Protein 5UPT (pdb70)

Sequence (504 aa):
NALQHTTIGDVLREHRRSHPGRTALVDGPVRLTWPELDDRVNRLAGSLAASGIGRGDRIWLGQNSFRVYELIAAAGKLGAVCVGYWRWAPPEEFALRDFDPHLVVWQHQEIHETVARTREALGSSDDTARWLRHDSAPQDPDGYEAFLAAGGLADPDLDIDPDSPVLVLYTAASGRQCGSLLSHTNLIAATAAAWLGDIDHTTAFLNSGPFHIGNHQFWGPTLLAGKNVIVVRRVVAEEVRDLLVAEECTHAFLPPTVAEEIVRLNRDTGHDLSRLRRATVAPHLWEGATTDTSRFTRSGAAAGRGYGQTELSGFAVTAAYGGPAAGNAGRPGPGLTVRVLDTTAGRECAVGEAGEICARGTVVHRGYWNRDEVNAHRFRSGWWHTTDLGRREPDGSLTFLGTTTRLKSAAENIFPAEVENCIEQHPAVREAAVIGVPNTRWAQDVKAVVVLEPDAGVSEQEIIDHCRPRIASSYKKPKSVAFAAALPRTVSGARDYDALDKEYGGGGYP

CATH classification: 3.40.50.12780 (+1 more: 3.30.300.30)

B-factor: mean 31.84, std 11.03, range [17.03, 88.13]

Secondary structure (DSSP, 8-state):
---PPP-HHHHHHHHHHH-TTSEEEEETTEEEEHHHHHHHHHHHHHHHHHTT--TT----BSSS-HHHHHHHHHHHHHT--B---TT--S---HHHHHH--SEEEE--TTTHHHHHHHHHHHGGG--SEEEETTS-TT-TTBHHHHHHTS-S--------TTSEEEEEEEE----EEEEEEEHHHHH--HHHHHHHT--TT-EEEE-----HHHHHTT-------EEEE-SS--HHHHHHHHHHTT-SEE---HHHHHHHHHHTTS----TTSEE-S-GGGG---EEP-SHHHHTSGGGT-EEEEGGGTEEEEETTSSS--SSTTBEE-TT-EEEEE-TTSPBPPTT--EEEEEESTTS---BTT-HHHHHHHTGGG-EEEEEEEEE-TTS-EEEEEES---EETTEE--HHHHHHHHHTSTTEEEEEEEEEEETTTEEEEEEEEEE-TT----HHHHHHHHTTTS-GGGS-SEEEE-SS--B-TTSSB-HHHHHHHHT-----

Foldseek 3Di:
DDAADDFLLNLLVVQCVPPVPDWAEAEPPDTAHSLRLLQLLQLLLQLCVVLPQAAAAEEEQAFDDPVVVSQLNNLRLRNHYEHDDNPDALVVLVCCVQRVHQEYEHECPPRVVRVVVNVVVCPPVPNHQYAYDPDDCCPCSHDNVSSVNGGRDRPPDRHHQLRFRYWAWDADVGDIFTFGAGRLLLVVLVLLCQQQVEDQQAEEEQQDTSALCSSVQHVVNSSHHYYYYDRYDDLVVVLVCLQVVVHQEYDAVVSLLVNQVVCPPPPGDNQSHADQAPVVSNVHNHHGPGLCRVQCVSVPQADDGVQLSPGQFGSSPDHDDPASHHGGDDFKDWFFAAPVRHGDDALDKGWIKMDGSNGTPATRPDVPVRCVQCPPNIGTPQWIWGAHPVGTIYTQGGVPFAWFAPDDEHQSQLFVLLCVPQQFPGKGKFWAQDPPGQTAIEIETATDPPDDDDFVRSQVSCVVRDDNRRGHPTYHYDNDADADPVGHGDVVVVCVPPRGDRHD

Organism: Streptomyces platensis (NCBI:txid58346)

Nearest PDB structures (foldseek):
  5upt-assembly1_A-2  TM=1.002E+00  e=0.000E+00  Streptomyces platensis subsp. rosaceus
  5e7q-assembly1_B  TM=9.939E-01  e=1.937E-103  Streptomyces platensis subsp. rosaceus
  5upq-assembly1_A  TM=9.940E-01  e=1.240E-100  Streptomyces platensis subsp. rosaceus
  5upq-assembly1_B  TM=9.752E-01  e=9.281E-93  Streptomyces platensis subsp. rosaceus
  4wv3-assembly2_B  TM=7.341E-01  e=1.051E-36  Stigmatella aurantiaca

Solvent-accessible surface area: 21949 Å² total

Radius of gyration: 24.48 Å; Cα contacts (8 Å, |Δi|>4): 1081; chains: 1; bounding box: 62×53×71 Å

InterPro domains:
  IPR000873 AMP-dependent synthetase/ligase domain [PF00501] (11-372)
  IPR025110 AMP-binding enzyme, C-terminal domain [PF13193] (422-496)
  IPR042099 ANL, N-terminal domain [G3DSA:3.40.50.12780] (1-405)
  IPR045851 AMP-binding enzyme domain superfamily [G3DSA:3.30.300.30] (407-521)
  IPR050237 ATP-dependent AMP-binding enzyme [PTHR43767] (4-496)

Structure (mmCIF, N/CA/C/O backbone):
data_5UPT
#
_entry.id   5UPT
#
_cell.length_a   146.158
_cell.length_b   146.158
_cell.length_c   71.138
_cell.angle_alpha   90.000
_cell.angle_beta   90.000
_cell.angle_gamma   90.000
#
_symmetry.space_group_name_H-M   'P 43 21 2'
#
loop_
_entity.id
_entity.type
_entity.pdbx_description
1 polymer 'Acyl-CoA synthetase PtmA2'
2 non-polymer '(7alpha,8alpha,10alpha,13alpha)-7,16-dihydroxykauran-18-oic acid'
3 non-polymer 'SULFATE ION'
4 non-polymer GLYCEROL
5 non-polymer 'CHLORIDE ION'
6 water water
#
loop_
_atom_site.group_PDB
_atom_site.id
_atom_site.type_symbol
_atom_site.label_atom_id
_atom_site.label_alt_id
_atom_site.label_comp_id
_atom_site.label_asym_id
_atom_site.label_entity_id
_atom_site.label_seq_id
_atom_site.pdbx_PDB_ins_code
_atom_site.Cartn_x
_atom_site.Cartn_y
_atom_site.Cartn_z
_atom_site.occupancy
_atom_site.B_iso_or_equiv
_atom_site.auth_seq_id
_atom_site.auth_comp_id
_atom_site.auth_asym_id
_atom_site.auth_atom_id
_atom_site.pdbx_PDB_model_num
ATOM 1 N N . ASN A 1 2 ? 57.378 42.041 29.335 1.00 73.60 -1 ASN A N 1
ATOM 2 C CA . ASN A 1 2 ? 56.795 41.771 27.984 1.00 72.08 -1 ASN A CA 1
ATOM 3 C C . ASN A 1 2 ? 55.313 41.354 27.930 1.00 69.86 -1 ASN A C 1
ATOM 4 O O . ASN A 1 2 ? 54.699 41.363 26.849 1.00 60.34 -1 ASN A O 1
ATOM 9 N N . ALA A 1 3 ? 54.746 40.991 29.082 1.00 68.62 0 ALA A N 1
ATOM 10 C CA . ALA A 1 3 ? 53.374 40.472 29.152 1.00 65.00 0 ALA A CA 1
ATOM 11 C C . ALA A 1 3 ? 52.332 41.514 28.713 1.00 62.66 0 ALA A C 1
ATOM 12 O O . ALA A 1 3 ? 52.568 42.721 28.823 1.00 59.44 0 ALA A O 1
ATOM 14 N N . LEU A 1 4 ? 51.186 41.051 28.210 1.00 61.19 1 LEU A N 1
ATOM 15 C CA . LEU A 1 4 ? 50.245 41.959 27.528 1.00 58.46 1 LEU A CA 1
ATOM 16 C C . LEU A 1 4 ? 49.081 42.388 28.415 1.00 53.19 1 LEU A C 1
ATOM 17 O O . LEU A 1 4 ? 48.986 42.036 29.609 1.00 45.84 1 LEU A O 1
ATOM 22 N N . GLN A 1 5 ? 48.175 43.115 27.779 1.00 49.14 2 GLN A N 1
ATOM 23 C CA . GLN A 1 5 ? 46.971 43.552 28.423 1.00 49.82 2 GLN A CA 1
ATOM 24 C C . GLN A 1 5 ? 46.017 42.408 28.767 1.00 40.37 2 GLN A C 1
ATOM 25 O O . GLN A 1 5 ? 46.033 41.301 28.220 1.00 39.74 2 GLN A O 1
ATOM 31 N N . HIS A 1 6 ? 45.143 42.726 29.684 1.00 36.42 3 HIS A N 1
ATOM 32 C CA . HIS A 1 6 ? 44.017 41.920 29.902 1.00 30.79 3 HIS A CA 1
ATOM 33 C C . HIS A 1 6 ? 43.062 42.103 28.739 1.00 26.86 3 HIS A C 1
ATOM 34 O O . HIS A 1 6 ? 43.224 42.972 27.884 1.00 26.82 3 HIS A O 1
ATOM 41 N N . THR A 1 7 ? 42.036 41.306 28.750 1.00 25.78 4 THR A N 1
ATOM 42 C CA . THR A 1 7 ? 40.962 41.358 27.757 1.00 25.06 4 THR A CA 1
ATOM 43 C C . THR A 1 7 ? 40.128 42.666 27.820 1.00 23.81 4 THR A C 1
ATOM 44 O O . THR A 1 7 ? 39.745 43.117 28.881 1.00 22.29 4 THR A O 1
ATOM 48 N N . THR A 1 8 ? 39.887 43.248 26.643 1.00 22.99 5 THR A N 1
ATOM 49 C CA . THR A 1 8 ? 39.052 44.392 26.458 1.00 23.39 5 THR A CA 1
ATOM 50 C C . THR A 1 8 ? 37.718 43.996 25.765 1.00 24.20 5 THR A C 1
ATOM 51 O O . THR A 1 8 ? 37.581 42.898 25.187 1.00 21.97 5 THR A O 1
ATOM 55 N N . ILE A 1 9 ? 36.768 44.929 25.752 1.00 23.60 6 ILE A N 1
ATOM 56 C CA . ILE A 1 9 ? 35.517 44.703 25.059 1.00 24.55 6 ILE A CA 1
ATOM 57 C C . ILE A 1 9 ? 35.799 44.546 23.554 1.00 24.61 6 ILE A C 1
ATOM 58 O O . ILE A 1 9 ? 35.165 43.713 22.888 1.00 23.89 6 ILE A O 1
ATOM 63 N N . GLY A 1 10 ? 36.758 45.307 23.029 1.00 22.91 7 GLY A N 1
ATOM 64 C CA . GLY A 1 10 ? 37.180 45.133 21.632 1.00 23.14 7 GLY A CA 1
ATOM 65 C C . GLY A 1 10 ? 37.659 43.704 21.330 1.00 23.86 7 GLY A C 1
ATOM 66 O O . GLY A 1 10 ? 37.316 43.139 20.270 1.00 23.00 7 GLY A O 1
ATOM 67 N N . ASP A 1 11 ? 38.464 43.122 22.219 1.00 21.73 8 ASP A N 1
ATOM 68 C CA . ASP A 1 11 ? 38.943 41.740 22.038 1.00 25.13 8 ASP A CA 1
ATOM 69 C C . ASP A 1 11 ? 37.793 40.776 21.985 1.00 24.23 8 ASP A C 1
ATOM 70 O O . ASP A 1 11 ? 37.847 39.820 21.245 1.00 24.01 8 ASP A O 1
ATOM 75 N N . VAL A 1 12 ? 36.742 41.023 22.765 1.00 22.77 9 VAL A N 1
ATOM 76 C CA . VAL A 1 12 ? 35.564 40.159 22.745 1.00 22.23 9 VAL A CA 1
ATOM 77 C C . VAL A 1 12 ? 34.933 40.136 21.334 1.00 22.36 9 VAL A C 1
ATOM 78 O O . VAL A 1 12 ? 34.663 39.061 20.781 1.00 21.27 9 VAL A O 1
ATOM 82 N N . LEU A 1 13 ? 34.744 41.288 20.735 1.00 21.66 10 LEU A N 1
ATOM 83 C CA . LEU A 1 13 ? 34.132 41.326 19.413 1.00 22.68 10 LEU A CA 1
ATOM 84 C C . LEU A 1 13 ? 35.069 40.754 18.337 1.00 21.37 10 LEU A C 1
ATOM 85 O O . LEU A 1 13 ? 34.610 40.114 17.410 1.00 21.08 10 LEU A O 1
ATOM 90 N N . ARG A 1 14 ? 36.355 40.983 18.462 1.00 20.86 11 ARG A N 1
ATOM 91 C CA . ARG A 1 14 ? 37.292 40.451 17.490 1.00 23.05 11 ARG A CA 1
ATOM 92 C C . ARG A 1 14 ? 37.299 38.919 17.526 1.00 23.51 11 ARG A C 1
ATOM 93 O O . ARG A 1 14 ? 37.442 38.281 16.501 1.00 23.57 11 ARG A O 1
ATOM 101 N N . GLU A 1 15 ? 37.208 38.344 18.728 1.00 22.82 12 GLU A N 1
ATOM 102 C CA . GLU A 1 15 ? 37.139 36.898 18.898 1.00 22.18 12 GLU A CA 1
ATOM 103 C C . GLU A 1 15 ? 35.829 36.348 18.359 1.00 21.89 12 GLU A C 1
ATOM 104 O O . GLU A 1 15 ? 35.849 35.374 17.577 1.00 21.14 12 GLU A O 1
ATOM 110 N N . HIS A 1 16 ? 34.687 36.932 18.753 1.00 20.05 13 HIS A N 1
ATOM 111 C CA . HIS A 1 16 ? 33.406 36.445 18.255 1.00 19.78 13 HIS A CA 1
ATOM 112 C C . HIS A 1 16 ? 33.314 36.486 16.739 1.00 21.05 13 HIS A C 1
ATOM 113 O O . HIS A 1 16 ? 32.667 35.590 16.149 1.00 21.80 13 HIS A O 1
ATOM 120 N N . ARG A 1 17 ? 33.883 37.496 16.092 1.00 21.34 14 ARG A N 1
ATOM 121 C CA . ARG A 1 17 ? 33.749 37.543 14.626 1.00 22.36 14 ARG A CA 1
ATOM 122 C C . ARG A 1 17 ? 34.472 36.363 13.960 1.00 24.08 14 ARG A C 1
ATOM 123 O O . ARG A 1 17 ? 34.048 35.935 12.904 1.00 24.25 14 ARG A O 1
ATOM 131 N N . ARG A 1 18 ? 35.540 35.868 14.584 1.00 22.16 15 ARG A N 1
ATOM 132 C CA . ARG A 1 18 ? 36.287 34.691 14.095 1.00 23.43 15 ARG A CA 1
ATOM 133 C C . ARG A 1 18 ? 35.676 33.372 14.526 1.00 24.40 15 ARG A C 1
ATOM 134 O O . ARG A 1 18 ? 35.600 32.432 13.716 1.00 24.93 15 ARG A O 1
ATOM 142 N N . SER A 1 19 ? 35.223 33.274 15.775 1.00 22.04 16 SER A N 1
ATOM 143 C CA . SER A 1 19 ? 34.723 32.033 16.296 1.00 23.55 16 SER A CA 1
ATOM 144 C C . SER A 1 19 ? 33.275 31.779 15.934 1.00 25.23 16 SER A C 1
ATOM 145 O O . SER A 1 19 ? 32.865 30.628 15.925 1.00 25.53 16 SER A O 1
ATOM 148 N N . HIS A 1 20 ? 32.486 32.825 15.699 1.00 23.35 17 HIS A N 1
ATOM 149 C CA . HIS A 1 20 ? 31.074 32.678 15.439 1.00 24.70 17 HIS A CA 1
ATOM 150 C C . HIS A 1 20 ? 30.641 33.401 14.176 1.00 25.60 17 HIS A C 1
ATOM 151 O O . HIS A 1 20 ? 29.750 34.250 14.212 1.00 27.02 17 HIS A O 1
ATOM 158 N N . PRO A 1 21 ? 31.225 33.039 13.035 1.00 26.77 18 PRO A N 1
ATOM 159 C CA . PRO A 1 21 ? 30.986 33.853 11.841 1.00 29.24 18 PRO A CA 1
ATOM 160 C C . PRO A 1 21 ? 29.535 33.975 11.373 1.00 31.17 18 PRO A C 1
ATOM 161 O O . PRO A 1 21 ? 29.155 35.011 10.793 1.00 37.11 18 PRO A O 1
ATOM 165 N N . GLY A 1 22 ? 28.712 32.971 11.610 1.00 30.41 19 GLY A N 1
ATOM 166 C CA . GLY A 1 22 ? 27.328 33.073 11.106 1.00 31.91 19 GLY A CA 1
ATOM 167 C C . GLY A 1 22 ? 26.246 33.346 12.146 1.00 31.10 19 GLY A C 1
ATOM 168 O O . GLY A 1 22 ? 25.074 33.347 11.780 1.00 31.76 19 GLY A O 1
ATOM 169 N N . ARG A 1 23 ? 26.610 33.532 13.420 1.00 28.62 20 ARG A N 1
ATOM 170 C CA . ARG A 1 23 ? 25.633 33.698 14.496 1.00 28.93 20 ARG A CA 1
ATOM 171 C C . ARG A 1 23 ? 25.202 35.149 14.641 1.00 26.10 20 ARG A C 1
ATOM 172 O O . ARG A 1 23 ? 26.003 36.081 14.499 1.00 26.03 20 ARG A O 1
ATOM 180 N N . THR A 1 24 ? 23.943 35.304 14.962 1.00 25.39 21 THR A N 1
ATOM 181 C CA . THR A 1 24 ? 23.321 36.599 15.193 1.00 26.44 21 THR A CA 1
ATOM 182 C C . THR A 1 24 ? 23.696 37.171 16.553 1.00 24.61 21 THR A C 1
ATOM 183 O O . THR A 1 24 ? 23.417 36.574 17.574 1.00 25.60 21 THR A O 1
ATOM 187 N N . ALA A 1 25 ? 24.303 38.347 16.521 1.00 24.50 22 ALA A N 1
ATOM 188 C CA . ALA A 1 25 ? 24.730 39.078 17.711 1.00 24.27 22 ALA A CA 1
ATOM 189 C C . ALA A 1 25 ? 23.682 40.008 18.272 1.00 24.58 22 ALA A C 1
ATOM 190 O O . ALA A 1 25 ? 23.525 40.128 19.500 1.00 23.12 22 ALA A O 1
ATOM 192 N N . LEU A 1 26 ? 23.008 40.728 17.385 1.00 23.74 23 LEU A N 1
ATOM 193 C CA . LEU A 1 26 ? 22.100 41.833 17.775 1.00 24.01 23 LEU A CA 1
ATOM 194 C C . LEU A 1 26 ? 20.929 41.894 16.806 1.00 23.79 23 LEU A C 1
ATOM 195 O O . LEU A 1 26 ? 21.137 41.754 15.587 1.00 23.13 23 LEU A O 1
ATOM 200 N N . VAL A 1 27 ? 19.742 42.104 17.342 1.00 21.28 24 VAL A N 1
ATOM 201 C CA . VAL A 1 27 ? 18.502 42.308 16.579 1.00 21.32 24 VAL A CA 1
ATOM 202 C C . VAL A 1 27 ? 17.793 43.523 17.123 1.00 23.34 24 VAL A C 1
ATOM 203 O O . VAL A 1 27 ? 17.637 43.648 18.341 1.00 22.54 24 VAL A O 1
ATOM 207 N N . ASP A 1 28 ? 17.375 44.431 16.245 1.00 22.68 25 ASP A N 1
ATOM 208 C CA . ASP A 1 28 ? 16.650 45.617 16.657 1.00 24.20 25 ASP A CA 1
ATOM 209 C C . ASP A 1 28 ? 15.737 46.019 15.490 1.00 26.80 25 ASP A C 1
ATOM 210 O O . ASP A 1 28 ? 16.200 46.553 14.481 1.00 26.62 25 ASP A O 1
ATOM 215 N N . GLY A 1 29 ? 14.452 45.713 15.639 1.00 28.02 26 GLY A N 1
ATOM 216 C CA . GLY A 1 29 ? 13.479 45.873 14.562 1.00 30.14 26 GLY A CA 1
ATOM 217 C C . GLY A 1 29 ? 13.964 45.052 13.367 1.00 28.71 26 GLY A C 1
ATOM 218 O O . GLY A 1 29 ? 14.251 43.859 13.511 1.00 30.11 26 GLY A O 1
ATOM 219 N N . PRO A 1 30 ? 14.081 45.687 12.195 1.00 29.37 27 PRO A N 1
ATOM 220 C CA . PRO A 1 30 ? 14.538 44.944 11.021 1.00 30.06 27 PRO A CA 1
ATOM 221 C C . PRO A 1 30 ? 16.062 44.738 10.969 1.00 30.49 27 PRO A C 1
ATOM 222 O O . PRO A 1 30 ? 16.530 43.982 10.121 1.00 28.60 27 PRO A O 1
ATOM 226 N N . VAL A 1 31 ? 16.825 45.410 11.834 1.00 27.39 28 VAL A N 1
ATOM 227 C CA . VAL A 1 31 ? 18.283 45.225 11.841 1.00 27.78 28 VAL A CA 1
ATOM 228 C C . VAL A 1 31 ? 18.641 43.892 12.475 1.00 27.12 28 VAL A C 1
ATOM 229 O O . VAL A 1 31 ? 18.202 43.603 13.592 1.00 23.85 28 VAL A O 1
ATOM 233 N N . ARG A 1 32 ? 19.435 43.091 11.759 1.00 24.25 29 ARG A N 1
ATOM 234 C CA . ARG A 1 32 ? 19.992 41.830 12.259 1.00 26.77 29 ARG A CA 1
ATOM 235 C C . ARG A 1 32 ? 21.478 41.792 11.919 1.00 26.38 29 ARG A C 1
ATOM 236 O O . ARG A 1 32 ? 21.854 41.869 10.750 1.00 28.45 29 ARG A O 1
ATOM 244 N N . LEU A 1 33 ? 22.321 41.737 12.930 1.00 22.64 30 LEU A N 1
ATOM 245 C CA . LEU A 1 33 ? 23.754 41.773 12.722 1.00 22.74 30 LEU A CA 1
ATOM 246 C C . LEU A 1 33 ? 24.396 40.529 13.273 1.00 24.22 30 LEU A C 1
ATOM 247 O O . LEU A 1 33 ? 24.193 40.190 14.466 1.00 22.66 30 LEU A O 1
ATOM 252 N N . THR A 1 34 ? 25.161 39.853 12.412 1.00 21.69 31 THR A N 1
ATOM 253 C CA . THR A 1 34 ? 26.028 38.764 12.833 1.00 21.58 31 THR A CA 1
ATOM 254 C C . THR A 1 34 ? 27.263 39.358 13.521 1.00 21.44 31 THR A C 1
ATOM 255 O O . THR A 1 34 ? 27.500 40.557 13.451 1.00 21.43 31 THR A O 1
ATOM 259 N N . TRP A 1 35 ? 28.089 38.532 14.165 1.00 20.29 32 TRP A N 1
ATOM 260 C CA . TRP A 1 35 ? 29.287 39.040 14.822 1.00 20.42 32 TRP A CA 1
ATOM 261 C C . TRP A 1 35 ? 30.234 39.762 13.873 1.00 20.99 32 TRP A C 1
ATOM 262 O O . TRP A 1 35 ? 30.718 40.829 14.181 1.00 19.24 32 TRP A O 1
ATOM 273 N N . PRO A 1 36 ? 30.504 39.203 12.670 1.00 20.97 33 PRO A N 1
ATOM 274 C CA . PRO A 1 36 ? 31.356 39.976 11.791 1.00 22.26 33 PRO A CA 1
ATOM 275 C C . PRO A 1 36 ? 30.708 41.251 11.271 1.00 20.93 33 PRO A C 1
ATOM 276 O O . PRO A 1 36 ? 31.398 42.219 11.087 1.00 21.94 33 PRO A O 1
ATOM 280 N N . GLU A 1 37 ? 29.416 41.257 11.042 1.00 21.74 34 GLU A N 1
ATOM 281 C CA . GLU A 1 37 ? 28.752 42.483 10.582 1.00 22.28 34 GLU A CA 1
ATOM 282 C C . GLU A 1 37 ? 28.756 43.552 11.699 1.00 21.71 34 GLU A C 1
ATOM 283 O O . GLU A 1 37 ? 28.980 44.718 11.431 1.00 20.88 34 GLU A O 1
ATOM 289 N N . LEU A 1 38 ? 28.523 43.128 12.937 1.00 22.07 35 LEU A N 1
ATOM 290 C CA . LEU A 1 38 ? 28.643 44.063 14.073 1.00 21.16 35 LEU A CA 1
ATOM 291 C C . LEU A 1 38 ? 30.074 44.607 14.198 1.00 22.09 35 LEU A C 1
ATOM 292 O O . LEU A 1 38 ? 30.267 45.803 14.306 1.00 22.10 35 LEU A O 1
ATOM 297 N N . ASP A 1 39 ? 31.095 43.744 14.153 1.00 22.93 36 ASP A N 1
ATOM 298 C CA . ASP A 1 39 ? 32.464 44.223 14.317 1.00 23.04 36 ASP A CA 1
ATOM 299 C C . ASP A 1 39 ? 32.879 45.165 13.179 1.00 23.45 36 ASP A C 1
ATOM 300 O O . ASP A 1 39 ? 33.560 46.153 13.416 1.00 22.12 36 ASP A O 1
ATOM 305 N N . ASP A 1 40 ? 32.443 44.877 11.967 1.00 21.71 37 ASP A N 1
ATOM 306 C CA . ASP A 1 40 ? 32.659 45.828 10.863 1.00 24.46 37 ASP A CA 1
ATOM 307 C C . ASP A 1 40 ? 32.042 47.233 11.129 1.00 22.52 37 ASP A C 1
ATOM 308 O O . ASP A 1 40 ? 32.675 48.248 10.839 1.00 24.07 37 ASP A O 1
ATOM 313 N N . ARG A 1 41 ? 30.800 47.271 11.606 1.00 21.75 38 ARG A N 1
ATOM 314 C CA . ARG A 1 41 ? 30.145 48.523 11.913 1.00 23.05 38 ARG A CA 1
ATOM 315 C C . ARG A 1 41 ? 30.881 49.250 13.027 1.00 21.85 38 ARG A C 1
ATOM 316 O O . ARG A 1 41 ? 31.070 50.446 12.955 1.00 21.58 38 ARG A O 1
ATOM 324 N N . VAL A 1 42 ? 31.276 48.514 14.039 1.00 20.16 39 VAL A N 1
ATOM 325 C CA . VAL A 1 42 ? 32.053 49.084 15.123 1.00 20.79 39 VAL A CA 1
ATOM 326 C C . VAL A 1 42 ? 33.363 49.666 14.580 1.00 21.38 39 VAL A C 1
ATOM 327 O O . VAL A 1 42 ? 33.782 50.737 15.015 1.00 22.39 39 VAL A O 1
ATOM 331 N N . ASN A 1 43 ? 34.041 48.972 13.649 1.00 20.12 40 ASN A N 1
ATOM 332 C CA . ASN A 1 43 ? 35.266 49.531 13.087 1.00 20.58 40 ASN A CA 1
ATOM 333 C C . ASN A 1 43 ? 35.038 50.798 12.272 1.00 21.07 40 ASN A C 1
ATOM 334 O O . ASN A 1 43 ? 35.868 51.716 12.314 1.00 21.13 40 ASN A O 1
ATOM 339 N N . ARG A 1 44 ? 33.932 50.845 11.543 1.00 20.83 41 ARG A N 1
ATOM 340 C CA . ARG A 1 44 ? 33.634 52.037 10.754 1.00 21.39 41 ARG A CA 1
ATOM 341 C C . ARG A 1 44 ? 33.314 53.188 11.746 1.00 21.58 41 ARG A C 1
ATOM 342 O O . ARG A 1 44 ? 33.815 54.293 11.626 1.00 21.11 41 ARG A O 1
ATOM 350 N N . LEU A 1 45 ? 32.558 52.870 12.776 1.00 19.49 42 LEU A N 1
ATOM 351 C CA . LEU A 1 45 ? 32.195 53.882 13.747 1.00 19.80 42 LEU A CA 1
ATOM 352 C C . LEU A 1 45 ? 33.422 54.410 14.438 1.00 20.23 42 LEU A C 1
ATOM 353 O O . LEU A 1 45 ? 33.587 55.636 14.595 1.00 22.90 42 LEU A O 1
ATOM 358 N N . ALA A 1 46 ? 34.306 53.519 14.837 1.00 21.60 43 ALA A N 1
ATOM 359 C CA . ALA A 1 46 ? 35.542 53.928 15.485 1.00 22.64 43 ALA A CA 1
ATOM 360 C C . ALA A 1 46 ? 36.411 54.789 14.566 1.00 23.70 43 ALA A C 1
ATOM 361 O O . ALA A 1 46 ? 37.066 55.738 15.015 1.00 23.07 43 ALA A O 1
ATOM 363 N N . GLY A 1 47 ? 36.461 54.429 13.291 1.00 23.87 44 GLY A N 1
ATOM 364 C CA . GLY A 1 47 ? 37.170 55.261 12.312 1.00 24.57 44 GLY A CA 1
ATOM 365 C C . GLY A 1 47 ? 36.644 56.677 12.242 1.00 24.74 44 GLY A C 1
ATOM 366 O O . GLY A 1 47 ? 37.435 57.641 12.219 1.00 26.35 44 GLY A O 1
ATOM 367 N N . SER A 1 48 ? 35.320 56.826 12.199 1.00 23.88 45 SER A N 1
ATOM 368 C CA . SER A 1 48 ? 34.704 58.150 12.157 1.00 24.32 45 SER A CA 1
ATOM 369 C C . SER A 1 48 ? 34.876 58.906 13.450 1.00 24.60 45 SER A C 1
ATOM 370 O O . SER A 1 48 ? 35.071 60.100 13.437 1.00 24.11 45 SER A O 1
ATOM 373 N N . LEU A 1 49 ? 34.779 58.221 14.576 1.00 23.02 46 LEU A N 1
ATOM 374 C CA . LEU A 1 49 ? 34.994 58.868 15.839 1.00 22.45 46 LEU A CA 1
ATOM 375 C C . LEU A 1 49 ? 36.439 59.404 15.937 1.00 24.52 46 LEU A C 1
ATOM 376 O O . LEU A 1 49 ? 36.654 60.571 16.312 1.00 26.78 46 LEU A O 1
ATOM 381 N N . ALA A 1 50 ? 37.411 58.570 15.552 1.00 23.94 47 ALA A N 1
ATOM 382 C CA . ALA A 1 50 ? 38.818 58.952 15.610 1.00 25.65 47 ALA A CA 1
ATOM 383 C C . ALA A 1 50 ? 39.079 60.109 14.636 1.00 28.50 47 ALA A C 1
ATOM 384 O O . ALA A 1 50 ? 39.810 61.024 14.975 1.00 29.49 47 ALA A O 1
ATOM 386 N N . ALA A 1 51 ? 38.444 60.081 13.464 1.00 27.92 48 ALA A N 1
ATOM 387 C CA . ALA A 1 51 ? 38.615 61.161 12.491 1.00 31.04 48 ALA A CA 1
ATOM 388 C C . ALA A 1 51 ? 38.075 62.477 13.055 1.00 32.27 48 ALA A C 1
ATOM 389 O O . ALA A 1 51 ? 38.603 63.543 12.742 1.00 34.85 48 ALA A O 1
ATOM 391 N N . SER A 1 52 ? 37.046 62.402 13.902 1.00 29.44 49 SER A N 1
ATOM 392 C CA . SER A 1 52 ? 36.475 63.575 14.493 1.00 30.08 49 SER A CA 1
ATOM 393 C C . SER A 1 52 ? 37.248 64.016 15.732 1.00 30.86 49 SER A C 1
ATOM 394 O O . SER A 1 52 ? 36.856 64.993 16.364 1.00 32.17 49 SER A O 1
ATOM 397 N N . GLY A 1 53 ? 38.331 63.315 16.090 1.00 31.18 50 GLY A N 1
ATOM 398 C CA . GLY A 1 53 ? 39.202 63.726 17.222 1.00 31.85 50 GLY A CA 1
ATOM 399 C C . GLY A 1 53 ? 38.996 62.999 18.559 1.00 30.92 50 GLY A C 1
ATOM 400 O O . GLY A 1 53 ? 39.590 63.365 19.563 1.00 32.24 50 GLY A O 1
ATOM 401 N N . ILE A 1 54 ? 38.183 61.948 18.559 1.00 29.87 51 ILE A N 1
ATOM 402 C CA . ILE A 1 54 ? 37.898 61.154 19.739 1.00 29.18 51 ILE A CA 1
ATOM 403 C C . ILE A 1 54 ? 38.995 60.119 19.939 1.00 28.35 51 ILE A C 1
ATOM 404 O O . ILE A 1 54 ? 39.252 59.315 19.035 1.00 27.99 51 ILE A O 1
ATOM 409 N N . GLY A 1 55 ? 39.621 60.134 21.109 1.00 27.56 52 GLY A N 1
ATOM 410 C CA . GLY A 1 55 ? 40.625 59.167 21.473 1.00 25.22 52 GLY A CA 1
ATOM 411 C C . GLY A 1 55 ? 40.512 58.805 22.947 1.00 25.10 52 GLY A C 1
ATOM 412 O O . GLY A 1 55 ? 39.442 58.883 23.560 1.00 23.60 52 GLY A O 1
ATOM 413 N N . ARG A 1 56 ? 41.634 58.416 23.531 1.00 24.31 53 ARG A N 1
ATOM 414 C CA . ARG A 1 56 ? 41.668 57.893 24.883 1.00 23.84 53 ARG A CA 1
ATOM 415 C C . ARG A 1 56 ? 41.111 58.923 25.864 1.00 25.50 53 ARG A C 1
ATOM 416 O O . ARG A 1 56 ? 41.516 60.087 25.830 1.00 24.65 53 ARG A O 1
ATOM 424 N N . GLY A 1 57 ? 40.206 58.502 26.741 1.00 22.57 54 GLY A N 1
ATOM 425 C CA . GLY A 1 57 ? 39.640 59.388 27.722 1.00 23.21 54 GLY A CA 1
ATOM 426 C C . GLY A 1 57 ? 38.521 60.321 27.244 1.00 24.20 54 GLY A C 1
ATOM 427 O O . GLY A 1 57 ? 37.948 61.039 28.076 1.00 22.80 54 GLY A O 1
ATOM 428 N N . ASP A 1 58 ? 38.211 60.327 25.937 1.00 23.03 55 ASP A N 1
ATOM 429 C CA . ASP A 1 58 ? 37.143 61.162 25.397 1.00 24.06 55 ASP A CA 1
ATOM 430 C C . ASP A 1 58 ? 35.762 60.571 25.642 1.00 21.79 55 ASP A C 1
ATOM 431 O O . ASP A 1 58 ? 35.631 59.442 26.085 1.00 21.73 55 ASP A O 1
ATOM 436 N N . ARG A 1 59 ? 34.714 61.328 25.360 1.00 21.72 56 ARG A N 1
ATOM 437 C CA . ARG A 1 59 ? 33.425 61.089 25.970 1.00 21.06 56 ARG A CA 1
ATOM 438 C C . ARG A 1 59 ? 32.289 61.298 24.982 1.00 21.95 56 ARG A C 1
ATOM 439 O O . ARG A 1 59 ? 32.248 62.331 24.246 1.00 22.08 56 ARG A O 1
ATOM 447 N N . ILE A 1 60 ? 31.379 60.327 24.955 1.00 19.35 57 ILE A N 1
ATOM 448 C CA . ILE A 1 60 ? 30.219 60.337 24.094 1.00 21.12 57 ILE A CA 1
ATOM 449 C C . ILE A 1 60 ? 29.018 60.170 25.001 1.00 20.88 57 ILE A C 1
ATOM 450 O O . ILE A 1 60 ? 29.028 59.289 25.854 1.00 20.77 57 ILE A O 1
ATOM 463 N N . TRP A 1 62 ? 24.948 59.390 25.189 1.00 19.17 59 TRP A N 1
ATOM 464 C CA . TRP A 1 62 ? 23.752 58.820 24.527 1.00 19.46 59 TRP A CA 1
ATOM 465 C C . TRP A 1 62 ? 22.508 59.356 25.225 1.00 21.05 59 TRP A C 1
ATOM 466 O O . TRP A 1 62 ? 22.304 59.113 26.415 1.00 21.11 59 TRP A O 1
ATOM 477 N N . LEU A 1 63 ? 21.683 60.098 24.495 1.00 21.64 60 LEU A N 1
ATOM 478 C CA . LEU A 1 63 ? 20.385 60.602 25.002 1.00 23.96 60 LEU A CA 1
ATOM 479 C C . LEU A 1 63 ? 19.256 60.008 24.200 1.00 27.31 60 LEU A C 1
ATOM 480 O O . LEU A 1 63 ? 18.643 60.676 23.369 1.00 39.97 60 LEU A O 1
ATOM 485 N N . GLY A 1 64 ? 19.069 58.726 24.312 1.00 27.76 61 GLY A N 1
ATOM 486 C CA . GLY A 1 64 ? 17.987 58.046 23.605 1.00 26.05 61 GLY A CA 1
ATOM 487 C C . GLY A 1 64 ? 17.478 56.947 24.501 1.00 25.16 61 GLY A C 1
ATOM 488 O O . GLY A 1 64 ? 17.962 56.794 25.628 1.00 23.24 61 GLY A O 1
ATOM 489 N N . GLN A 1 65 ? 16.513 56.180 23.995 1.00 23.73 62 GLN A N 1
ATOM 490 C CA . GLN A 1 65 ? 16.040 54.957 24.631 1.00 24.71 62 GLN A CA 1
ATOM 491 C C . GLN A 1 65 ? 16.961 53.795 24.217 1.00 23.25 62 GLN A C 1
ATOM 492 O O . GLN A 1 65 ? 18.016 54.039 23.662 1.00 26.03 62 GLN A O 1
ATOM 498 N N . ASN A 1 66 ? 16.567 52.556 24.466 1.00 21.25 63 ASN A N 1
ATOM 499 C CA . ASN A 1 66 ? 17.407 51.401 24.113 1.00 21.15 63 ASN A CA 1
ATOM 500 C C . ASN A 1 66 ? 17.561 51.290 22.576 1.00 20.99 63 ASN A C 1
ATOM 501 O O . ASN A 1 66 ? 16.614 51.567 21.844 1.00 22.60 63 ASN A O 1
ATOM 506 N N . SER A 1 67 ? 18.734 50.884 22.130 1.00 22.60 64 SER A N 1
ATOM 507 C CA . SER A 1 67 ? 19.016 50.690 20.717 1.00 22.49 64 SER A CA 1
ATOM 508 C C . SER A 1 67 ? 20.198 49.784 20.587 1.00 23.45 64 SER A C 1
ATOM 509 O O . SER A 1 67 ? 21.104 49.812 21.424 1.00 23.04 64 SER A O 1
ATOM 512 N N . PHE A 1 68 ? 20.253 49.049 19.470 1.00 23.54 65 PHE A N 1
ATOM 513 C CA . PHE A 1 68 ? 21.446 48.320 19.128 1.00 22.87 65 PHE A CA 1
ATOM 514 C C . PHE A 1 68 ? 22.657 49.256 19.013 1.00 22.03 65 PHE A C 1
ATOM 515 O O . PHE A 1 68 ? 23.781 48.860 19.306 1.00 22.91 65 PHE A O 1
ATOM 523 N N . ARG A 1 69 ? 22.417 50.508 18.655 1.00 20.19 66 ARG A N 1
ATOM 524 C CA . ARG A 1 69 ? 23.487 51.466 18.517 1.00 20.43 66 ARG A CA 1
ATOM 525 C C . ARG A 1 69 ? 24.178 51.728 19.836 1.00 20.96 66 ARG A C 1
ATOM 526 O O . ARG A 1 69 ? 25.310 52.160 19.828 1.00 21.62 66 ARG A O 1
ATOM 534 N N . VAL A 1 70 ? 23.524 51.454 20.968 1.00 20.59 67 VAL A N 1
ATOM 535 C CA . VAL A 1 70 ? 24.215 51.626 22.265 1.00 20.54 67 VAL A CA 1
ATOM 536 C C . VAL A 1 70 ? 25.365 50.624 22.384 1.00 22.13 67 VAL A C 1
ATOM 537 O O . VAL A 1 70 ? 26.472 50.968 22.805 1.00 23.38 67 VAL A O 1
ATOM 541 N N . TYR A 1 71 ? 25.110 49.373 22.024 1.00 20.85 68 TYR A N 1
ATOM 542 C CA . TYR A 1 71 ? 26.163 48.361 22.016 1.00 21.85 68 TYR A CA 1
ATOM 543 C C . TYR A 1 71 ? 27.272 48.740 21.012 1.00 21.68 68 TYR A C 1
ATOM 544 O O . TYR A 1 71 ? 28.458 48.571 21.314 1.00 21.00 68 TYR A O 1
ATOM 553 N N . GLU A 1 72 ? 26.903 49.255 19.838 1.00 20.55 69 GLU A N 1
ATOM 554 C CA . GLU A 1 72 ? 27.927 49.641 18.850 1.00 21.59 69 GLU A CA 1
ATOM 555 C C . GLU A 1 72 ? 28.828 50.750 19.370 1.00 20.85 69 GLU A C 1
ATOM 556 O O . GLU A 1 72 ? 30.042 50.726 19.178 1.00 19.22 69 GLU A O 1
ATOM 562 N N . LEU A 1 73 ? 28.213 51.745 19.992 1.00 20.69 70 LEU A N 1
ATOM 563 C CA . LEU A 1 73 ? 28.935 52.888 20.506 1.00 21.62 70 LEU A CA 1
ATOM 564 C C . LEU A 1 73 ? 29.825 52.495 21.642 1.00 21.44 70 LEU A C 1
ATOM 565 O O . LEU A 1 73 ? 30.954 52.913 21.691 1.00 20.78 70 LEU A O 1
ATOM 570 N N . ILE A 1 74 ? 29.337 51.666 22.553 1.00 20.97 71 ILE A N 1
ATOM 571 C CA . ILE A 1 74 ? 30.208 51.182 23.637 1.00 21.51 71 ILE A CA 1
ATOM 572 C C . ILE A 1 74 ? 31.448 50.435 23.108 1.00 22.08 71 ILE A C 1
ATOM 573 O O . ILE A 1 74 ? 32.554 50.684 23.583 1.00 21.80 71 ILE A O 1
ATOM 578 N N . ALA A 1 75 ? 31.246 49.500 22.179 1.00 20.77 72 ALA A N 1
ATOM 579 C CA . ALA A 1 75 ? 32.359 48.777 21.533 1.00 21.12 72 ALA A CA 1
ATOM 580 C C . ALA A 1 75 ? 33.324 49.676 20.783 1.00 19.85 72 ALA A C 1
ATOM 581 O O . ALA A 1 75 ? 34.529 49.522 20.913 1.00 21.58 72 ALA A O 1
ATOM 583 N N . ALA A 1 76 ? 32.808 50.654 20.041 1.00 19.81 73 ALA A N 1
ATOM 584 C CA . ALA A 1 76 ? 33.641 51.535 19.248 1.00 20.78 73 ALA A CA 1
ATOM 585 C C . ALA A 1 76 ? 34.453 52.502 20.110 1.00 22.44 73 ALA A C 1
ATOM 586 O O . ALA A 1 76 ? 35.643 52.657 19.916 1.00 21.42 73 ALA A O 1
ATOM 588 N N . ALA A 1 77 ? 33.808 53.110 21.100 1.00 20.82 74 ALA A N 1
ATOM 589 C CA . ALA A 1 77 ? 34.501 53.896 22.076 1.00 21.94 74 ALA A CA 1
ATOM 590 C C . ALA A 1 77 ? 35.551 53.077 22.794 1.00 21.23 74 ALA A C 1
ATOM 591 O O . ALA A 1 77 ? 36.670 53.549 23.003 1.00 23.65 74 ALA A O 1
ATOM 593 N N . GLY A 1 78 ? 35.199 51.859 23.163 1.00 21.04 75 GLY A N 1
ATOM 594 C CA . GLY A 1 78 ? 36.103 50.932 23.829 1.00 20.30 75 GLY A CA 1
ATOM 595 C C . GLY A 1 78 ? 37.346 50.636 23.003 1.00 20.96 75 GLY A C 1
ATOM 596 O O . GLY A 1 78 ? 38.436 50.608 23.532 1.00 21.91 75 GLY A O 1
ATOM 597 N N . LYS A 1 79 ? 37.190 50.536 21.688 1.00 21.50 76 LYS A N 1
ATOM 598 C CA . LYS A 1 79 ? 38.367 50.281 20.809 1.00 22.06 76 LYS A CA 1
ATOM 599 C C . LYS A 1 79 ? 39.303 51.502 20.722 1.00 21.24 76 LYS A C 1
ATOM 600 O O . LYS A 1 79 ? 40.457 51.366 20.313 1.00 22.20 76 LYS A O 1
ATOM 606 N N . LEU A 1 80 ? 38.801 52.678 21.091 1.00 21.45 77 LEU A N 1
ATOM 607 C CA . LEU A 1 80 ? 39.594 53.895 21.137 1.00 21.66 77 LEU A CA 1
ATOM 608 C C . LEU A 1 80 ? 40.047 54.301 22.529 1.00 22.21 77 LEU A C 1
ATOM 609 O O . LEU A 1 80 ? 40.760 55.290 22.685 1.00 21.90 77 LEU A O 1
ATOM 614 N N . GLY A 1 81 ? 39.624 53.559 23.539 1.00 22.02 78 GLY A N 1
ATOM 615 C CA . GLY A 1 81 ? 39.872 53.947 24.920 1.00 23.06 78 GLY A CA 1
ATOM 616 C C . GLY A 1 81 ? 39.006 55.108 25.385 1.00 21.60 78 GLY A C 1
ATOM 617 O O . GLY A 1 81 ? 39.314 55.767 26.393 1.00 22.55 78 GLY A O 1
ATOM 618 N N . ALA A 1 82 ? 37.913 55.345 24.678 1.00 20.12 79 ALA A N 1
ATOM 619 C CA . ALA A 1 82 ? 36.916 56.327 25.045 1.00 18.49 79 ALA A CA 1
ATOM 620 C C . ALA A 1 82 ? 35.775 55.700 25.867 1.00 19.29 79 ALA A C 1
ATOM 621 O O . ALA A 1 82 ? 35.742 54.472 26.077 1.00 21.32 79 ALA A O 1
ATOM 631 N N . VAL A 1 84 ? 31.305 55.951 26.995 1.00 17.82 81 VAL A N 1
ATOM 632 C CA . VAL A 1 84 ? 29.957 56.317 26.625 1.00 18.70 81 VAL A CA 1
ATOM 633 C C . VAL A 1 84 ? 29.105 56.441 27.877 1.00 18.84 81 VAL A C 1
ATOM 634 O O . VAL A 1 84 ? 29.009 55.502 28.644 1.00 18.98 81 VAL A O 1
ATOM 638 N N . CYS A 1 85 ? 28.463 57.586 28.055 1.00 18.63 82 CYS A N 1
ATOM 639 C CA . CYS A 1 85 ? 27.430 57.723 29.073 1.00 19.61 82 CYS A CA 1
ATOM 640 C C . CYS A 1 85 ? 26.096 57.372 28.486 1.00 20.34 82 CYS A C 1
ATOM 641 O O . CYS A 1 85 ? 25.699 57.963 27.482 1.00 20.63 82 CYS A O 1
ATOM 644 N N . VAL A 1 86 ? 25.403 56.395 29.073 1.00 19.69 83 VAL A N 1
ATOM 645 C CA . VAL A 1 86 ? 24.046 56.042 28.635 1.00 20.73 83 VAL A CA 1
ATOM 646 C C . VAL A 1 86 ? 23.103 56.832 29.541 1.00 23.23 83 VAL A C 1
ATOM 647 O O . VAL A 1 86 ? 22.847 56.454 30.699 1.00 21.37 83 VAL A O 1
ATOM 651 N N . GLY A 1 87 ? 22.619 57.973 29.020 1.00 22.96 84 GLY A N 1
ATOM 652 C CA . GLY A 1 87 ? 21.914 58.930 29.821 1.00 24.31 84 GLY A CA 1
ATOM 653 C C . GLY A 1 87 ? 20.486 58.512 30.103 1.00 23.53 84 GLY A C 1
ATOM 654 O O . GLY A 1 87 ? 19.938 57.638 29.443 1.00 24.06 84 GLY A O 1
ATOM 655 N N . TYR A 1 88 ? 19.915 59.125 31.119 1.00 24.76 85 TYR A N 1
ATOM 656 C CA . TYR A 1 88 ? 18.541 58.883 31.511 1.00 26.62 85 TYR A CA 1
ATOM 657 C C . TYR A 1 88 ? 17.648 59.660 30.588 1.00 26.64 85 TYR A C 1
ATOM 658 O O . TYR A 1 88 ? 17.537 60.884 30.687 1.00 27.95 85 TYR A O 1
ATOM 667 N N . TRP A 1 89 ? 16.983 58.956 29.688 1.00 26.30 86 TRP A N 1
ATOM 668 C CA . TRP A 1 89 ? 16.214 59.607 28.655 1.00 27.67 86 TRP A CA 1
ATOM 669 C C . TRP A 1 89 ? 14.987 60.337 29.211 1.00 28.03 86 TRP A C 1
ATOM 670 O O . TRP A 1 89 ? 14.393 61.126 28.513 1.00 28.60 86 TRP A O 1
ATOM 681 N N . ARG A 1 90 ? 14.636 60.087 30.459 1.00 28.76 87 ARG A N 1
ATOM 682 C CA . ARG A 1 90 ? 13.525 60.821 31.082 1.00 33.30 87 ARG A CA 1
ATOM 683 C C . ARG A 1 90 ? 13.980 62.061 31.833 1.00 32.41 87 ARG A C 1
ATOM 684 O O . ARG A 1 90 ? 13.157 62.690 32.480 1.00 30.49 87 ARG A O 1
ATOM 692 N N . TRP A 1 91 ? 15.266 62.418 31.775 1.00 27.06 88 TRP A N 1
ATOM 693 C CA . TRP A 1 91 ? 15.704 63.652 32.394 1.00 26.77 88 TRP A CA 1
ATOM 694 C C . TRP A 1 91 ? 14.876 64.829 31.900 1.00 26.53 88 TRP A C 1
ATOM 695 O O . TRP A 1 91 ? 14.650 64.994 30.685 1.00 25.20 88 TRP A O 1
ATOM 706 N N . ALA A 1 92 ? 14.481 65.693 32.830 1.00 25.44 89 ALA A N 1
ATOM 707 C CA . ALA A 1 92 ? 13.897 66.997 32.432 1.00 25.79 89 ALA A CA 1
ATOM 708 C C . ALA A 1 92 ? 15.042 67.929 32.003 1.00 24.82 89 ALA A C 1
ATOM 709 O O . ALA A 1 92 ? 16.217 67.636 32.293 1.00 25.80 89 ALA A O 1
ATOM 711 N N . PRO A 1 93 ? 14.741 69.036 31.294 1.00 25.71 90 PRO A N 1
ATOM 712 C CA . PRO A 1 93 ? 15.827 69.913 30.811 1.00 25.91 90 PRO A CA 1
ATOM 713 C C . PRO A 1 93 ? 16.882 70.353 31.826 1.00 27.33 90 PRO A C 1
ATOM 714 O O . PRO A 1 93 ? 18.048 70.325 31.490 1.00 25.63 90 PRO A O 1
ATOM 718 N N . PRO A 1 94 ? 16.510 70.704 33.080 1.00 28.09 91 PRO A N 1
ATOM 719 C CA . PRO A 1 94 ? 17.544 71.065 34.070 1.00 26.45 91 PRO A CA 1
ATOM 720 C C . PRO A 1 94 ? 18.510 69.928 34.364 1.00 24.32 91 PRO A C 1
ATOM 721 O O . PRO A 1 94 ? 19.726 70.115 34.401 1.00 21.77 91 PRO A O 1
ATOM 725 N N . GLU A 1 95 ? 17.984 68.725 34.547 1.00 24.39 92 GLU A N 1
ATOM 726 C CA . GLU A 1 95 ? 18.864 67.590 34.820 1.00 23.74 92 GLU A CA 1
ATOM 727 C C . GLU A 1 95 ? 19.691 67.165 33.588 1.00 22.29 92 GLU A C 1
ATOM 728 O O . GLU A 1 95 ? 20.860 66.761 33.737 1.00 20.90 92 GLU A O 1
ATOM 742 N N . GLU A 1 97 ? 20.651 69.261 31.252 1.00 22.29 94 GLU A N 1
ATOM 743 C CA . GLU A 1 97 ? 21.712 70.279 31.134 1.00 22.74 94 GLU A CA 1
ATOM 744 C C . GLU A 1 97 ? 22.839 70.051 32.133 1.00 22.93 94 GLU A C 1
ATOM 745 O O . GLU A 1 97 ? 24.062 70.117 31.793 1.00 20.28 94 GLU A O 1
ATOM 751 N N . PHE A 1 98 ? 22.452 69.729 33.377 1.00 20.85 95 PHE A N 1
ATOM 752 C CA . PHE A 1 98 ? 23.459 69.428 34.381 1.00 21.29 95 PHE A CA 1
ATOM 753 C C . PHE A 1 98 ? 24.406 68.304 33.900 1.00 20.79 95 PHE A C 1
ATOM 754 O O . PHE A 1 98 ? 25.631 68.452 33.932 1.00 22.06 95 PHE A O 1
ATOM 762 N N . ALA A 1 99 ? 23.831 67.197 33.452 1.00 21.14 96 ALA A N 1
ATOM 763 C CA . ALA A 1 99 ? 24.617 66.043 33.005 1.00 20.98 96 ALA A CA 1
ATOM 764 C C . ALA A 1 99 ? 25.503 66.389 31.804 1.00 21.65 96 ALA A C 1
ATOM 765 O O . ALA A 1 99 ? 26.684 65.981 31.745 1.00 21.41 96 ALA A O 1
ATOM 767 N N . LEU A 1 100 ? 24.951 67.114 30.823 1.00 21.47 97 LEU A N 1
ATOM 768 C CA . LEU A 1 100 ? 25.784 67.539 29.673 1.00 21.46 97 LEU A CA 1
ATOM 769 C C . LEU A 1 100 ? 26.953 68.405 30.113 1.00 21.55 97 LEU A C 1
ATOM 770 O O . LEU A 1 100 ? 28.038 68.252 29.631 1.00 22.58 97 LEU A O 1
ATOM 775 N N . ARG A 1 101 ? 26.734 69.369 30.980 1.00 20.94 98 ARG A N 1
ATOM 776 C CA . ARG A 1 101 ? 27.827 70.231 31.434 1.00 21.67 98 ARG A CA 1
ATOM 777 C C . ARG A 1 101 ? 28.831 69.452 32.285 1.00 22.05 98 ARG A C 1
ATOM 778 O O . ARG A 1 101 ? 30.045 69.724 32.216 1.00 22.04 98 ARG A O 1
ATOM 786 N N . ASP A 1 102 ? 28.328 68.550 33.123 1.00 20.37 99 ASP A N 1
ATOM 787 C CA . ASP A 1 102 ? 29.187 67.729 33.980 1.00 22.46 99 ASP A CA 1
ATOM 788 C C . ASP A 1 102 ? 30.084 66.769 33.159 1.00 21.70 99 ASP A C 1
ATOM 789 O O . ASP A 1 102 ? 31.328 66.767 33.274 1.00 21.61 99 ASP A O 1
ATOM 794 N N . PHE A 1 103 ? 29.436 65.967 32.330 1.00 21.67 100 PHE A N 1
ATOM 795 C CA . PHE A 1 103 ? 30.113 64.927 31.544 1.00 21.40 100 PHE A CA 1
ATOM 796 C C . PHE A 1 103 ? 30.928 65.536 30.416 1.00 22.08 100 PHE A C 1
ATOM 797 O O . PHE A 1 103 ? 31.954 64.971 30.039 1.00 23.25 100 PHE A O 1
ATOM 805 N N . ASP A 1 104 ? 30.492 66.676 29.905 1.00 21.41 101 ASP A N 1
ATOM 806 C CA . ASP A 1 104 ? 31.259 67.481 28.925 1.00 23.04 101 ASP A CA 1
ATOM 807 C C . ASP A 1 104 ? 31.653 66.627 27.686 1.00 22.09 101 ASP A C 1
ATOM 808 O O . ASP A 1 104 ? 32.829 66.490 27.348 1.00 21.01 101 ASP A O 1
ATOM 813 N N . PRO A 1 105 ? 30.664 66.021 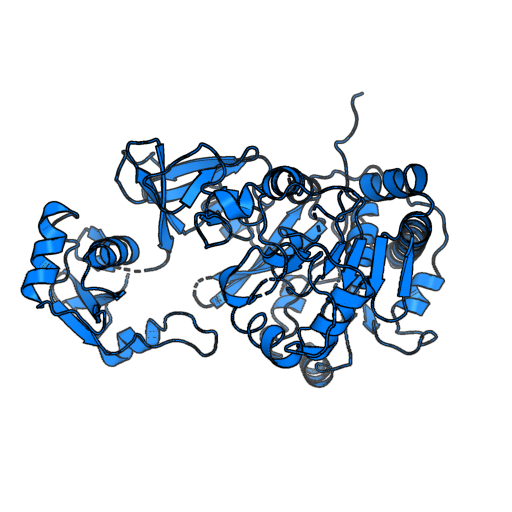27.041 1.00 21.87 102 PRO A N 1
ATOM 814 C CA . PRO A 1 105 ? 30.941 65.088 25.948 1.00 22.25 102 PRO A CA 1
ATOM 815 C C . PRO A 1 105 ? 31.500 65.799 24.713 1.00 23.64 102 PRO A C 1
ATOM 816 O O . PRO A 1 105 ? 31.147 66.933 24.483 1.00 22.26 102 PRO A O 1
ATOM 820 N N . HIS A 1 106 ? 32.291 65.087 23.908 1.00 23.40 103 HIS A N 1
ATOM 821 C CA . HIS A 1 106 ? 32.769 65.569 22.626 1.00 24.44 103 HIS A CA 1
ATOM 822 C C . HIS A 1 106 ? 31.673 65.368 21.587 1.00 23.29 103 HIS A C 1
ATOM 823 O O . HIS A 1 106 ? 31.534 66.135 20.620 1.00 23.77 103 HIS A O 1
ATOM 830 N N . LEU A 1 107 ? 30.830 64.374 21.835 1.00 22.43 104 LEU A N 1
ATOM 831 C CA . LEU A 1 107 ? 29.762 63.977 20.931 1.00 21.65 104 LEU A CA 1
ATOM 832 C C . LEU A 1 107 ? 28.530 63.560 21.692 1.00 21.91 104 LEU A C 1
ATOM 833 O O . LEU A 1 107 ? 28.616 62.851 22.728 1.00 20.30 104 LEU A O 1
ATOM 838 N N . VAL A 1 108 ? 27.374 63.987 21.194 1.00 20.76 105 VAL A N 1
ATOM 839 C CA . VAL A 1 108 ? 26.088 63.612 21.767 1.00 21.21 105 VAL A CA 1
ATOM 840 C C . VAL A 1 108 ? 25.276 62.914 20.697 1.00 21.46 105 VAL A C 1
ATOM 841 O O . VAL A 1 108 ? 25.087 63.474 19.613 1.00 23.45 105 VAL A O 1
ATOM 845 N N . VAL A 1 109 ? 24.850 61.684 20.960 1.00 20.93 106 VAL A N 1
ATOM 846 C CA . VAL A 1 109 ? 23.996 60.929 20.054 1.00 22.28 106 VAL A CA 1
ATOM 847 C C . VAL A 1 109 ? 22.615 60.954 20.661 1.00 23.01 106 VAL A C 1
ATOM 848 O O . VAL A 1 109 ? 22.414 60.517 21.795 1.00 22.48 106 VAL A O 1
ATOM 852 N N . TRP A 1 110 ? 21.665 61.550 19.943 1.00 21.43 107 TRP A N 1
ATOM 853 C CA . TRP A 1 110 ? 20.361 61.825 20.508 1.00 21.14 107 TRP A CA 1
ATOM 854 C C . TRP A 1 110 ? 19.266 61.183 19.685 1.00 22.57 107 TRP A C 1
ATOM 855 O O . TRP A 1 110 ? 19.494 60.733 18.564 1.00 23.16 107 TRP A O 1
ATOM 866 N N . GLN A 1 111 ? 18.095 61.142 20.277 1.00 23.13 108 GLN A N 1
ATOM 867 C CA . GLN A 1 111 ? 16.899 60.521 19.748 1.00 23.48 108 GLN A CA 1
ATOM 868 C C . GLN A 1 111 ? 15.794 61.544 19.602 1.00 25.59 108 GLN A C 1
ATOM 869 O O . GLN A 1 111 ? 15.455 62.278 20.554 1.00 25.71 108 GLN A O 1
ATOM 875 N N . HIS A 1 112 ? 15.185 61.570 18.423 1.00 24.81 109 HIS A N 1
ATOM 876 C CA . HIS A 1 112 ? 14.021 62.460 18.202 1.00 27.32 109 HIS A CA 1
ATOM 877 C C . HIS A 1 112 ? 12.740 61.954 18.842 1.00 25.81 109 HIS A C 1
ATOM 878 O O . HIS A 1 112 ? 12.031 62.705 19.560 1.00 24.94 109 HIS A O 1
ATOM 885 N N . GLN A 1 113 ? 12.416 60.694 18.600 1.00 26.63 110 GLN A N 1
ATOM 886 C CA . GLN A 1 113 ? 11.144 60.126 19.031 1.00 29.13 110 GLN A CA 1
ATOM 887 C C . GLN A 1 113 ? 10.997 60.252 20.556 1.00 29.59 110 GLN A C 1
ATOM 888 O O . GLN A 1 113 ? 11.939 59.922 21.283 1.00 28.30 110 GLN A O 1
ATOM 894 N N . GLU A 1 114 ? 9.850 60.775 20.997 1.00 30.36 111 GLU A N 1
ATOM 895 C CA . GLU A 1 114 ? 9.470 60.938 22.381 1.00 33.06 111 GLU A CA 1
ATOM 896 C C . GLU A 1 114 ? 10.256 61.988 23.158 1.00 35.83 111 GLU A C 1
ATOM 897 O O . GLU A 1 114 ? 9.728 62.529 24.115 1.00 34.39 111 GLU A O 1
ATOM 903 N N . ILE A 1 115 ? 11.474 62.349 22.775 1.00 32.82 112 ILE A N 1
ATOM 904 C CA . ILE A 1 115 ? 12.189 63.320 23.613 1.00 33.00 112 ILE A CA 1
ATOM 905 C C . ILE A 1 115 ? 12.711 64.557 22.918 1.00 29.40 112 ILE A C 1
ATOM 906 O O . ILE A 1 115 ? 13.406 65.353 23.548 1.00 26.84 112 ILE A O 1
ATOM 911 N N . HIS A 1 116 ? 12.355 64.771 21.646 1.00 27.00 113 HIS A N 1
ATOM 912 C CA . HIS A 1 116 ? 12.875 65.906 20.913 1.00 27.42 113 HIS A CA 1
ATOM 913 C C . HIS A 1 116 ? 12.637 67.270 21.589 1.00 28.53 113 HIS A C 1
ATOM 914 O O . HIS A 1 116 ? 13.486 68.148 21.520 1.00 28.32 113 HIS A O 1
ATOM 921 N N . GLU A 1 117 ? 11.496 67.426 22.251 1.00 32.32 114 GLU A N 1
ATOM 922 C CA . GLU A 1 117 ? 11.173 68.677 22.924 1.00 35.87 114 GLU A CA 1
ATOM 923 C C . GLU A 1 117 ? 12.115 68.982 24.078 1.00 31.85 114 GLU A C 1
ATOM 924 O O . GLU A 1 117 ? 12.565 70.113 24.210 1.00 31.51 114 GLU A O 1
ATOM 930 N N . THR A 1 118 ? 12.370 67.980 24.921 1.00 30.15 115 THR A N 1
ATOM 931 C CA . THR A 1 118 ? 13.315 68.150 26.002 1.00 31.14 115 THR A CA 1
ATOM 932 C C . THR A 1 118 ? 14.729 68.454 25.484 1.00 29.65 115 THR A C 1
ATOM 933 O O . THR A 1 118 ? 15.405 69.385 25.949 1.00 28.51 115 THR A O 1
ATOM 937 N N . VAL A 1 119 ? 15.159 67.701 24.486 1.00 27.63 116 VAL A N 1
ATOM 938 C CA . VAL A 1 119 ? 16.439 67.956 23.866 1.00 26.65 116 VAL A CA 1
ATOM 939 C C . VAL A 1 119 ? 16.542 69.395 23.340 1.00 26.86 116 VAL A C 1
ATOM 940 O O . VAL A 1 119 ? 17.530 70.084 23.623 1.00 26.23 116 VAL A O 1
ATOM 944 N N . ALA A 1 120 ? 15.534 69.866 22.606 1.00 27.42 117 ALA A N 1
ATOM 945 C CA . ALA A 1 120 ? 15.549 71.255 22.064 1.00 28.61 117 ALA A CA 1
ATOM 946 C C . ALA A 1 120 ? 15.625 72.311 23.192 1.00 28.22 117 ALA A C 1
ATOM 947 O O . ALA A 1 120 ? 16.401 73.250 23.108 1.00 28.89 117 ALA A O 1
ATOM 949 N N . ARG A 1 121 ? 14.846 72.114 24.235 1.00 28.83 118 ARG A N 1
ATOM 950 C CA . ARG A 1 121 ? 14.822 73.002 25.410 1.00 32.78 118 ARG A CA 1
ATOM 951 C C . ARG A 1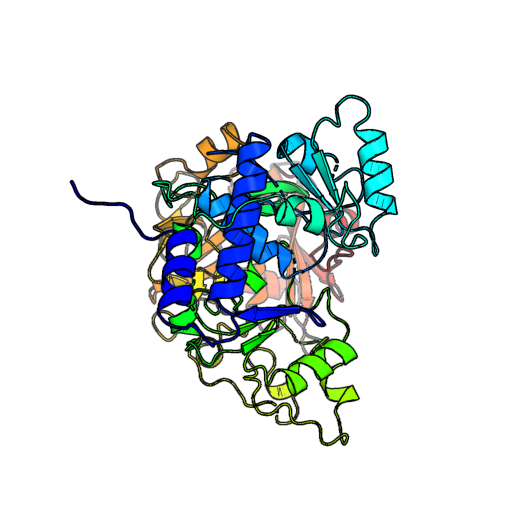 121 ? 16.215 73.037 26.053 1.00 30.40 118 ARG A C 1
ATOM 952 O O . ARG A 1 121 ? 16.719 74.095 26.422 1.00 30.44 118 ARG A O 1
ATOM 960 N N . THR A 1 122 ? 16.816 71.872 26.198 1.00 26.74 119 THR A N 1
ATOM 961 C CA . THR A 1 122 ? 18.132 71.740 26.802 1.00 26.43 119 THR A CA 1
ATOM 962 C C . THR A 1 122 ? 19.233 72.407 25.973 1.00 25.79 119 THR A C 1
ATOM 963 O O . THR A 1 122 ? 20.107 73.106 26.497 1.00 23.30 119 THR A O 1
ATOM 967 N N . ARG A 1 123 ? 19.205 72.217 24.652 1.00 27.09 120 ARG A N 1
ATOM 968 C CA . ARG A 1 123 ? 20.189 72.895 23.811 1.00 27.12 120 ARG A CA 1
ATOM 969 C C . ARG A 1 123 ? 19.998 74.419 23.826 1.00 27.31 120 ARG A C 1
ATOM 970 O O . ARG A 1 123 ? 20.968 75.150 23.760 1.00 29.92 120 ARG A O 1
ATOM 978 N N . GLU A 1 124 ? 18.759 74.882 23.886 1.00 29.01 121 GLU A N 1
ATOM 979 C CA . GLU A 1 124 ? 18.467 76.319 24.023 1.00 31.64 121 GLU A CA 1
ATOM 980 C C . GLU A 1 124 ? 19.092 76.845 25.307 1.00 30.06 121 GLU A C 1
ATOM 981 O O . GLU A 1 124 ? 19.714 77.895 25.311 1.00 30.79 121 GLU A O 1
ATOM 987 N N . ALA A 1 125 ? 18.944 76.086 26.383 1.00 27.40 122 ALA A N 1
ATOM 988 C CA . ALA A 1 125 ? 19.474 76.506 27.692 1.00 27.12 122 ALA A CA 1
ATOM 989 C C . ALA A 1 125 ? 20.984 76.593 27.672 1.00 26.47 122 ALA A C 1
ATOM 990 O O . ALA A 1 125 ? 21.564 77.482 28.265 1.00 27.93 122 ALA A O 1
ATOM 992 N N . LEU A 1 126 ? 21.640 75.664 26.989 1.00 25.77 123 LEU A N 1
ATOM 993 C CA . LEU A 1 126 ? 23.118 75.637 26.964 1.00 26.20 123 LEU A CA 1
ATOM 994 C C . LEU A 1 126 ? 23.671 76.856 26.228 1.00 27.30 123 LEU A C 1
ATOM 995 O O . LEU A 1 126 ? 24.786 77.317 26.504 1.00 27.35 123 LEU A O 1
ATOM 1000 N N . GLY A 1 127 ? 22.902 77.346 25.273 1.00 28.87 124 GLY A N 1
ATOM 1001 C CA . GLY A 1 127 ? 23.260 78.587 24.580 1.00 32.26 124 GLY A CA 1
ATOM 1002 C C . GLY A 1 127 ? 24.615 78.444 23.927 1.00 32.09 124 GLY A C 1
ATOM 1003 O O . GLY A 1 127 ? 24.864 77.441 23.270 1.00 29.95 124 GLY A O 1
ATOM 1004 N N . SER A 1 128 ? 25.496 79.416 24.181 1.00 32.33 125 SER A N 1
ATOM 1005 C CA A SER A 1 128 ? 26.826 79.473 23.556 0.60 33.58 125 SER A CA 1
ATOM 1006 C CA B SER A 1 128 ? 26.825 79.474 23.551 0.40 33.61 125 SER A CA 1
ATOM 1007 C C . SER A 1 128 ? 27.819 78.425 24.084 1.00 32.90 125 SER A C 1
ATOM 1008 O O . SER A 1 128 ? 28.902 78.242 23.524 1.00 30.37 125 SER A O 1
ATOM 1013 N N . ASP A 1 129 ? 27.462 77.725 25.160 1.00 30.50 126 ASP A N 1
ATOM 1014 C CA . ASP A 1 129 ? 28.280 76.642 25.638 1.00 30.88 126 ASP A CA 1
ATOM 1015 C C . ASP A 1 129 ? 28.050 75.311 24.867 1.00 29.62 126 ASP A C 1
ATOM 1016 O O . ASP A 1 129 ? 28.737 74.333 25.149 1.00 30.71 126 ASP A O 1
ATOM 1021 N N . ASP A 1 130 ? 27.064 75.240 23.978 1.00 29.36 127 ASP A N 1
ATOM 1022 C CA . ASP A 1 130 ? 26.757 73.975 23.254 1.00 28.10 127 ASP A CA 1
ATOM 1023 C C . ASP A 1 130 ? 27.734 73.724 22.099 1.00 28.24 127 ASP A C 1
ATOM 1024 O O . ASP A 1 130 ? 27.419 74.006 20.950 1.00 28.47 127 ASP A O 1
ATOM 1029 N N . THR A 1 131 ? 28.902 73.186 22.402 1.00 27.74 128 THR A N 1
ATOM 1030 C CA . THR A 1 131 ? 29.947 73.021 21.394 1.00 29.42 128 THR A CA 1
ATOM 1031 C C . THR A 1 131 ? 30.175 71.600 20.912 1.00 28.15 128 THR A C 1
ATOM 1032 O O . THR A 1 131 ? 30.934 71.404 20.005 1.00 29.33 128 THR A O 1
ATOM 1036 N N . ALA A 1 132 ? 29.502 70.614 21.490 1.00 26.24 129 ALA A N 1
ATOM 1037 C CA . ALA A 1 132 ? 29.626 69.210 21.030 1.00 25.95 129 ALA A CA 1
ATOM 1038 C C . ALA A 1 132 ? 29.012 69.015 19.637 1.00 25.85 129 ALA A C 1
ATOM 1039 O O . ALA A 1 132 ? 28.117 69.745 19.231 1.00 28.04 129 ALA A O 1
ATOM 1041 N N . ARG A 1 133 ? 29.447 67.996 18.928 1.00 27.35 130 ARG A N 1
ATOM 1042 C CA . ARG A 1 133 ? 28.721 67.507 17.757 1.00 27.64 130 ARG A CA 1
ATOM 1043 C C . ARG A 1 133 ? 27.507 66.737 18.199 1.00 26.19 130 ARG A C 1
ATOM 1044 O O . ARG A 1 133 ? 27.596 65.921 19.113 1.00 25.69 130 ARG A O 1
ATOM 1052 N N . TRP A 1 134 ? 26.369 66.981 17.565 1.00 23.84 131 TRP A N 1
ATOM 1053 C CA . TRP A 1 134 ? 25.148 66.237 17.861 1.00 23.53 131 TRP A CA 1
ATOM 1054 C C . TRP A 1 134 ? 24.797 65.355 16.661 1.00 25.68 131 TRP A C 1
ATOM 1055 O O . TRP A 1 134 ? 24.667 65.866 15.550 1.00 23.72 131 TRP A O 1
ATOM 1066 N N . LEU A 1 135 ? 24.577 64.059 16.889 1.00 25.47 132 LEU A N 1
ATOM 1067 C CA . LEU A 1 135 ? 24.132 63.152 15.822 1.00 24.24 132 LEU A CA 1
ATOM 1068 C C . LEU A 1 135 ? 22.832 62.514 16.206 1.00 24.75 132 LEU A C 1
ATOM 1069 O O . LEU A 1 135 ? 22.724 61.913 17.299 1.00 22.03 132 LEU A O 1
ATOM 1074 N N . ARG A 1 136 ? 21.855 62.610 15.312 1.00 22.36 133 ARG A N 1
ATOM 1075 C CA . ARG A 1 136 ? 20.524 62.016 15.527 1.00 22.34 133 ARG A CA 1
ATOM 1076 C C . ARG A 1 136 ? 20.560 60.546 15.198 1.00 23.58 133 ARG A C 1
ATOM 1077 O O . ARG A 1 136 ? 20.890 60.173 14.067 1.00 20.98 133 ARG A O 1
ATOM 1085 N N . HIS A 1 137 ? 20.252 59.670 16.163 1.00 22.02 134 HIS A N 1
ATOM 1086 C CA . HIS A 1 137 ? 20.388 58.229 15.861 1.00 23.50 134 HIS A CA 1
ATOM 1087 C C . HIS A 1 137 ? 19.242 57.698 15.028 1.00 24.11 134 HIS A C 1
ATOM 1088 O O . HIS A 1 137 ? 19.463 56.879 1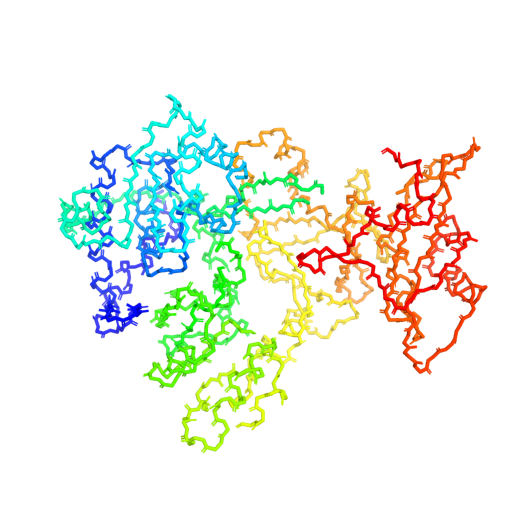4.133 1.00 24.25 134 HIS A O 1
ATOM 1095 N N . ASP A 1 138 ? 18.040 58.158 15.298 1.00 23.75 135 ASP A N 1
ATOM 1096 C CA . ASP A 1 138 ? 16.844 57.661 14.576 1.00 25.62 135 ASP A CA 1
ATOM 1097 C C . ASP A 1 138 ? 16.473 58.614 13.423 1.00 26.49 135 ASP A C 1
ATOM 1098 O O . ASP A 1 138 ? 15.320 59.006 13.281 1.00 28.79 135 ASP A O 1
ATOM 1103 N N . SER A 1 139 ? 17.483 58.976 12.642 1.00 24.96 136 SER A N 1
ATOM 1104 C CA . SER A 1 139 ? 17.354 59.873 11.498 1.00 27.28 136 SER A CA 1
ATOM 1105 C C . SER A 1 139 ? 17.020 59.074 10.245 1.00 27.42 136 SER A C 1
ATOM 1106 O O . SER A 1 139 ? 17.117 57.870 10.240 1.00 26.09 136 SER A O 1
ATOM 1109 N N . ALA A 1 140 ? 16.659 59.763 9.173 1.00 27.82 137 ALA A N 1
ATOM 1110 C CA . ALA A 1 140 ? 16.747 59.171 7.839 1.00 30.67 137 ALA A CA 1
ATOM 1111 C C . ALA A 1 140 ? 18.184 58.682 7.624 1.00 32.03 137 ALA A C 1
ATOM 1112 O O . ALA A 1 140 ? 19.146 59.313 8.092 1.00 28.04 137 ALA A O 1
ATOM 1114 N N . PRO A 1 141 ? 18.357 57.560 6.907 1.00 33.60 138 PRO A N 1
ATOM 1115 C CA . PRO A 1 141 ? 19.721 57.017 6.824 1.00 31.56 138 PRO A CA 1
ATOM 1116 C C . PRO A 1 141 ? 20.776 57.938 6.201 1.00 30.73 138 PRO A C 1
ATOM 1117 O O . PRO A 1 141 ? 21.947 57.910 6.607 1.00 29.74 138 PRO A O 1
ATOM 1121 N N . GLN A 1 142 ? 20.373 58.794 5.281 1.00 29.21 139 GLN A N 1
ATOM 1122 C CA . GLN A 1 142 ? 21.325 59.696 4.622 1.00 33.52 139 GLN A CA 1
ATOM 1123 C C . GLN A 1 142 ? 21.522 61.040 5.357 1.00 31.91 139 GLN A C 1
ATOM 1124 O O . GLN A 1 142 ? 22.353 61.845 4.927 1.00 32.56 139 GLN A O 1
ATOM 1130 N N . ASP A 1 143 ? 20.742 61.302 6.417 1.00 30.95 140 ASP A N 1
ATOM 1131 C CA . ASP A 1 143 ? 20.805 62.589 7.109 1.00 29.99 140 ASP A CA 1
ATOM 1132 C C . ASP A 1 143 ? 22.271 62.854 7.452 1.00 26.77 140 ASP A C 1
ATOM 1133 O O . ASP A 1 143 ? 22.880 62.053 8.130 1.00 26.10 140 ASP A O 1
ATOM 1138 N N . PRO A 1 144 ? 22.837 63.960 6.967 1.00 28.74 141 PRO A N 1
ATOM 1139 C CA . PRO A 1 144 ? 24.254 64.253 7.244 1.00 29.88 141 PRO A CA 1
ATOM 1140 C C . PRO A 1 144 ? 24.510 64.562 8.728 1.00 29.17 141 PRO A C 1
ATOM 1141 O O . PRO A 1 144 ? 25.650 64.484 9.198 1.00 30.39 141 PRO A O 1
ATOM 1145 N N . ASP A 1 145 ? 23.465 64.857 9.475 1.00 28.78 142 ASP A N 1
ATOM 1146 C CA . ASP A 1 145 ? 23.622 64.996 10.935 1.00 29.56 142 ASP A CA 1
ATOM 1147 C C . ASP A 1 145 ? 23.123 63.763 11.676 1.00 27.80 142 ASP A C 1
ATOM 1148 O O . ASP A 1 145 ? 22.808 63.843 12.877 1.00 25.35 142 ASP A O 1
ATOM 1153 N N . GLY A 1 146 ? 23.044 62.640 10.963 1.00 24.76 143 GLY A N 1
ATOM 1154 C CA . GLY A 1 146 ? 22.617 61.383 11.538 1.00 24.99 143 GLY A CA 1
ATOM 1155 C C . GLY A 1 146 ? 23.771 60.440 11.868 1.00 23.04 143 GLY A C 1
ATOM 1156 O O . GLY A 1 146 ? 24.872 60.515 11.295 1.00 24.52 143 GLY A O 1
ATOM 1157 N N . TYR A 1 147 ? 23.490 59.504 12.761 1.00 22.12 144 TYR A N 1
ATOM 1158 C CA . TYR A 1 147 ? 24.449 58.455 13.139 1.00 22.47 144 TYR A CA 1
ATOM 1159 C C . TYR A 1 147 ? 24.897 57.561 11.969 1.00 22.72 144 TYR A C 1
ATOM 1160 O O . TYR A 1 147 ? 26.063 57.293 11.792 1.00 21.69 144 TYR A O 1
ATOM 1169 N N . GLU A 1 148 ? 23.946 57.083 11.193 1.00 24.16 145 GLU A N 1
ATOM 1170 C CA . GLU A 1 148 ? 24.268 56.141 10.117 1.00 25.31 145 GLU A CA 1
ATOM 1171 C C . GLU A 1 148 ? 25.203 56.759 9.068 1.00 25.17 145 GLU A C 1
ATOM 1172 O O . GLU A 1 148 ? 26.100 56.088 8.587 1.00 26.72 145 GLU A O 1
ATOM 1178 N N . ALA A 1 149 ? 25.031 58.030 8.733 1.00 23.89 146 ALA A N 1
ATOM 1179 C CA . ALA A 1 149 ? 25.892 58.657 7.759 1.00 24.88 146 ALA A CA 1
ATOM 1180 C C . ALA A 1 149 ? 27.263 58.849 8.311 1.00 25.71 146 ALA A C 1
ATOM 1181 O O . ALA A 1 149 ? 28.276 58.739 7.588 1.00 25.46 146 ALA A O 1
ATOM 1183 N N . PHE A 1 150 ? 27.335 59.156 9.600 1.00 25.76 147 PHE A N 1
ATOM 1184 C CA . PHE A 1 150 ? 28.627 59.358 10.275 1.00 24.53 147 PHE A CA 1
ATOM 1185 C C . PHE A 1 150 ? 29.398 58.017 10.272 1.00 22.97 147 PHE A C 1
ATOM 1186 O O . PHE A 1 150 ? 30.591 57.915 9.887 1.00 24.56 147 PHE A O 1
ATOM 1194 N N . LEU A 1 151 ? 28.694 56.954 10.646 1.00 23.03 148 LEU A N 1
ATOM 1195 C CA . LEU A 1 151 ? 29.291 55.622 10.646 1.00 25.84 148 LEU A CA 1
ATOM 1196 C C . LEU A 1 151 ? 29.719 55.167 9.240 1.00 25.26 148 LEU A C 1
ATOM 1197 O O . LEU A 1 151 ? 30.830 54.684 9.064 1.00 26.98 148 LEU A O 1
ATOM 1202 N N . ALA A 1 152 ? 28.848 55.332 8.257 1.00 26.41 149 ALA A N 1
ATOM 1203 C CA . ALA A 1 152 ? 29.142 54.903 6.852 1.00 27.09 149 ALA A CA 1
ATOM 1204 C C . ALA A 1 152 ? 30.402 55.551 6.285 1.00 28.65 149 ALA A C 1
ATOM 1205 O O . ALA A 1 152 ? 31.096 54.964 5.456 1.00 28.97 149 ALA A O 1
ATOM 1207 N N . ALA A 1 153 ? 30.729 56.750 6.739 1.00 28.09 150 ALA A N 1
ATOM 1208 C CA . ALA A 1 153 ? 31.942 57.441 6.301 1.00 30.34 150 ALA A CA 1
ATOM 1209 C C . ALA A 1 153 ? 33.243 56.858 6.844 1.00 31.78 150 ALA A C 1
ATOM 1210 O O . ALA A 1 153 ? 34.321 57.202 6.343 1.00 30.57 150 ALA A O 1
ATOM 1212 N N . GLY A 1 154 ? 33.184 55.998 7.873 1.00 28.32 151 GLY A N 1
ATOM 1213 C CA . GLY A 1 154 ? 34.403 55.332 8.362 1.00 27.40 151 GLY A CA 1
ATOM 1214 C C . GLY A 1 154 ? 34.766 54.077 7.583 1.00 26.66 151 GLY A C 1
ATOM 1215 O O . GLY A 1 154 ? 33.919 53.437 6.986 1.00 27.67 151 GLY A O 1
ATOM 1216 N N . GLY A 1 155 ? 36.032 53.713 7.641 1.00 30.38 152 GLY A N 1
ATOM 1217 C CA . GLY A 1 155 ? 36.571 52.495 6.981 1.00 31.78 152 GLY A CA 1
ATOM 1218 C C . GLY A 1 155 ? 36.491 51.227 7.837 1.00 31.76 152 GLY A C 1
ATOM 1219 O O . GLY A 1 155 ? 36.277 51.276 9.074 1.00 31.28 152 GLY A O 1
ATOM 1220 N N . LEU A 1 156 ? 36.705 50.100 7.177 1.00 27.92 153 LEU A N 1
ATOM 1221 C CA . LEU A 1 156 ? 36.592 48.795 7.784 1.00 27.85 153 LEU A CA 1
ATOM 1222 C C . LEU A 1 156 ? 37.756 48.416 8.660 1.00 27.20 153 LEU A C 1
ATOM 1223 O O . LEU A 1 156 ? 37.605 47.521 9.487 1.00 28.18 153 LEU A O 1
ATOM 1228 N N . ALA A 1 157 ? 38.897 49.085 8.537 1.00 27.29 154 ALA A N 1
ATOM 1229 C CA . ALA A 1 157 ? 40.055 48.706 9.366 1.00 29.90 154 ALA A CA 1
ATOM 1230 C C . ALA A 1 157 ? 39.815 48.823 10.861 1.00 28.83 154 ALA A C 1
ATOM 1231 O O . ALA A 1 157 ? 39.377 49.863 11.351 1.00 28.35 154 ALA A O 1
ATOM 1233 N N . ASP A 1 158 ? 40.242 47.813 11.589 1.00 29.85 155 ASP A N 1
ATOM 1234 C CA . ASP A 1 158 ? 40.185 47.842 13.043 1.00 29.26 155 ASP A CA 1
ATOM 1235 C C . ASP A 1 158 ? 41.231 48.833 13.559 1.00 31.01 155 ASP A C 1
ATOM 1236 O O . ASP A 1 158 ? 42.379 48.759 13.175 1.00 29.32 155 ASP A O 1
ATOM 1241 N N . PRO A 1 159 ? 40.860 49.744 14.460 1.00 30.70 156 PRO A N 1
ATOM 1242 C CA . PRO A 1 159 ? 41.893 50.671 14.977 1.00 31.49 156 PRO A CA 1
ATOM 1243 C C . PRO A 1 159 ? 43.099 49.982 15.614 1.00 31.29 156 PRO A C 1
ATOM 1244 O O . PRO A 1 159 ? 44.192 50.549 15.606 1.00 31.24 156 PRO A O 1
ATOM 1248 N N . ASP A 1 160 ? 42.904 48.806 16.206 1.00 29.58 157 ASP A N 1
ATOM 1249 C CA . ASP A 1 160 ? 44.032 47.962 16.628 1.00 34.86 157 ASP A CA 1
ATOM 1250 C C . ASP A 1 160 ? 44.975 48.698 17.589 1.00 32.93 157 ASP A C 1
ATOM 1251 O O . ASP A 1 160 ? 46.207 48.679 17.426 1.00 30.18 157 ASP A O 1
ATOM 1256 N N . LEU A 1 161 ? 44.395 49.328 18.602 1.00 29.03 158 LEU A N 1
ATOM 1257 C CA . LEU A 1 161 ? 45.157 50.052 19.596 1.00 28.76 158 LEU A CA 1
ATOM 1258 C C . LEU A 1 161 ? 45.348 49.229 20.850 1.00 29.75 158 LEU A C 1
ATOM 1259 O O . LEU A 1 161 ? 44.527 48.362 21.184 1.00 28.80 158 LEU A O 1
ATOM 1264 N N . ASP A 1 162 ? 46.370 49.539 21.617 1.00 29.10 159 ASP A N 1
ATOM 1265 C CA . ASP A 1 162 ? 46.576 48.812 22.868 1.00 32.69 159 ASP A CA 1
ATOM 1266 C C . ASP A 1 162 ? 45.823 49.531 24.012 1.00 30.01 159 ASP A C 1
ATOM 1267 O O . ASP A 1 162 ? 46.383 50.369 24.700 1.00 31.17 159 ASP A O 1
ATOM 1272 N N . ILE A 1 163 ? 44.545 49.217 24.161 1.00 25.09 160 ILE A N 1
ATOM 1273 C CA . ILE A 1 163 ? 43.698 49.911 25.121 1.00 25.01 160 ILE A CA 1
ATOM 1274 C C . ILE A 1 163 ? 43.814 49.213 26.463 1.00 24.53 160 ILE A C 1
ATOM 1275 O O . ILE A 1 163 ? 43.784 48.000 26.521 1.00 24.06 160 ILE A O 1
ATOM 1280 N N . ASP A 1 164 ? 43.971 50.001 27.530 1.00 25.72 161 ASP A N 1
ATOM 1281 C CA . ASP A 1 164 ? 44.064 49.481 28.905 1.00 26.34 161 ASP A CA 1
ATOM 1282 C C . ASP A 1 164 ? 42.619 49.208 29.347 1.00 23.74 161 ASP A C 1
ATOM 1283 O O . ASP A 1 164 ? 41.796 50.113 29.365 1.00 20.78 161 ASP A O 1
ATOM 1288 N N . PRO A 1 165 ? 42.301 47.967 29.699 1.00 22.38 162 PRO A N 1
ATOM 1289 C CA . PRO A 1 165 ? 40.896 47.711 30.052 1.00 22.59 162 PRO A CA 1
ATOM 1290 C C . PRO A 1 165 ? 40.452 48.265 31.388 1.00 20.22 162 PRO A C 1
ATOM 1291 O O . PRO A 1 165 ? 39.240 48.185 31.698 1.00 19.60 162 PRO A O 1
ATOM 1295 N N . ASP A 1 166 ? 41.379 48.799 32.179 1.00 20.62 163 ASP A N 1
ATOM 1296 C CA . ASP A 1 166 ? 40.989 49.586 33.358 1.00 23.01 163 ASP A CA 1
ATOM 1297 C C . ASP A 1 166 ? 40.393 50.950 32.989 1.00 21.84 163 ASP A C 1
ATOM 1298 O O . ASP A 1 166 ? 39.838 51.640 33.846 1.00 22.63 163 ASP A O 1
ATOM 1303 N N . SER A 1 167 ? 40.534 51.347 31.728 1.00 22.69 164 SER A N 1
ATOM 1304 C CA . SER A 1 167 ? 39.884 52.585 31.207 1.00 22.57 164 SER A CA 1
ATOM 1305 C C . SER A 1 167 ? 38.394 52.508 31.349 1.00 19.78 164 SER A C 1
ATOM 1306 O O . SER A 1 167 ? 37.801 51.496 30.979 1.00 20.73 164 SER A O 1
ATOM 1309 N N . PRO A 1 168 ? 37.747 53.588 31.826 1.00 20.23 165 PRO A N 1
ATOM 1310 C CA . PRO A 1 168 ? 36.304 53.631 31.787 1.00 19.73 165 PRO A CA 1
ATOM 1311 C C . PRO A 1 168 ? 35.802 53.455 30.357 1.00 19.42 165 PRO A C 1
ATOM 1312 O O . PRO A 1 168 ? 36.450 53.923 29.434 1.00 18.73 165 PRO A O 1
ATOM 1316 N N . VAL A 1 169 ? 34.692 52.744 30.199 1.00 19.01 166 VAL A N 1
ATOM 1317 C CA . VAL A 1 169 ? 34.045 52.579 28.883 1.00 19.41 166 VAL A CA 1
ATOM 1318 C C . VAL A 1 169 ? 32.544 52.849 28.971 1.00 19.22 166 VAL A C 1
ATOM 1319 O O . VAL A 1 169 ? 31.925 53.271 27.973 1.00 20.10 166 VAL A O 1
ATOM 1323 N N . LEU A 1 170 ? 31.933 52.629 30.154 1.00 17.61 167 LEU A N 1
ATOM 1324 C CA . LEU A 1 170 ? 30.521 52.832 30.325 1.00 17.38 167 LEU A CA 1
ATOM 1325 C C . LEU A 1 170 ? 30.301 53.704 31.536 1.00 18.31 167 LEU A C 1
ATOM 1326 O O . LEU A 1 170 ? 30.825 53.413 32.627 1.00 18.20 167 LEU A O 1
ATOM 1331 N N . VAL A 1 171 ? 29.531 54.771 31.351 1.00 17.50 168 VAL A N 1
ATOM 1332 C CA . VAL A 1 171 ? 29.232 55.719 32.443 1.00 19.07 168 VAL A CA 1
ATOM 1333 C C . VAL A 1 171 ? 27.711 55.759 32.699 1.00 19.92 168 VAL A C 1
ATOM 1334 O O . VAL A 1 171 ? 26.900 56.025 31.788 1.00 19.94 168 VAL A O 1
ATOM 1338 N N . LEU A 1 172 ? 27.314 55.454 33.936 1.00 18.50 169 LEU A N 1
ATOM 1339 C CA . LEU A 1 172 ? 25.929 55.399 34.311 1.00 18.61 169 LEU A CA 1
ATOM 1340 C C . LEU A 1 172 ? 25.699 56.353 35.471 1.00 19.04 169 LEU A C 1
ATOM 1341 O O . LEU A 1 172 ? 26.409 56.247 36.510 1.00 17.33 169 LEU A O 1
ATOM 1346 N N . TYR A 1 173 ? 24.750 57.255 35.290 1.00 18.13 170 TYR A N 1
ATOM 1347 C CA . TYR A 1 173 ? 24.460 58.241 36.297 1.00 20.55 170 TYR A CA 1
ATOM 1348 C C . TYR A 1 173 ? 23.645 57.593 37.423 1.00 24.17 170 TYR A C 1
ATOM 1349 O O . TYR A 1 173 ? 22.721 56.839 37.156 1.00 21.92 170 TYR A O 1
ATOM 1358 N N . THR A 1 174 ? 24.018 57.923 38.657 1.00 25.14 171 THR A N 1
ATOM 1359 C CA . THR A 1 174 ? 23.312 57.461 39.815 1.00 30.44 171 THR A CA 1
ATOM 1360 C C . THR A 1 174 ? 22.903 58.680 40.694 1.00 35.43 171 THR A C 1
ATOM 1361 O O . THR A 1 174 ? 23.513 59.736 40.611 1.00 29.99 171 THR A O 1
ATOM 1365 N N . ALA A 1 175 ? 21.835 58.538 41.478 1.00 37.44 172 ALA A N 1
ATOM 1366 C CA . ALA A 1 175 ? 21.323 59.620 42.324 1.00 42.34 172 ALA A CA 1
ATOM 1367 C C . ALA A 1 175 ? 21.433 59.182 43.755 1.00 42.07 172 ALA A C 1
ATOM 1368 O O . ALA A 1 175 ? 20.980 58.093 44.095 1.00 38.29 172 ALA A O 1
ATOM 1370 N N . ALA A 1 176 ? 22.068 60.020 44.573 1.00 44.29 173 ALA A N 1
ATOM 1371 C CA . ALA A 1 176 ? 22.047 59.873 46.026 1.00 48.37 173 ALA A CA 1
ATOM 1372 C C . ALA A 1 176 ? 20.634 60.160 46.541 1.00 54.00 173 ALA A C 1
ATOM 1373 O O . ALA A 1 176 ? 19.808 60.742 45.816 1.00 43.45 173 ALA A O 1
ATOM 1388 N N . SER A 1 178 ? 19.925 62.354 48.640 1.00 56.42 175 SER A N 1
ATOM 1389 C CA . SER A 1 178 ? 19.899 63.806 48.500 1.00 56.00 175 SER A CA 1
ATOM 1390 C C . SER A 1 178 ? 19.422 64.320 47.118 1.00 54.16 175 SER A C 1
ATOM 1391 O O . SER A 1 178 ? 19.069 65.482 47.003 1.00 54.67 175 SER A O 1
ATOM 1394 N N . GLY A 1 179 ? 19.462 63.489 46.070 1.00 49.09 176 GLY A N 1
ATOM 1395 C CA . GLY A 1 179 ? 19.142 63.952 44.695 1.00 48.36 176 GLY A CA 1
ATOM 1396 C C . GLY A 1 179 ? 20.347 64.386 43.843 1.00 44.25 176 GLY A C 1
ATOM 1397 O O . GLY A 1 179 ? 20.222 64.609 42.638 1.00 42.33 176 GLY A O 1
ATOM 1398 N N . ARG A 1 180 ? 21.519 64.495 44.459 1.00 39.85 177 ARG A N 1
ATOM 1399 C CA . ARG A 1 180 ? 22.747 64.771 43.729 1.00 40.21 177 ARG A CA 1
ATOM 1400 C C . ARG A 1 180 ? 23.026 63.585 42.772 1.00 35.02 177 ARG A C 1
ATOM 1401 O O . ARG A 1 180 ? 22.931 62.428 43.196 1.00 33.87 177 ARG A O 1
ATOM 1409 N N . GLN A 1 181 ? 23.336 63.894 41.515 1.00 29.15 178 GLN A N 1
ATOM 1410 C CA . GLN A 1 181 ? 23.652 62.875 40.496 1.00 28.98 178 GLN A CA 1
ATOM 1411 C C . GLN A 1 181 ? 25.123 62.859 40.109 1.00 25.53 178 GLN A C 1
ATOM 1412 O O . GLN A 1 181 ? 25.726 63.915 39.945 1.00 23.68 178 GLN A O 1
ATOM 1418 N N . CYS A 1 182 ? 25.683 61.660 39.951 1.00 23.63 179 CYS A N 1
ATOM 1419 C CA . CYS A 1 182 ? 27.116 61.446 39.686 1.00 23.38 179 CYS A CA 1
ATOM 1420 C C . CYS A 1 182 ? 27.252 60.270 38.698 1.00 22.13 179 CYS A C 1
ATOM 1421 O O . CYS A 1 182 ? 26.541 59.298 38.833 1.00 21.44 179 CYS A O 1
ATOM 1424 N N . GLY A 1 183 ? 28.159 60.381 37.737 1.00 20.74 180 GLY A N 1
ATOM 1425 C CA . GLY A 1 183 ? 28.364 59.337 36.707 1.00 19.93 180 GLY A CA 1
ATOM 1426 C C . GLY A 1 183 ? 29.390 58.343 37.183 1.00 18.36 180 GLY A C 1
ATOM 1427 O O . GLY A 1 183 ? 30.564 58.664 37.341 1.00 21.31 180 GLY A O 1
ATOM 1428 N N . SER A 1 184 ? 28.965 57.117 37.408 1.00 18.63 181 SER A N 1
ATOM 1429 C CA . SER A 1 184 ? 29.856 56.042 37.829 1.00 18.51 181 SER A CA 1
ATOM 1430 C C . SER A 1 184 ? 30.637 55.511 36.614 1.00 18.74 181 SER A C 1
ATOM 1431 O O . SER A 1 184 ? 30.032 55.202 35.584 1.00 19.29 181 SER A O 1
ATOM 1434 N N . LEU A 1 185 ? 31.961 55.440 36.763 1.00 17.96 182 LEU A N 1
ATOM 1435 C CA . LEU A 1 185 ? 32.880 55.024 35.690 1.00 19.18 182 LEU A CA 1
ATOM 1436 C C . LEU A 1 185 ? 33.118 53.491 35.716 1.00 18.95 182 LEU A C 1
ATOM 1437 O O . LEU A 1 185 ? 33.841 52.963 36.604 1.00 18.98 182 LEU A O 1
ATOM 1442 N N . LEU A 1 186 ? 32.522 52.772 34.779 1.00 17.68 183 LEU A N 1
ATOM 1443 C CA . LEU A 1 186 ? 32.717 51.322 34.687 1.00 18.80 183 LEU A CA 1
ATOM 1444 C C . LEU A 1 186 ? 33.703 50.958 33.584 1.00 18.64 183 LEU A C 1
ATOM 1445 O O . LEU A 1 186 ? 33.527 51.371 32.451 1.00 19.05 183 LEU A O 1
ATOM 1450 N N . SER A 1 187 ? 34.762 50.243 33.949 1.00 17.48 184 SER A N 1
ATOM 1451 C CA . SER A 1 187 ? 35.824 49.878 33.029 1.00 17.42 184 SER A CA 1
ATOM 1452 C C . SER A 1 187 ? 35.471 48.654 32.218 1.00 17.14 184 SER A C 1
ATOM 1453 O O . SER A 1 187 ? 34.451 47.969 32.485 1.00 17.03 184 SER A O 1
ATOM 1456 N N . HIS A 1 188 ? 36.319 48.359 31.224 1.00 17.47 185 HIS A N 1
ATOM 1457 C CA . HIS A 1 188 ? 36.168 47.093 30.497 1.00 18.09 185 HIS A CA 1
ATOM 1458 C C . HIS A 1 188 ? 36.247 45.938 31.487 1.00 17.87 185 HIS A C 1
ATOM 1459 O O . HIS A 1 188 ? 35.458 45.025 31.432 1.00 18.31 185 HIS A O 1
ATOM 1466 N N . THR A 1 189 ? 37.223 45.979 32.372 1.00 17.84 186 THR A N 1
ATOM 1467 C CA . THR A 1 189 ? 37.429 44.911 33.329 1.00 20.39 186 THR A CA 1
ATOM 1468 C C . THR A 1 189 ? 36.245 44.766 34.264 1.00 19.95 186 THR A C 1
ATOM 1469 O O . THR A 1 189 ? 35.850 43.649 34.561 1.00 18.14 186 THR A O 1
ATOM 1473 N N . ASN A 1 190 ? 35.673 45.892 34.713 1.00 19.37 187 ASN A N 1
ATOM 1474 C CA . ASN A 1 190 ? 34.471 45.872 35.562 1.00 18.89 187 ASN A CA 1
ATOM 1475 C C . ASN A 1 190 ? 33.349 45.083 34.848 1.00 19.58 187 ASN A C 1
ATOM 1476 O O . ASN A 1 190 ? 32.755 44.174 35.416 1.00 19.24 187 ASN A O 1
ATOM 1481 N N . LEU A 1 191 ? 33.085 45.432 33.596 1.00 18.88 188 LEU A N 1
ATOM 1482 C CA . LEU A 1 191 ? 32.024 44.810 32.854 1.00 20.30 188 LEU A CA 1
ATOM 1483 C C . LEU A 1 191 ? 32.265 43.342 32.553 1.00 20.09 188 LEU A C 1
ATOM 1484 O O . LEU A 1 191 ? 31.340 42.547 32.668 1.00 20.16 188 LEU A O 1
ATOM 1489 N N . ILE A 1 192 ? 33.477 42.989 32.146 1.00 19.56 189 ILE A N 1
ATOM 1490 C CA . ILE A 1 192 ? 33.813 41.610 31.879 1.00 21.54 189 ILE A CA 1
ATOM 1491 C C . ILE A 1 192 ? 33.757 40.743 33.142 1.00 20.54 189 ILE A C 1
ATOM 1492 O O . ILE A 1 192 ? 33.243 39.611 33.100 1.00 22.88 189 ILE A O 1
ATOM 1497 N N . ALA A 1 193 ? 34.247 41.253 34.272 1.00 20.55 190 ALA A N 1
ATOM 1498 C CA . ALA A 1 193 ? 34.193 40.508 35.531 1.00 21.22 190 ALA A CA 1
ATOM 1499 C C . ALA A 1 193 ? 32.747 40.302 35.993 1.00 21.93 190 ALA A C 1
ATOM 1500 O O . ALA A 1 193 ? 32.350 39.206 36.440 1.00 20.63 190 ALA A O 1
ATOM 1510 N N . ALA A 1 195 ? 30.181 40.316 33.941 1.00 21.72 192 ALA A N 1
ATOM 1511 C CA . ALA A 1 195 ? 29.548 39.409 32.999 1.00 20.22 192 ALA A CA 1
ATOM 1512 C C . ALA A 1 195 ? 29.946 37.945 33.220 1.00 20.93 192 ALA A C 1
ATOM 1513 O O . ALA A 1 195 ? 29.136 37.041 33.026 1.00 20.50 192 ALA A O 1
ATOM 1515 N N . THR A 1 196 ? 31.186 37.705 33.618 1.00 21.26 193 THR A N 1
ATOM 1516 C CA . THR A 1 196 ? 31.655 36.392 33.883 1.00 24.66 193 THR A CA 1
ATOM 1517 C C . THR A 1 196 ? 30.942 35.779 35.093 1.00 23.32 193 THR A C 1
ATOM 1518 O O . THR A 1 196 ? 30.503 34.623 35.054 1.00 21.65 193 THR A O 1
ATOM 1522 N N . ALA A 1 197 ? 30.841 36.543 36.170 1.00 20.31 194 ALA A N 1
ATOM 1523 C CA . ALA A 1 197 ? 30.102 36.089 37.329 1.00 22.03 194 ALA A CA 1
ATOM 1524 C C . ALA A 1 197 ? 28.625 35.846 36.970 1.00 21.06 194 ALA A C 1
ATOM 1525 O O . ALA A 1 197 ? 28.059 34.830 37.391 1.00 19.88 194 ALA A O 1
ATOM 1527 N N . ALA A 1 198 ? 28.009 36.740 36.196 1.00 19.74 195 ALA A N 1
ATOM 1528 C CA . ALA A 1 198 ? 26.605 36.577 35.833 1.00 19.80 195 ALA A CA 1
ATOM 1529 C C . ALA A 1 198 ? 26.367 35.329 34.991 1.00 21.09 195 ALA A C 1
ATOM 1530 O O . ALA A 1 198 ? 25.329 34.678 35.115 1.00 20.99 195 ALA A O 1
ATOM 1532 N N . ALA A 1 199 ? 27.323 34.993 34.121 1.00 20.78 196 ALA A N 1
ATOM 1533 C CA . ALA A 1 199 ? 27.200 33.771 33.321 1.00 22.06 196 ALA A CA 1
ATOM 1534 C C . ALA A 1 199 ? 27.156 32.512 34.193 1.00 20.99 196 ALA A C 1
ATOM 1535 O O . ALA A 1 199 ? 26.373 31.595 33.893 1.00 21.82 196 ALA A O 1
ATOM 1537 N N . TRP A 1 200 ? 27.945 32.468 35.273 1.00 19.62 197 TRP A N 1
ATOM 1538 C CA . TRP A 1 200 ? 27.815 31.394 36.257 1.00 20.83 197 TRP A CA 1
ATOM 1539 C C . TRP A 1 200 ? 26.458 31.437 36.969 1.00 21.23 197 TRP A C 1
ATOM 1540 O O . TRP A 1 200 ? 25.792 30.401 37.139 1.00 21.31 197 TRP A O 1
ATOM 1551 N N . LEU A 1 201 ? 26.045 32.610 37.419 1.00 21.84 198 LEU A N 1
ATOM 1552 C CA . LEU A 1 201 ? 24.781 32.741 38.136 1.00 23.27 198 LEU A CA 1
ATOM 1553 C C . LEU A 1 201 ? 23.583 32.253 37.347 1.00 22.88 198 LEU A C 1
ATOM 1554 O O . LEU A 1 201 ? 22.694 31.583 37.882 1.00 23.50 198 LEU A O 1
ATOM 1559 N N . GLY A 1 202 ? 23.544 32.635 36.089 1.00 23.19 199 GLY A N 1
ATOM 1560 C CA . GLY A 1 202 ? 22.402 32.371 35.233 1.00 23.98 199 GLY A CA 1
ATOM 1561 C C . GLY A 1 202 ? 22.550 31.219 34.263 1.00 25.78 199 GLY A C 1
ATOM 1562 O O . GLY A 1 202 ? 21.658 30.970 33.474 1.00 24.89 199 GLY A O 1
ATOM 1563 N N . ASP A 1 203 ? 23.696 30.566 34.273 1.00 26.90 200 ASP A N 1
ATOM 1564 C CA . ASP A 1 203 ? 23.968 29.498 33.301 1.00 29.61 200 ASP A CA 1
ATOM 1565 C C . ASP A 1 203 ? 23.790 30.032 31.855 1.00 28.41 200 ASP A C 1
ATOM 1566 O O . ASP A 1 203 ? 23.024 29.507 31.034 1.00 30.41 200 ASP A O 1
ATOM 1571 N N . ILE A 1 204 ? 24.518 31.100 31.548 1.00 23.70 201 ILE A N 1
ATOM 1572 C CA . ILE A 1 204 ? 24.424 31.773 30.265 1.00 21.76 201 ILE A CA 1
ATOM 1573 C C . ILE A 1 204 ? 25.436 31.184 29.295 1.00 21.52 201 ILE A C 1
ATOM 1574 O O . ILE A 1 204 ? 26.561 30.837 29.682 1.00 20.40 201 ILE A O 1
ATOM 1579 N N . ASP A 1 205 ? 25.050 31.063 28.032 1.00 22.49 202 ASP A N 1
ATOM 1580 C CA . ASP A 1 205 ? 25.978 30.584 27.022 1.00 22.85 202 ASP A CA 1
ATOM 1581 C C . ASP A 1 205 ? 25.623 31.131 25.640 1.00 23.53 202 ASP A C 1
ATOM 1582 O O . ASP A 1 205 ? 24.801 32.017 25.510 1.00 23.46 202 ASP A O 1
ATOM 1587 N N . HIS A 1 206 ? 26.240 30.606 24.583 1.00 21.65 203 HIS A N 1
ATOM 1588 C CA . HIS A 1 206 ? 26.011 31.148 23.255 1.00 22.72 203 HIS A CA 1
ATOM 1589 C C . HIS A 1 206 ? 24.583 30.936 22.727 1.00 22.12 203 HIS A C 1
ATOM 1590 O O . HIS A 1 206 ? 24.258 31.503 21.694 1.00 22.58 203 HIS A O 1
ATOM 1597 N N . THR A 1 207 ? 23.794 30.070 23.364 1.00 23.33 204 THR A N 1
ATOM 1598 C CA . THR A 1 207 ? 22.395 29.835 22.955 1.00 24.50 204 THR A CA 1
ATOM 1599 C C . THR A 1 207 ? 21.447 30.819 23.677 1.00 23.87 204 THR A C 1
ATOM 1600 O O . THR A 1 207 ? 20.266 30.851 23.414 1.00 22.14 204 THR A O 1
ATOM 1604 N N . THR A 1 208 ? 21.964 31.621 24.596 1.00 21.83 205 THR A N 1
ATOM 1605 C CA . THR A 1 208 ? 21.105 32.581 25.270 1.00 21.87 205 THR A CA 1
ATOM 1606 C C . THR A 1 208 ? 20.608 33.569 24.263 1.00 21.95 205 THR A C 1
ATOM 1607 O O . THR A 1 208 ? 21.347 34.014 23.380 1.00 22.03 205 THR A O 1
ATOM 1611 N N . ALA A 1 209 ? 19.322 33.857 24.333 1.00 22.21 206 ALA A N 1
ATOM 1612 C CA . ALA A 1 209 ? 18.741 34.938 23.560 1.00 22.11 206 ALA A CA 1
ATOM 1613 C C . ALA A 1 209 ? 18.038 35.862 24.568 1.00 23.85 206 ALA A C 1
ATOM 1614 O O . ALA A 1 209 ? 17.009 35.498 25.136 1.00 22.96 206 ALA A O 1
ATOM 1616 N N . PHE A 1 210 ? 18.633 37.035 24.797 1.00 22.78 207 PHE A N 1
ATOM 1617 C CA . PHE A 1 210 ? 18.160 37.995 25.818 1.00 22.22 207 PHE A CA 1
ATOM 1618 C C . PHE A 1 210 ? 17.441 39.178 25.217 1.00 21.32 207 PHE A C 1
ATOM 1619 O O . PHE A 1 210 ? 18.002 39.873 24.367 1.00 22.46 207 PHE A O 1
ATOM 1627 N N . LEU A 1 211 ? 16.221 39.444 25.688 1.00 20.92 208 LEU A N 1
ATOM 1628 C CA . LEU A 1 211 ? 15.509 40.675 25.338 1.00 22.19 208 LEU A CA 1
ATOM 1629 C C . LEU A 1 211 ? 15.859 41.838 26.279 1.00 22.27 208 LEU A C 1
ATOM 1630 O O . LEU A 1 211 ? 15.575 41.787 27.498 1.00 21.56 208 LEU A O 1
ATOM 1635 N N . ASN A 1 212 ? 16.455 42.871 25.687 1.00 21.37 209 ASN A N 1
ATOM 1636 C CA . ASN A 1 212 ? 16.943 44.060 26.378 1.00 22.34 209 ASN A CA 1
ATOM 1637 C C . ASN A 1 212 ? 15.760 44.981 26.656 1.00 22.66 209 ASN A C 1
ATOM 1638 O O . ASN A 1 212 ? 15.594 46.050 26.033 1.00 24.81 209 ASN A O 1
ATOM 1643 N N . SER A 1 213 ? 14.925 44.522 27.579 1.00 22.74 210 SER A N 1
ATOM 1644 C CA . SER A 1 213 ? 13.713 45.201 27.936 1.00 22.97 210 SER A CA 1
ATOM 1645 C C . SER A 1 213 ? 13.871 46.010 29.216 1.00 23.36 210 SER A C 1
ATOM 1646 O O . SER A 1 213 ? 12.948 46.754 29.596 1.00 24.33 210 SER A O 1
ATOM 1649 N N . GLY A 1 214 ? 15.054 45.952 29.831 1.00 23.77 211 GLY A N 1
ATOM 1650 C CA . GLY A 1 214 ? 15.379 46.852 30.963 1.00 23.68 211 GLY A CA 1
ATOM 1651 C C . GLY A 1 214 ? 16.057 48.118 30.436 1.00 23.26 211 GLY A C 1
ATOM 1652 O O . GLY A 1 214 ? 16.611 48.112 29.333 1.00 23.74 211 GLY A O 1
ATOM 1653 N N . PRO A 1 215 ? 16.055 49.206 31.202 1.00 23.92 212 PRO A N 1
ATOM 1654 C CA . PRO A 1 215 ? 16.696 50.407 30.649 1.00 23.52 212 PRO A CA 1
ATOM 1655 C C . PRO A 1 215 ? 18.209 50.348 30.659 1.00 22.81 212 PRO A C 1
ATOM 1656 O O . PRO A 1 215 ? 18.824 50.053 31.697 1.00 22.30 212 PRO A O 1
ATOM 1668 N N . PHE A 1 217 ? 20.187 52.745 30.671 1.00 19.74 214 PHE A N 1
ATOM 1669 C CA . PHE A 1 217 ? 20.734 53.775 31.556 1.00 20.93 214 PHE A CA 1
ATOM 1670 C C . PHE A 1 217 ? 20.955 53.288 32.977 1.00 21.34 214 PHE A C 1
ATOM 1671 O O . PHE A 1 217 ? 21.489 54.016 33.828 1.00 19.89 214 PHE A O 1
ATOM 1679 N N . HIS A 1 218 ? 20.562 52.047 33.224 1.00 21.39 215 HIS A N 1
ATOM 1680 C CA . HIS A 1 218 ? 20.648 51.443 34.561 1.00 21.41 215 HIS A CA 1
ATOM 1681 C C . HIS A 1 218 ? 21.377 50.096 34.481 1.00 20.70 215 HIS A C 1
ATOM 1682 O O . HIS A 1 218 ? 21.300 49.402 33.482 1.00 20.66 215 HIS A O 1
ATOM 1689 N N . ILE A 1 219 ? 22.091 49.738 35.556 1.00 20.51 216 ILE A N 1
ATOM 1690 C CA . ILE A 1 219 ? 23.029 48.629 35.559 1.00 20.35 216 ILE A CA 1
ATOM 1691 C C . ILE A 1 219 ? 22.302 47.271 35.423 1.00 20.93 216 ILE A C 1
ATOM 1692 O O . ILE A 1 219 ? 22.905 46.320 34.940 1.00 21.28 216 ILE A O 1
ATOM 1697 N N . GLY A 1 220 ? 21.037 47.204 35.848 1.00 19.35 217 GLY A N 1
ATOM 1698 C CA . GLY A 1 220 ? 20.252 45.961 35.861 1.00 19.41 217 GLY A CA 1
ATOM 1699 C C . GLY A 1 220 ? 20.273 45.205 34.523 1.00 19.83 217 GLY A C 1
ATOM 1700 O O . GLY A 1 220 ? 20.579 44.025 34.468 1.00 19.51 217 GLY A O 1
ATOM 1701 N N . ASN A 1 221 ? 19.919 45.892 33.455 1.00 19.39 218 ASN A N 1
ATOM 1702 C CA . ASN A 1 221 ? 19.823 45.276 32.128 1.00 20.40 218 ASN A CA 1
ATOM 1703 C C . ASN A 1 221 ? 21.179 44.821 31.591 1.00 21.17 218 ASN A C 1
ATOM 1704 O O . ASN A 1 221 ? 21.260 43.797 30.884 1.00 20.49 218 ASN A O 1
ATOM 1709 N N . HIS A 1 222 ? 22.264 45.536 31.968 1.00 20.39 219 HIS A N 1
ATOM 1710 C CA . HIS A 1 222 ? 23.605 45.151 31.560 1.00 20.98 219 HIS A CA 1
ATOM 1711 C C . HIS A 1 222 ? 24.027 43.851 32.277 1.00 21.95 219 HIS A C 1
ATOM 1712 O O . HIS A 1 222 ? 24.622 42.934 31.672 1.00 20.26 219 HIS A O 1
ATOM 1719 N N . GLN A 1 223 ? 23.725 43.776 33.565 1.00 18.51 220 GLN A N 1
ATOM 1720 C CA . GLN A 1 223 ? 24.175 42.611 34.332 1.00 19.41 220 GLN A CA 1
ATOM 1721 C C . GLN A 1 223 ? 23.316 41.365 34.017 1.00 18.84 220 GLN A C 1
ATOM 1722 O O . GLN A 1 223 ? 23.842 40.262 33.830 1.00 19.73 220 GLN A O 1
ATOM 1728 N N . PHE A 1 224 ? 22.002 41.564 33.979 1.00 17.77 221 PHE A N 1
ATOM 1729 C CA . PHE A 1 224 ? 21.020 40.512 33.798 1.00 19.01 221 PHE A CA 1
ATOM 1730 C C . PHE A 1 224 ? 20.142 40.862 32.609 1.00 19.59 221 PHE A C 1
ATOM 1731 O O . PHE A 1 224 ? 19.024 41.313 32.777 1.00 21.46 221 PHE A O 1
ATOM 1739 N N . TRP A 1 225 ? 20.615 40.629 31.391 1.00 20.66 222 TRP A N 1
ATOM 1740 C CA . TRP A 1 225 ? 21.725 39.743 31.061 1.00 19.24 222 TRP A CA 1
ATOM 1741 C C . TRP A 1 225 ? 22.480 40.198 29.783 1.00 20.07 222 TRP A C 1
ATOM 1742 O O . TRP A 1 225 ? 23.068 39.364 29.087 1.00 19.83 222 TRP A O 1
ATOM 1753 N N . GLY A 1 226 ? 22.450 41.487 29.488 1.00 18.47 223 GLY A N 1
ATOM 1754 C CA . GLY A 1 226 ? 23.020 42.033 28.252 1.00 20.10 223 GLY A CA 1
ATOM 1755 C C . GLY A 1 226 ? 24.489 41.719 28.092 1.00 20.80 223 GLY A C 1
ATOM 1756 O O . GLY A 1 226 ? 24.897 41.199 27.027 1.00 21.32 223 GLY A O 1
ATOM 1765 N N . PRO A 1 228 ? 26.606 39.553 29.941 1.00 19.33 225 PRO A N 1
ATOM 1766 C CA . PRO A 1 228 ? 26.977 38.139 29.816 1.00 19.69 225 PRO A CA 1
ATOM 1767 C C . PRO A 1 228 ? 26.558 37.467 28.496 1.00 18.77 225 PRO A C 1
ATOM 1768 O O . PRO A 1 228 ? 27.271 36.582 28.021 1.00 18.68 225 PRO A O 1
ATOM 1772 N N . THR A 1 229 ? 25.433 37.881 27.957 1.00 18.40 226 THR A N 1
ATOM 1773 C CA . THR A 1 229 ? 24.983 37.388 26.652 1.00 19.49 226 THR A CA 1
ATOM 1774 C C . THR A 1 229 ? 26.007 37.780 25.546 1.00 20.59 226 THR A C 1
ATOM 1775 O O . THR A 1 229 ? 26.409 36.970 24.743 1.00 21.55 226 THR A O 1
ATOM 1779 N N . LEU A 1 230 ? 26.444 39.024 25.565 1.00 21.32 227 LEU A N 1
ATOM 1780 C CA . LEU A 1 230 ? 27.471 39.511 24.674 1.00 22.52 227 LEU A CA 1
ATOM 1781 C C . LEU A 1 230 ? 28.765 38.750 24.893 1.00 21.38 227 LEU A C 1
ATOM 1782 O O . LEU A 1 230 ? 29.361 38.220 23.926 1.00 21.46 227 LEU A O 1
ATOM 1787 N N . LEU A 1 231 ? 29.192 38.633 26.150 1.00 18.19 228 LEU A N 1
ATOM 1788 C CA . LEU A 1 231 ? 30.409 37.937 26.425 1.00 20.40 228 LEU A CA 1
ATOM 1789 C C . LEU A 1 231 ? 30.392 36.498 25.893 1.00 20.64 228 LEU A C 1
ATOM 1790 O O . LEU A 1 231 ? 31.392 36.045 25.355 1.00 19.46 228 LEU A O 1
ATOM 1803 N N . ALA A 1 233 ? 28.597 35.187 23.503 1.00 20.05 230 ALA A N 1
ATOM 1804 C CA . ALA A 1 233 ? 28.287 35.193 22.069 1.00 21.17 230 ALA A CA 1
ATOM 1805 C C . ALA A 1 233 ? 26.837 34.826 21.779 1.00 22.67 230 ALA A C 1
ATOM 1806 O O . ALA A 1 233 ? 26.539 34.335 20.706 1.00 23.86 230 ALA A O 1
ATOM 1808 N N . GLY A 1 234 ? 25.952 35.042 22.741 1.00 20.07 231 GLY A N 1
ATOM 1809 C CA . GLY A 1 234 ? 24.519 34.886 22.547 1.00 21.00 231 GLY A CA 1
ATOM 1810 C C . GLY A 1 234 ? 23.910 36.038 21.794 1.00 21.51 231 GLY A C 1
ATOM 1811 O O . GLY A 1 234 ? 24.615 36.892 21.305 1.00 23.29 231 GLY A O 1
ATOM 1812 N N . LYS A 1 235 ? 22.589 36.072 21.695 1.00 20.82 232 LYS A N 1
ATOM 1813 C CA . LYS A 1 235 ? 21.930 37.045 20.857 1.00 20.42 232 LYS A CA 1
ATOM 1814 C C . LYS A 1 235 ? 21.234 38.061 21.778 1.00 20.12 232 LYS A C 1
ATOM 1815 O O . LYS A 1 235 ? 20.414 37.682 22.620 1.00 20.91 232 LYS A O 1
ATOM 1821 N N . ASN A 1 236 ? 21.520 39.328 21.568 1.00 20.09 233 ASN A N 1
ATOM 1822 C CA . ASN A 1 236 ? 20.855 40.442 22.247 1.00 21.10 233 ASN A CA 1
ATOM 1823 C C . ASN A 1 236 ? 19.789 41.045 21.310 1.00 22.87 233 ASN A C 1
ATOM 1824 O O . ASN A 1 236 ? 20.115 41.562 20.230 1.00 21.81 233 ASN A O 1
ATOM 1829 N N . VAL A 1 237 ? 18.542 40.980 21.753 1.00 20.65 234 VAL A N 1
ATOM 1830 C CA . VAL A 1 237 ? 17.399 41.530 21.068 1.00 22.18 234 VAL A CA 1
ATOM 1831 C C . VAL A 1 237 ? 16.977 42.818 21.779 1.00 23.02 234 VAL A C 1
ATOM 1832 O O . VAL A 1 237 ? 16.811 42.831 22.995 1.00 24.04 234 VAL A O 1
ATOM 1836 N N . ILE A 1 238 ? 16.862 43.901 21.023 1.00 21.60 235 ILE A N 1
ATOM 1837 C CA . ILE A 1 238 ? 16.562 45.194 21.573 1.00 23.16 235 ILE A CA 1
ATOM 1838 C C . ILE A 1 238 ? 15.103 45.565 21.398 1.00 25.00 235 ILE A C 1
ATOM 1839 O O . ILE A 1 238 ? 14.511 45.294 20.339 1.00 25.76 235 ILE A O 1
ATOM 1844 N N . VAL A 1 239 ? 14.524 46.128 22.452 1.00 24.11 236 VAL A N 1
ATOM 1845 C CA A VAL A 1 239 ? 13.237 46.820 22.371 0.60 26.24 236 VAL A CA 1
ATOM 1846 C CA B VAL A 1 239 ? 13.248 46.842 22.370 0.40 26.53 236 VAL A CA 1
ATOM 1847 C C . VAL A 1 239 ? 13.476 48.223 22.925 1.00 27.34 236 VAL A C 1
ATOM 1848 O O . VAL A 1 239 ? 14.250 48.405 23.885 1.00 27.32 236 VAL A O 1
ATOM 1855 N N . ARG A 1 240 ? 12.853 49.208 22.296 1.00 27.97 237 ARG A N 1
ATOM 1856 C CA . ARG A 1 240 ? 13.137 50.605 22.570 1.00 31.36 237 ARG A CA 1
ATOM 1857 C C . ARG A 1 240 ? 12.783 50.968 24.013 1.00 34.23 237 ARG A C 1
ATOM 1858 O O . ARG A 1 240 ? 13.602 51.513 24.788 1.00 35.04 237 ARG A O 1
ATOM 1866 N N . ARG A 1 241 ? 11.555 50.639 24.341 1.00 32.71 238 ARG A N 1
ATOM 1867 C CA . ARG A 1 241 ? 11.121 50.576 25.710 1.00 39.59 238 ARG A CA 1
ATOM 1868 C C . ARG A 1 241 ? 10.004 49.485 25.803 1.00 38.18 238 ARG A C 1
ATOM 1869 O O . ARG A 1 241 ? 9.615 48.870 24.806 1.00 35.17 238 ARG A O 1
ATOM 1877 N N . VAL A 1 242 ? 9.457 49.306 26.998 1.00 39.79 239 VAL A N 1
ATOM 1878 C CA . VAL A 1 242 ? 8.492 48.258 27.229 1.00 38.92 239 VAL A CA 1
ATOM 1879 C C . VAL A 1 242 ? 7.124 48.654 26.764 1.00 43.66 239 VAL A C 1
ATOM 1880 O O . VAL A 1 242 ? 6.541 49.611 27.275 1.00 47.93 239 VAL A O 1
ATOM 1884 N N . VAL A 1 243 ? 6.611 47.875 25.823 1.00 41.59 240 VAL A N 1
ATOM 1885 C CA . VAL A 1 243 ? 5.232 47.913 25.399 1.00 42.61 240 VAL A CA 1
ATOM 1886 C C . VAL A 1 243 ? 4.834 46.467 25.369 1.00 40.95 240 VAL A C 1
ATOM 1887 O O . VAL A 1 243 ? 5.418 45.683 24.630 1.00 41.49 240 VAL A O 1
ATOM 1891 N N . ALA A 1 244 ? 3.866 46.077 26.178 1.00 39.43 241 ALA A N 1
ATOM 1892 C CA . ALA A 1 244 ? 3.654 44.657 26.412 1.00 39.13 241 ALA A CA 1
ATOM 1893 C C . ALA A 1 244 ? 3.466 43.821 25.137 1.00 42.35 241 ALA A C 1
ATOM 1894 O O . ALA A 1 244 ? 3.947 42.683 25.064 1.00 36.62 241 ALA A O 1
ATOM 1896 N N . GLU A 1 245 ? 2.725 44.351 24.165 1.00 39.64 242 GLU A N 1
ATOM 1897 C CA . GLU A 1 245 ? 2.431 43.579 22.959 1.00 46.18 242 GLU A CA 1
ATOM 1898 C C . GLU A 1 245 ? 3.666 43.384 22.094 1.00 39.76 242 GLU A C 1
ATOM 1899 O O . GLU A 1 245 ? 3.866 42.307 21.560 1.00 41.88 242 GLU A O 1
ATOM 1905 N N . GLU A 1 246 ? 4.478 44.422 21.944 1.00 40.22 243 GLU A N 1
ATOM 1906 C CA . GLU A 1 246 ? 5.702 44.270 21.172 1.00 42.57 243 GLU A CA 1
ATOM 1907 C C . GLU A 1 246 ? 6.645 43.309 21.908 1.00 39.51 243 GLU A C 1
ATOM 1908 O O . GLU A 1 246 ? 7.254 42.445 21.286 1.00 36.85 243 GLU A O 1
ATOM 1914 N N . VAL A 1 247 ? 6.749 43.449 23.230 1.00 33.34 244 VAL A N 1
ATOM 1915 C CA . VAL A 1 247 ? 7.562 42.529 24.020 1.00 33.90 244 VAL A CA 1
ATOM 1916 C C . VAL A 1 247 ? 7.154 41.086 23.802 1.00 31.96 244 VAL A C 1
ATOM 1917 O O . VAL A 1 247 ? 7.984 40.221 23.500 1.00 33.02 244 VAL A O 1
ATOM 1921 N N . ARG A 1 248 ? 5.872 40.802 23.951 1.00 31.63 245 ARG A N 1
ATOM 1922 C CA . ARG A 1 248 ? 5.383 39.457 23.714 1.00 33.64 245 ARG A CA 1
ATOM 1923 C C . ARG A 1 248 ? 5.781 39.001 22.301 1.00 33.47 245 ARG A C 1
ATOM 1924 O O . ARG A 1 248 ? 6.289 37.885 22.130 1.00 32.74 245 ARG A O 1
ATOM 1932 N N . ASP A 1 249 ? 5.585 39.856 21.301 1.00 33.70 246 ASP A N 1
ATOM 1933 C CA . ASP A 1 249 ? 5.897 39.456 19.916 1.00 34.94 246 ASP A CA 1
ATOM 1934 C C . ASP A 1 249 ? 7.373 39.084 19.744 1.00 33.02 246 ASP A C 1
ATOM 1935 O O . ASP A 1 249 ? 7.690 38.116 19.082 1.00 33.17 246 ASP A O 1
ATOM 1940 N N . LEU A 1 250 ? 8.258 39.837 20.376 1.00 32.08 247 LEU A N 1
ATOM 1941 C CA . LEU A 1 250 ? 9.682 39.585 20.265 1.00 31.55 247 LEU A CA 1
ATOM 1942 C C . LEU A 1 250 ? 10.110 38.337 21.027 1.00 31.79 247 LEU A C 1
ATOM 1943 O O . LEU A 1 250 ? 10.941 37.554 20.519 1.00 30.73 247 LEU A O 1
ATOM 1948 N N . LEU A 1 251 ? 9.541 38.127 22.218 1.00 30.32 248 LEU A N 1
ATOM 1949 C CA . LEU A 1 251 ? 9.807 36.919 22.996 1.00 30.50 248 LEU A CA 1
ATOM 1950 C C . LEU A 1 251 ? 9.561 35.701 22.144 1.00 30.92 248 LEU A C 1
ATOM 1951 O O . LEU A 1 251 ? 10.370 34.740 22.124 1.00 30.38 248 LEU A O 1
ATOM 1956 N N . VAL A 1 252 ? 8.457 35.731 21.403 1.00 30.12 249 VAL A N 1
ATOM 1957 C CA . VAL A 1 252 ? 8.072 34.580 20.589 1.00 32.20 249 VAL A CA 1
ATOM 1958 C C . VAL A 1 252 ? 8.873 34.479 19.295 1.00 30.04 249 VAL A C 1
ATOM 1959 O O . VAL A 1 252 ? 9.446 33.434 18.985 1.00 33.45 249 VAL A O 1
ATOM 1963 N N . ALA A 1 253 ? 8.925 35.562 18.536 1.00 30.35 250 ALA A N 1
ATOM 1964 C CA . ALA A 1 253 ? 9.596 35.557 17.248 1.00 28.73 250 ALA A CA 1
ATOM 1965 C C . ALA A 1 253 ? 11.119 35.292 17.352 1.00 30.74 250 ALA A C 1
ATOM 1966 O O . ALA A 1 253 ? 11.711 34.620 16.500 1.00 29.97 250 ALA A O 1
ATOM 1968 N N . GLU A 1 254 ? 11.764 35.796 18.408 1.00 29.44 251 GLU A N 1
ATOM 1969 C CA . GLU A 1 254 ? 13.211 35.645 18.550 1.00 28.71 251 GLU A CA 1
ATOM 1970 C C . GLU A 1 254 ? 13.564 34.505 19.455 1.00 28.87 251 GLU A C 1
ATOM 1971 O O . GLU A 1 254 ? 14.751 34.274 19.724 1.00 28.46 251 GLU A O 1
ATOM 1977 N N . GLU A 1 255 ? 12.554 33.787 19.938 1.00 27.51 252 GLU A N 1
ATOM 1978 C CA . GLU A 1 255 ? 12.757 32.610 20.757 1.00 29.34 252 GLU A CA 1
ATOM 1979 C C . GLU A 1 255 ? 13.637 32.935 21.967 1.00 28.53 252 GLU A C 1
ATOM 1980 O O . GLU A 1 255 ? 14.651 32.251 22.257 1.00 25.44 252 GLU A O 1
ATOM 1986 N N . CYS A 1 256 ? 13.253 34.002 22.652 1.00 26.06 253 CYS A N 1
ATOM 1987 C CA . CYS A 1 256 ? 14.048 34.460 23.792 1.00 26.32 253 CYS A CA 1
ATOM 1988 C C . CYS A 1 256 ? 14.089 33.476 24.932 1.00 25.37 253 CYS A C 1
ATOM 1989 O O . CYS A 1 256 ? 13.094 32.826 25.249 1.00 24.41 253 CYS A O 1
ATOM 1992 N N . THR A 1 257 ? 15.272 33.335 25.539 1.00 22.92 254 THR A N 1
ATOM 1993 C CA . THR A 1 257 ? 15.435 32.490 26.701 1.00 21.84 254 THR A CA 1
ATOM 1994 C C . THR A 1 257 ? 15.395 33.362 27.992 1.00 23.29 254 THR A C 1
ATOM 1995 O O . THR A 1 257 ? 15.133 32.851 29.063 1.00 21.64 254 THR A O 1
ATOM 1999 N N . HIS A 1 258 ? 15.684 34.659 27.859 1.00 21.67 255 HIS A N 1
ATOM 2000 C CA . HIS A 1 258 ? 15.719 35.583 29.009 1.00 21.68 255 HIS A CA 1
ATOM 2001 C C . HIS A 1 258 ? 15.241 36.948 28.631 1.00 23.02 255 HIS A C 1
ATOM 2002 O O . HIS A 1 258 ? 15.367 37.381 27.461 1.00 23.54 255 HIS A O 1
ATOM 2009 N N . ALA A 1 259 ? 14.789 37.693 29.635 1.00 23.32 256 ALA A N 1
ATOM 2010 C CA . ALA A 1 259 ? 14.328 39.067 29.452 1.00 24.32 256 ALA A CA 1
ATOM 2011 C C . ALA A 1 259 ? 14.394 39.779 30.804 1.00 26.56 256 ALA A C 1
ATOM 2012 O O . ALA A 1 259 ? 14.424 39.113 31.853 1.00 30.20 256 ALA A O 1
ATOM 2014 N N . PHE A 1 260 ? 14.487 41.107 30.780 1.00 25.97 257 PHE A N 1
ATOM 2015 C CA . PHE A 1 260 ? 14.453 41.907 32.027 1.00 26.29 257 PHE A CA 1
ATOM 2016 C C . PHE A 1 260 ? 13.052 42.469 32.159 1.00 27.82 257 PHE A C 1
ATOM 2017 O O . PHE A 1 260 ? 12.689 43.406 31.414 1.00 26.51 257 PHE A O 1
ATOM 2025 N N . LEU A 1 261 ? 12.250 41.824 33.013 1.00 27.03 258 LEU A N 1
ATOM 2026 C CA . LEU A 1 261 ? 10.797 42.106 33.119 1.00 29.28 258 LEU A CA 1
ATOM 2027 C C . LEU A 1 261 ? 10.409 42.177 34.596 1.00 32.04 258 LEU A C 1
ATOM 2028 O O . LEU A 1 261 ? 10.820 41.314 35.388 1.00 34.36 258 LEU A O 1
ATOM 2041 N N . PRO A 1 263 ? 7.325 42.381 37.608 1.00 23.81 260 PRO A N 1
ATOM 2042 C CA . PRO A 1 263 ? 6.041 41.696 37.687 1.00 24.61 260 PRO A CA 1
ATOM 2043 C C . PRO A 1 263 ? 4.825 42.378 37.012 1.00 24.41 260 PRO A C 1
ATOM 2044 O O . PRO A 1 263 ? 4.015 41.659 36.459 1.00 26.03 260 PRO A O 1
ATOM 2048 N N . PRO A 1 264 ? 4.675 43.716 37.068 1.00 24.13 261 PRO A N 1
ATOM 2049 C CA . PRO A 1 264 ? 3.466 44.233 36.403 1.00 26.99 261 PRO A CA 1
ATOM 2050 C C . PRO A 1 264 ? 3.500 43.963 34.884 1.00 26.75 261 PRO A C 1
ATOM 2051 O O . PRO A 1 264 ? 2.485 43.744 34.284 1.00 26.31 261 PRO A O 1
ATOM 2055 N N . THR A 1 265 ? 4.696 43.992 34.305 1.00 26.19 262 THR A N 1
ATOM 2056 C CA . THR A 1 265 ? 4.866 43.722 32.874 1.00 26.88 262 THR A CA 1
ATOM 2057 C C . THR A 1 265 ? 4.591 42.258 32.571 1.00 25.62 262 THR A C 1
ATOM 2058 O O . THR A 1 265 ? 3.882 41.964 31.617 1.00 27.61 262 THR A O 1
ATOM 2062 N N . VAL A 1 266 ? 5.099 41.343 33.397 1.00 24.85 263 VAL A N 1
ATOM 2063 C CA . VAL A 1 266 ? 4.796 39.937 33.248 1.00 25.54 263 VAL A CA 1
ATOM 2064 C C . VAL A 1 266 ? 3.274 39.736 33.240 1.00 28.69 263 VAL A C 1
ATOM 2065 O O . VAL A 1 266 ? 2.728 39.065 32.359 1.00 26.50 263 VAL A O 1
ATOM 2069 N N . ALA A 1 267 ? 2.571 40.329 34.197 1.00 28.68 264 ALA A N 1
ATOM 2070 C CA . ALA A 1 267 ? 1.117 40.112 34.254 1.00 29.02 264 ALA A CA 1
ATOM 2071 C C . ALA A 1 267 ? 0.394 40.618 32.979 1.00 28.83 264 ALA A C 1
ATOM 2072 O O . ALA A 1 267 ? -0.577 40.037 32.551 1.00 30.99 264 ALA A O 1
ATOM 2074 N N . GLU A 1 268 ? 0.874 41.708 32.402 1.00 31.03 265 GLU A N 1
ATOM 2075 C CA A GLU A 1 268 ? 0.333 42.299 31.177 0.50 32.58 265 GLU A CA 1
ATOM 2076 C CA B GLU A 1 268 ? 0.256 42.257 31.187 0.50 32.34 265 GLU A CA 1
ATOM 2077 C C . GLU A 1 268 ? 0.562 41.362 29.987 1.00 31.93 265 GLU A C 1
ATOM 2078 O O . GLU A 1 268 ? -0.338 41.100 29.165 1.00 30.33 265 GLU A O 1
ATOM 2089 N N . ILE A 1 269 ? 1.783 40.852 29.897 1.00 29.85 266 ILE A N 1
ATOM 2090 C CA . ILE A 1 269 ? 2.119 39.882 28.847 1.00 30.39 266 ILE A CA 1
ATOM 2091 C C . ILE A 1 269 ? 1.240 38.646 28.942 1.00 30.46 266 ILE A C 1
ATOM 2092 O O . ILE A 1 269 ? 0.648 38.199 27.934 1.00 32.52 266 ILE A O 1
ATOM 2097 N N . VAL A 1 270 ? 1.107 38.114 30.144 1.00 30.59 267 VAL A N 1
ATOM 2098 C CA . VAL A 1 270 ? 0.315 36.929 30.361 1.00 32.75 267 VAL A CA 1
ATOM 2099 C C . VAL A 1 270 ? -1.160 37.170 29.949 1.00 36.63 267 VAL A C 1
ATOM 2100 O O . VAL A 1 270 ? -1.790 36.303 29.314 1.00 35.68 267 VAL A O 1
ATOM 2104 N N . ARG A 1 271 ? -1.700 38.333 30.313 1.00 35.97 268 ARG A N 1
ATOM 2105 C CA . ARG A 1 271 ? -3.112 38.578 30.066 1.00 42.55 268 ARG A CA 1
ATOM 2106 C C . ARG A 1 271 ? -3.334 38.610 28.570 1.00 41.01 268 ARG A C 1
ATOM 2107 O O . ARG A 1 271 ? -4.309 38.039 28.081 1.00 40.25 268 ARG A O 1
ATOM 2115 N N . LEU A 1 272 ? -2.425 39.230 27.832 1.00 39.96 269 LEU A N 1
ATOM 2116 C CA . LEU A 1 272 ? -2.650 39.317 26.420 1.00 45.47 269 LEU A CA 1
ATOM 2117 C C . LEU A 1 272 ? -2.249 38.056 25.640 1.00 45.71 269 LEU A C 1
ATOM 2118 O O . LEU A 1 272 ? -2.654 37.896 24.497 1.00 44.99 269 LEU A O 1
ATOM 2123 N N . ASN A 1 273 ? -1.532 37.132 26.274 1.00 43.20 270 ASN A N 1
ATOM 2124 C CA . ASN A 1 273 ? -1.177 35.894 25.616 1.00 41.14 270 ASN A CA 1
ATOM 2125 C C . ASN A 1 273 ? -2.164 34.780 25.855 1.00 44.07 270 ASN A C 1
ATOM 2126 O O . ASN A 1 273 ? -2.132 33.763 25.147 1.00 43.61 270 ASN A O 1
ATOM 2131 N N . ARG A 1 274 ? -3.017 34.942 26.861 1.00 47.29 271 ARG A N 1
ATOM 2132 C CA . ARG A 1 274 ? -3.880 33.846 27.317 1.00 48.64 271 ARG A CA 1
ATOM 2133 C C . ARG A 1 274 ? -4.755 33.375 26.168 1.00 45.47 271 ARG A C 1
ATOM 2134 O O . ARG A 1 274 ? -5.267 34.182 25.423 1.00 43.29 271 ARG A O 1
ATOM 2142 N N . ASP A 1 275 ? -4.841 32.065 26.013 1.00 47.99 272 ASP A N 1
ATOM 2143 C CA . ASP A 1 275 ? -5.510 31.415 24.871 1.00 56.99 272 ASP A CA 1
ATOM 2144 C C . ASP A 1 275 ? -5.249 31.980 23.458 1.00 57.53 272 ASP A C 1
ATOM 2145 O O . ASP A 1 275 ? -6.133 31.903 22.613 1.00 60.60 272 ASP A O 1
ATOM 2150 N N . THR A 1 276 ? -4.052 32.522 23.193 1.00 53.74 273 THR A N 1
ATOM 2151 C CA . THR A 1 276 ? -3.643 32.852 21.818 1.00 51.90 273 THR A CA 1
ATOM 2152 C C . THR A 1 276 ? -2.866 31.705 21.165 1.00 52.22 273 THR A C 1
ATOM 2153 O O . THR A 1 276 ? -2.656 31.709 19.953 1.00 52.96 273 THR A O 1
ATOM 2157 N N . GLY A 1 277 ? -2.419 30.748 21.973 1.00 50.83 274 GLY A N 1
ATOM 2158 C CA . GLY A 1 277 ? -1.491 29.719 21.520 1.00 52.76 274 GLY A CA 1
ATOM 2159 C C . GLY A 1 277 ? -0.051 30.154 21.208 1.00 50.83 274 GLY A C 1
ATOM 2160 O O . GLY A 1 277 ? 0.711 29.348 20.669 1.00 51.35 274 GLY A O 1
ATOM 2161 N N . HIS A 1 278 ? 0.351 31.392 21.511 1.00 47.18 275 HIS A N 1
ATOM 2162 C CA . HIS A 1 278 ? 1.720 31.804 21.194 1.00 43.84 275 HIS A CA 1
ATOM 2163 C C . HIS A 1 278 ? 2.650 31.237 22.241 1.00 40.12 275 HIS A C 1
ATOM 2164 O O . HIS A 1 278 ? 2.395 31.328 23.456 1.00 38.47 275 HIS A O 1
ATOM 2171 N N . ASP A 1 279 ? 3.751 30.666 21.762 1.00 40.27 276 ASP A N 1
ATOM 2172 C CA . ASP A 1 279 ? 4.636 29.836 22.583 1.00 39.53 276 ASP A CA 1
ATOM 2173 C C . ASP A 1 279 ? 5.721 30.661 23.312 1.00 35.66 276 ASP A C 1
ATOM 2174 O O . ASP A 1 279 ? 6.680 31.131 22.681 1.00 32.78 276 ASP A O 1
ATOM 2179 N N . LEU A 1 280 ? 5.566 30.793 24.627 1.00 33.47 277 LEU A N 1
ATOM 2180 C CA . LEU A 1 280 ? 6.533 31.509 25.484 1.00 32.82 277 LEU A CA 1
ATOM 2181 C C . LEU A 1 280 ? 7.388 30.543 26.278 1.00 32.90 277 LEU A C 1
ATOM 2182 O O . LEU A 1 280 ? 8.126 30.956 27.190 1.00 30.54 277 LEU A O 1
ATOM 2187 N N . SER A 1 281 ? 7.328 29.254 25.944 1.00 31.10 278 SER A N 1
ATOM 2188 C CA . SER A 1 281 ? 7.938 28.247 26.794 1.00 31.94 278 SER A CA 1
ATOM 2189 C C . SER A 1 281 ? 9.477 28.227 26.815 1.00 30.40 278 SER A C 1
ATOM 2190 O O . SER A 1 281 ? 10.049 27.649 27.726 1.00 30.36 278 SER A O 1
ATOM 2193 N N . ARG A 1 282 ? 10.154 28.851 25.848 1.00 32.15 279 ARG A N 1
ATOM 2194 C CA . ARG A 1 282 ? 11.620 28.943 25.889 1.00 31.44 279 ARG A CA 1
ATOM 2195 C C . ARG A 1 282 ? 12.119 29.960 26.940 1.00 30.88 279 ARG A C 1
ATOM 2196 O O . ARG A 1 282 ? 13.278 29.909 27.350 1.00 26.98 279 ARG A O 1
ATOM 2204 N N . LEU A 1 283 ? 11.241 30.873 27.351 1.00 28.06 280 LEU A N 1
ATOM 2205 C CA . LEU A 1 283 ? 11.602 31.925 28.279 1.00 28.58 280 LEU A CA 1
ATOM 2206 C C . LEU A 1 283 ? 11.785 31.324 29.659 1.00 29.64 280 LEU A C 1
ATOM 2207 O O . LEU A 1 283 ? 10.900 30.624 30.169 1.00 28.08 280 LEU A O 1
ATOM 2212 N N . ARG A 1 284 ? 12.942 31.592 30.261 1.00 27.95 281 ARG A N 1
ATOM 2213 C CA A ARG A 1 284 ? 13.240 31.098 31.588 0.60 30.20 281 ARG A CA 1
ATOM 2214 C CA B ARG A 1 284 ? 13.239 31.083 31.583 0.40 30.08 281 ARG A CA 1
ATOM 2215 C C . ARG A 1 284 ? 12.790 32.145 32.589 1.00 32.63 281 ARG A C 1
ATOM 2216 O O . ARG A 1 284 ? 13.421 33.186 32.735 1.00 37.35 281 ARG A O 1
ATOM 2231 N N . ALA A 1 285 ? 11.697 31.870 33.286 1.00 32.28 282 ALA A N 1
ATOM 2232 C CA . ALA A 1 285 ? 11.115 32.841 34.198 1.00 35.72 282 ALA A CA 1
ATOM 2233 C C . ALA A 1 285 ? 11.957 33.002 35.452 1.00 35.91 282 ALA A C 1
ATOM 2234 O O . ALA A 1 285 ? 11.990 32.131 36.298 1.00 32.91 282 ALA A O 1
ATOM 2236 N N . THR A 1 286 ? 12.604 34.140 35.600 1.00 40.26 283 THR A N 1
ATOM 2237 C CA . THR A 1 286 ? 13.402 34.384 36.823 1.00 45.30 283 THR A CA 1
ATOM 2238 C C . THR A 1 286 ? 12.579 35.061 37.912 1.00 50.56 283 THR A C 1
ATOM 2239 O O . THR A 1 286 ? 12.531 34.604 39.084 1.00 50.85 283 THR A O 1
ATOM 2243 N N . VAL A 1 287 ? 11.897 36.124 37.509 1.00 47.22 284 VAL A N 1
ATOM 2244 C CA . VAL A 1 287 ? 11.122 36.932 38.447 1.00 51.36 284 VAL A CA 1
ATOM 2245 C C . VAL A 1 287 ? 9.681 36.472 38.469 1.00 46.44 284 VAL A C 1
ATOM 2246 O O . VAL A 1 287 ? 9.076 36.269 37.422 1.00 49.06 284 VAL A O 1
ATOM 2250 N N . ALA A 1 288 ? 9.131 36.315 39.660 1.00 48.22 285 ALA A N 1
ATOM 2251 C CA . ALA A 1 288 ? 7.693 36.119 39.789 1.00 50.12 285 ALA A CA 1
ATOM 2252 C C . ALA A 1 288 ? 7.233 34.905 38.989 1.00 49.88 285 ALA A C 1
ATOM 2253 O O . ALA A 1 288 ? 6.293 35.010 38.226 1.00 45.25 285 ALA A O 1
ATOM 2255 N N . PRO A 1 289 ? 7.922 33.767 39.133 1.00 52.37 286 PRO A N 1
ATOM 2256 C CA . PRO A 1 289 ? 7.613 32.575 38.319 1.00 52.85 286 PRO A CA 1
ATOM 2257 C C . PRO A 1 289 ? 6.134 32.171 38.338 1.00 47.11 286 PRO A C 1
ATOM 2258 O O . PRO A 1 289 ? 5.562 31.869 37.303 1.00 45.58 286 PRO A O 1
ATOM 2262 N N . HIS A 1 290 ? 5.518 32.200 39.501 1.00 46.04 287 HIS A N 1
ATOM 2263 C CA . HIS A 1 290 ? 4.063 31.975 39.608 1.00 47.08 287 HIS A CA 1
ATOM 2264 C C . HIS A 1 290 ? 3.145 32.860 38.713 1.00 43.79 287 HIS A C 1
ATOM 2265 O O . HIS A 1 290 ? 2.062 32.431 38.311 1.00 43.81 287 HIS A O 1
ATOM 2272 N N . LEU A 1 291 ? 3.555 34.088 38.399 1.00 39.43 288 LEU A N 1
ATOM 2273 C CA . LEU A 1 291 ? 2.729 34.981 37.577 1.00 39.47 288 LEU A CA 1
ATOM 2274 C C . LEU A 1 291 ? 2.595 34.558 36.132 1.00 37.96 288 LEU A C 1
ATOM 2275 O O . LEU A 1 291 ? 1.726 35.058 35.412 1.00 36.14 288 LEU A O 1
ATOM 2280 N N . TRP A 1 292 ? 3.471 33.669 35.687 1.00 33.18 289 TRP A N 1
ATOM 2281 C CA . TRP A 1 292 ? 3.508 33.278 34.275 1.00 32.63 289 TRP A CA 1
ATOM 2282 C C . TRP A 1 292 ? 2.414 32.286 33.899 1.00 33.81 289 TRP A C 1
ATOM 2283 O O . TRP A 1 292 ? 2.148 32.071 32.720 1.00 32.85 289 TRP A O 1
ATOM 2294 N N . GLU A 1 293 ? 1.765 31.693 34.895 1.00 38.76 290 GLU A N 1
ATOM 2295 C CA . GLU A 1 293 ? 0.648 30.760 34.664 1.00 42.30 290 GLU A CA 1
ATOM 2296 C C . GLU A 1 293 ? 1.091 29.602 33.774 1.00 40.59 290 GLU A C 1
ATOM 2297 O O . GLU A 1 293 ? 0.383 29.250 32.835 1.00 41.55 290 GLU A O 1
ATOM 2303 N N . GLY A 1 294 ? 2.270 29.041 34.045 1.00 38.31 291 GLY A N 1
ATOM 2304 C CA . GLY A 1 294 ? 2.820 27.957 33.221 1.00 36.30 291 GLY A CA 1
ATOM 2305 C C . GLY A 1 294 ? 3.178 28.288 31.776 1.00 36.39 291 GLY A C 1
ATOM 2306 O O . GLY A 1 294 ? 3.569 27.401 31.025 1.00 35.45 291 GLY A O 1
ATOM 2315 N N . ALA A 1 296 ? 5.685 30.202 30.658 1.00 31.79 293 ALA A N 1
ATOM 2316 C CA . ALA A 1 296 ? 7.152 30.234 30.523 1.00 33.72 293 ALA A CA 1
ATOM 2317 C C . ALA A 1 296 ? 7.709 29.055 31.329 1.00 38.02 293 ALA A C 1
ATOM 2318 O O . ALA A 1 296 ? 6.981 28.484 32.143 1.00 45.13 293 ALA A O 1
ATOM 2320 N N . THR A 1 297 ? 8.981 28.710 31.153 1.00 34.62 294 THR A N 1
ATOM 2321 C CA . THR A 1 297 ? 9.578 27.612 31.923 1.00 36.09 294 THR A CA 1
ATOM 2322 C C . THR A 1 297 ? 10.262 28.180 33.145 1.00 36.17 294 THR A C 1
ATOM 2323 O O . THR A 1 297 ? 10.943 29.199 33.056 1.00 31.89 294 THR A O 1
ATOM 2327 N N . THR A 1 298 ? 10.102 27.567 34.311 1.00 34.10 295 THR A N 1
ATOM 2328 C CA . THR A 1 298 ? 10.722 28.190 35.483 1.00 36.97 295 THR A CA 1
ATOM 2329 C C . THR A 1 298 ? 12.246 27.980 35.398 1.00 33.64 295 THR A C 1
ATOM 2330 O O . THR A 1 298 ? 12.729 26.969 34.910 1.00 32.81 295 THR A O 1
ATOM 2334 N N . ASP A 1 299 ? 12.978 29.034 35.727 1.00 33.54 296 ASP A N 1
ATOM 2335 C CA . ASP A 1 299 ? 14.430 29.014 35.657 1.00 31.80 296 ASP A CA 1
ATOM 2336 C C . ASP A 1 299 ? 14.989 28.102 36.725 1.00 30.19 296 ASP A C 1
ATOM 2337 O O . ASP A 1 299 ? 14.602 28.206 37.895 1.00 29.93 296 ASP A O 1
ATOM 2342 N N . THR A 1 300 ? 15.900 27.233 36.355 1.00 28.11 297 THR A N 1
ATOM 2343 C CA . THR A 1 300 ? 16.542 26.379 37.339 1.00 31.19 297 THR A CA 1
ATOM 2344 C C . THR A 1 300 ? 18.001 26.804 37.626 1.00 28.63 297 THR A C 1
ATOM 2345 O O . THR A 1 300 ? 18.719 26.111 38.332 1.00 26.99 297 THR A O 1
ATOM 2349 N N . SER A 1 301 ? 18.427 27.951 37.117 1.00 25.53 298 SER A N 1
ATOM 2350 C CA . SER A 1 301 ? 19.785 28.433 37.409 1.00 24.10 298 SER A CA 1
ATOM 2351 C C . SER A 1 301 ? 19.872 28.823 38.864 1.00 24.06 298 SER A C 1
ATOM 2352 O O . SER A 1 301 ? 18.838 28.986 39.575 1.00 24.42 298 SER A O 1
ATOM 2355 N N . ARG A 1 302 ? 21.114 28.974 39.301 1.00 22.60 299 ARG A N 1
ATOM 2356 C CA . ARG A 1 302 ? 21.427 29.443 40.649 1.00 23.83 299 ARG A CA 1
ATOM 2357 C C . ARG A 1 302 ? 20.792 30.775 40.986 1.00 22.69 299 ARG A C 1
ATOM 2358 O O . ARG A 1 302 ? 20.401 31.013 42.137 1.00 23.21 299 ARG A O 1
ATOM 2366 N N . PHE A 1 303 ? 20.699 31.659 39.993 1.00 22.11 300 PHE A N 1
ATOM 2367 C CA . PHE A 1 303 ? 20.092 32.992 40.163 1.00 24.79 300 PHE A CA 1
ATOM 2368 C C . PHE A 1 303 ? 18.673 32.879 40.776 1.00 24.17 300 PHE A C 1
ATOM 2369 O O . PHE A 1 303 ? 18.334 33.621 41.702 1.00 24.10 300 PHE A O 1
ATOM 2377 N N . THR A 1 304 ? 17.867 31.975 40.239 1.00 23.51 301 THR A N 1
ATOM 2378 C CA . THR A 1 304 ? 16.498 31.773 40.734 1.00 26.47 301 THR A CA 1
ATOM 2379 C C . THR A 1 304 ? 16.457 30.859 41.964 1.00 26.76 301 THR A C 1
ATOM 2380 O O . THR A 1 304 ? 15.833 31.195 42.941 1.00 24.92 301 THR A O 1
ATOM 2384 N N . ARG A 1 305 ? 17.175 29.746 41.921 1.00 27.11 302 ARG A N 1
ATOM 2385 C CA . ARG A 1 305 ? 17.114 28.753 42.982 1.00 30.50 302 ARG A CA 1
ATOM 2386 C C . ARG A 1 305 ? 17.545 29.342 44.315 1.00 31.81 302 ARG A C 1
ATOM 2387 O O . ARG A 1 305 ? 17.013 28.966 45.357 1.00 30.71 302 ARG A O 1
ATOM 2395 N N . SER A 1 306 ? 18.527 30.243 44.294 1.00 27.65 303 SER A N 1
ATOM 2396 C CA . SER A 1 306 ? 19.067 30.780 45.524 1.00 28.75 303 SER A CA 1
ATOM 2397 C C . SER A 1 306 ? 18.185 31.813 46.160 1.00 28.89 303 SER A C 1
ATOM 2398 O O . SER A 1 306 ? 18.426 32.152 47.291 1.00 30.69 303 SER A O 1
ATOM 2401 N N . GLY A 1 307 ? 17.229 32.391 45.402 1.00 28.39 304 GLY A N 1
ATOM 2402 C CA . GLY A 1 307 ? 16.466 33.560 45.861 1.00 28.15 304 GLY A CA 1
ATOM 2403 C C . GLY A 1 307 ? 17.014 34.905 45.399 1.00 27.08 304 GLY A C 1
ATOM 2404 O O . GLY A 1 307 ? 16.415 35.973 45.629 1.00 25.83 304 GLY A O 1
ATOM 2405 N N . ALA A 1 308 ? 18.144 34.893 44.709 1.00 26.04 305 ALA A N 1
ATOM 2406 C CA . ALA A 1 308 ? 18.731 36.152 44.273 1.00 27.24 305 ALA A CA 1
ATOM 2407 C C . ALA A 1 308 ? 17.761 36.877 43.375 1.00 26.27 305 ALA A C 1
ATOM 2408 O O . ALA A 1 308 ? 17.596 38.103 43.457 1.00 27.03 305 ALA A O 1
ATOM 2410 N N . ALA A 1 309 ? 17.084 36.117 42.533 1.00 26.31 306 ALA A N 1
ATOM 2411 C CA . ALA A 1 309 ? 16.092 36.670 41.596 1.00 28.03 306 ALA A CA 1
ATOM 2412 C C . ALA A 1 309 ? 14.905 37.315 42.323 1.00 30.00 306 ALA A C 1
ATOM 2413 O O . ALA A 1 309 ? 14.210 38.146 41.768 1.00 30.27 306 ALA A O 1
ATOM 2415 N N . ALA A 1 310 ? 14.625 36.853 43.524 1.00 29.53 307 ALA A N 1
ATOM 2416 C CA . ALA A 1 310 ? 13.586 37.462 44.343 1.00 32.29 307 ALA A CA 1
ATOM 2417 C C . ALA A 1 310 ? 14.144 38.596 45.230 1.00 33.45 307 ALA A C 1
ATOM 2418 O O . ALA A 1 310 ? 13.442 39.064 46.123 1.00 35.95 307 ALA A O 1
ATOM 2420 N N . GLY A 1 311 ? 15.399 39.016 45.019 1.00 31.04 308 GLY A N 1
ATOM 2421 C CA . GLY A 1 3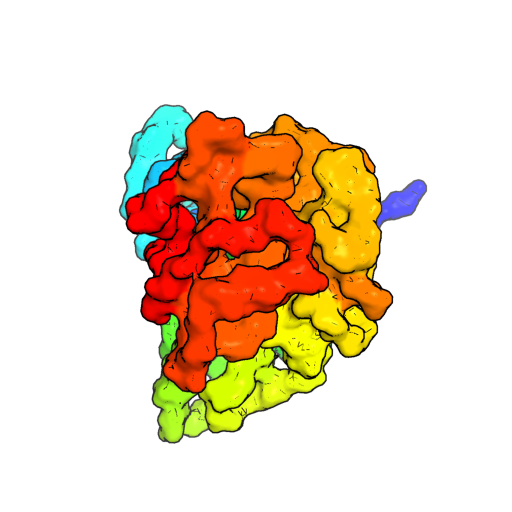11 ? 15.986 40.145 45.758 1.00 29.67 308 GLY A CA 1
ATOM 2422 C C . GLY A 1 311 ? 16.916 39.825 46.914 1.00 27.50 308 GLY A C 1
ATOM 2423 O O . GLY A 1 311 ? 17.336 40.731 47.634 1.00 25.91 308 GLY A O 1
ATOM 2424 N N . ARG A 1 312 ? 17.301 38.568 47.067 1.00 27.01 309 ARG A N 1
ATOM 2425 C CA . ARG A 1 312 ? 18.226 38.177 48.119 1.00 28.72 309 ARG A CA 1
ATOM 2426 C C . ARG A 1 312 ? 19.660 38.495 47.686 1.00 25.52 309 ARG A C 1
ATOM 2427 O O . ARG A 1 312 ? 20.396 37.636 47.155 1.00 24.28 309 ARG A O 1
ATOM 2435 N N . GLY A 1 313 ? 20.035 39.741 47.895 1.00 22.83 310 GLY A N 1
ATOM 2436 C CA . GLY A 1 313 ? 21.361 40.197 47.536 1.00 21.66 310 GLY A CA 1
ATOM 2437 C C . GLY A 1 313 ? 21.518 41.658 47.794 1.00 21.47 310 GLY A C 1
ATOM 2438 O O . GLY A 1 313 ? 20.611 42.271 48.331 1.00 22.20 310 GLY A O 1
ATOM 2439 N N . TYR A 1 314 ? 22.700 42.179 47.495 1.00 21.05 311 TYR A N 1
ATOM 2440 C CA . TYR A 1 314 ? 23.014 43.574 47.677 1.00 21.01 311 TYR A CA 1
ATOM 2441 C C . TYR A 1 314 ? 23.926 44.026 46.521 1.00 19.61 311 TYR A C 1
ATOM 2442 O O . TYR A 1 314 ? 24.850 43.330 46.139 1.00 19.61 311 TYR A O 1
ATOM 2451 N N . GLY A 1 315 ? 23.705 45.234 46.032 1.00 19.54 312 GLY A N 1
ATOM 2452 C CA . GLY A 1 315 ? 24.671 45.874 45.167 1.00 20.36 312 GLY A CA 1
ATOM 2453 C C . GLY A 1 315 ? 24.338 47.299 44.830 1.00 20.08 312 GLY A C 1
ATOM 2454 O O . GLY A 1 315 ? 23.429 47.882 45.431 1.00 19.20 312 GLY A O 1
ATOM 2455 N N . GLN A 1 316 ? 25.106 47.864 43.893 1.00 18.67 313 GLN A N 1
ATOM 2456 C CA . GLN A 1 316 ? 24.905 49.241 43.391 1.00 18.51 313 GLN A CA 1
ATOM 2457 C C . GLN A 1 316 ? 25.714 49.373 42.142 1.00 18.60 313 GLN A C 1
ATOM 2458 O O . GLN A 1 316 ? 26.587 48.526 41.851 1.00 18.20 31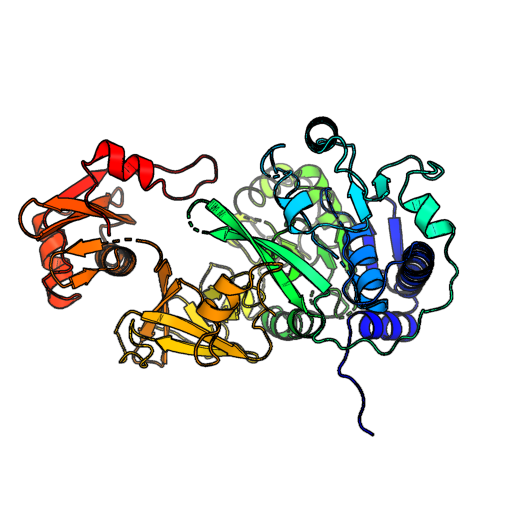3 GLN A O 1
ATOM 2464 N N . THR A 1 317 ? 25.462 50.434 41.403 1.00 18.79 314 THR A N 1
ATOM 2465 C CA . THR A 1 317 ? 26.163 50.675 40.139 1.00 19.64 314 THR A CA 1
ATOM 2466 C C . THR A 1 317 ? 27.660 50.590 40.330 1.00 20.14 314 THR A C 1
ATOM 2467 O O . THR A 1 317 ? 28.377 49.991 39.510 1.00 19.62 314 THR A O 1
ATOM 2471 N N . GLU A 1 318 ? 28.125 51.137 41.463 1.00 19.12 315 GLU A N 1
ATOM 2472 C CA . GLU A 1 318 ? 29.524 51.317 41.758 1.00 19.16 315 GLU A CA 1
ATOM 2473 C C . GLU A 1 318 ? 30.246 50.004 42.052 1.00 18.24 315 GLU A C 1
ATOM 2474 O O . GLU A 1 318 ? 31.474 50.004 42.127 1.00 18.39 315 GLU A O 1
ATOM 2480 N N . LEU A 1 319 ? 29.493 48.922 42.224 1.00 17.74 316 LEU A N 1
ATOM 2481 C CA . LEU A 1 319 ? 30.009 47.566 42.395 1.00 18.12 316 LEU A CA 1
ATOM 2482 C C . LEU A 1 319 ? 29.653 46.726 41.157 1.00 18.78 316 LEU A C 1
ATOM 2483 O O . LEU A 1 319 ? 29.661 45.519 41.224 1.00 17.37 316 LEU A O 1
ATOM 2488 N N . SER A 1 320 ? 29.422 47.386 40.033 1.00 19.46 317 SER A N 1
ATOM 2489 C CA . SER A 1 320 ? 28.968 46.737 38.790 1.00 18.91 317 SER A CA 1
ATOM 2490 C C . SER A 1 320 ? 27.724 45.879 38.963 1.00 21.41 317 SER A C 1
ATOM 2491 O O . SER A 1 320 ? 27.561 44.829 38.254 1.00 21.64 317 SER A O 1
ATOM 2494 N N . GLY A 1 321 ? 26.807 46.327 39.849 1.00 19.38 318 GLY A N 1
ATOM 2495 C CA . GLY A 1 321 ? 25.521 45.696 40.013 1.00 19.77 318 GLY A CA 1
ATOM 2496 C C . GLY A 1 321 ? 25.382 44.893 41.304 1.00 19.86 318 GLY A C 1
ATOM 2497 O O . GLY A 1 321 ? 25.922 45.302 42.348 1.00 19.72 318 GLY A O 1
ATOM 2498 N N . PHE A 1 322 ? 24.640 43.796 41.199 1.00 20.10 319 PHE A N 1
ATOM 2499 C CA . PHE A 1 322 ? 24.273 42.866 42.307 1.00 21.76 319 PHE A CA 1
ATOM 2500 C C . PHE A 1 322 ? 25.454 41.958 42.620 1.00 23.62 319 PHE A C 1
ATOM 2501 O O . PHE A 1 322 ? 25.597 40.864 42.077 1.00 24.62 319 PHE A O 1
ATOM 2509 N N . ALA A 1 323 ? 26.365 42.487 43.419 1.00 22.98 320 ALA A N 1
ATOM 2510 C CA . ALA A 1 323 ? 27.653 41.863 43.623 1.00 23.99 320 ALA A CA 1
ATOM 2511 C C . ALA A 1 323 ? 27.694 40.899 44.826 1.00 22.87 320 ALA A C 1
ATOM 2512 O O . ALA A 1 323 ? 28.631 40.075 44.962 1.00 21.55 320 ALA A O 1
ATOM 2514 N N . VAL A 1 324 ? 26.711 41.039 45.701 1.00 21.06 321 VAL A N 1
ATOM 2515 C CA . VAL A 1 324 ? 26.557 40.164 46.864 1.00 19.98 321 VAL A CA 1
ATOM 2516 C C . VAL A 1 324 ? 25.222 39.454 46.698 1.00 20.27 321 VAL A C 1
ATOM 2517 O O . VAL A 1 324 ? 24.210 40.110 46.426 1.00 20.46 321 VAL A O 1
ATOM 2521 N N . THR A 1 325 ? 25.172 38.130 46.796 1.00 18.34 322 THR A N 1
ATOM 2522 C CA . THR A 1 325 ? 23.874 37.430 46.652 1.00 19.70 322 THR A CA 1
ATOM 2523 C C . THR A 1 325 ? 23.890 36.130 47.417 1.00 19.70 322 THR A C 1
ATOM 2524 O O . THR A 1 325 ? 24.964 35.536 47.747 1.00 18.31 322 THR A O 1
ATOM 2528 N N . ALA A 1 326 ? 22.696 35.646 47.638 1.00 20.40 323 ALA A N 1
ATOM 2529 C CA . ALA A 1 326 ? 22.499 34.369 48.267 1.00 22.67 323 ALA A CA 1
ATOM 2530 C C . ALA A 1 326 ? 22.922 33.182 47.383 1.00 23.74 323 ALA A C 1
ATOM 2531 O O . ALA A 1 326 ? 22.978 32.063 47.862 1.00 23.48 323 ALA A O 1
ATOM 2533 N N . ALA A 1 327 ? 23.271 33.408 46.115 1.00 22.48 324 ALA A N 1
ATOM 2534 C CA . ALA A 1 327 ? 23.752 32.310 45.266 1.00 23.72 324 ALA A CA 1
ATOM 2535 C C . ALA A 1 327 ? 25.208 31.990 45.564 1.00 25.12 324 ALA A C 1
ATOM 2536 O O . ALA A 1 327 ? 25.721 30.966 45.138 1.00 25.15 324 ALA A O 1
ATOM 2538 N N . TYR A 1 328 ? 25.902 32.876 46.286 1.00 24.70 325 TYR A N 1
ATOM 2539 C CA . TYR A 1 328 ? 27.292 32.654 46.630 1.00 24.82 325 TYR A CA 1
ATOM 2540 C C . TYR A 1 328 ? 27.356 32.157 48.044 1.00 26.51 325 TYR A C 1
ATOM 2541 O O . TYR A 1 328 ? 27.021 32.892 48.984 1.00 26.63 325 TYR A O 1
ATOM 2550 N N . GLY A 1 329 ? 27.739 30.900 48.227 1.00 27.36 326 GLY A N 1
ATOM 2551 C CA . GLY A 1 329 ? 28.060 30.422 49.547 1.00 25.96 326 GLY A CA 1
ATOM 2552 C C . GLY A 1 329 ? 26.990 29.739 50.337 1.00 28.34 326 GLY A C 1
ATOM 2553 O O . GLY A 1 329 ? 27.222 29.439 51.476 1.00 29.76 326 GLY A O 1
ATOM 2554 N N . GLY A 1 330 ? 25.844 29.439 49.730 1.00 29.82 327 GLY A N 1
ATOM 2555 C CA . GLY A 1 330 ? 24.867 28.561 50.343 1.00 32.27 327 GLY A CA 1
ATOM 2556 C C . GLY A 1 330 ? 23.882 29.330 51.220 1.00 34.06 327 GLY A C 1
ATOM 2557 O O . GLY A 1 330 ? 23.764 30.544 51.085 1.00 32.00 327 GLY A O 1
ATOM 2558 N N . PRO A 1 331 ? 23.202 28.625 52.134 1.00 38.37 328 PRO A N 1
ATOM 2559 C CA . PRO A 1 331 ? 22.175 29.223 52.992 1.00 39.83 328 PRO A CA 1
ATOM 2560 C C . PRO A 1 331 ? 22.737 30.379 53.784 1.00 35.67 328 PRO A C 1
ATOM 2561 O O . PRO A 1 331 ? 23.901 30.341 54.202 1.00 35.64 328 PRO A O 1
ATOM 2565 N N . ALA A 1 332 ? 21.909 31.379 54.000 1.00 31.14 329 ALA A N 1
ATOM 2566 C CA . ALA A 1 332 ? 22.365 32.618 54.632 1.00 29.17 329 ALA A CA 1
ATOM 2567 C C . ALA A 1 332 ? 21.293 33.154 55.553 1.00 27.34 329 ALA A C 1
ATOM 2568 O O . ALA A 1 332 ? 20.184 33.404 55.094 1.00 26.13 329 ALA A O 1
ATOM 2570 N N . ALA A 1 333 ? 21.658 33.379 56.812 1.00 27.85 330 ALA A N 1
ATOM 2571 C CA . ALA A 1 333 ? 20.838 34.105 57.759 1.00 28.96 330 ALA A CA 1
ATOM 2572 C C . ALA A 1 333 ? 20.596 35.540 57.307 1.00 30.38 330 ALA A C 1
ATOM 2573 O O . ALA A 1 333 ? 19.513 36.022 57.454 1.00 30.47 330 ALA A O 1
ATOM 2575 N N . GLY A 1 334 ? 21.605 36.214 56.737 1.00 26.02 331 GLY A N 1
ATOM 2576 C CA . GLY A 1 334 ? 21.466 37.594 56.297 1.00 26.60 331 GLY A CA 1
ATOM 2577 C C . GLY A 1 334 ? 20.754 37.711 54.977 1.00 27.61 331 GLY A C 1
ATOM 2578 O O . GLY A 1 334 ? 20.935 36.855 54.087 1.00 31.35 331 GLY A O 1
ATOM 2579 N N . ASN A 1 335 ? 20.017 38.799 54.813 1.00 25.81 332 ASN A N 1
ATOM 2580 C CA . ASN A 1 335 ? 19.152 38.973 53.633 1.00 28.24 332 ASN A CA 1
ATOM 2581 C C . ASN A 1 335 ? 19.900 39.133 52.320 1.00 27.45 332 ASN A C 1
ATOM 2582 O O . ASN A 1 335 ? 19.307 39.014 51.274 1.00 33.55 332 ASN A O 1
ATOM 2587 N N . ALA A 1 336 ? 21.202 39.401 52.357 1.00 23.90 333 ALA A N 1
ATOM 2588 C CA . ALA A 1 336 ? 21.941 39.653 51.102 1.00 23.82 333 ALA A CA 1
ATOM 2589 C C . ALA A 1 336 ? 22.872 38.508 50.654 1.00 22.25 333 ALA A C 1
ATOM 2590 O O . ALA A 1 336 ? 23.321 38.471 49.510 1.00 22.23 333 ALA A O 1
ATOM 2592 N N . GLY A 1 337 ? 23.171 37.555 51.521 1.00 21.99 334 GLY A N 1
ATOM 2593 C CA . GLY A 1 337 ? 24.075 36.468 51.132 1.00 21.65 334 GLY A CA 1
ATOM 2594 C C . GLY A 1 337 ? 25.507 36.865 51.306 1.00 21.72 334 GLY A C 1
ATOM 2595 O O . GLY A 1 337 ? 25.859 37.492 52.317 1.00 21.53 334 GLY A O 1
ATOM 2596 N N . ARG A 1 338 ? 26.356 36.513 50.320 1.00 21.32 335 ARG A N 1
ATOM 2597 C CA . ARG A 1 338 ? 27.777 36.693 50.423 1.00 19.05 335 ARG A CA 1
ATOM 2598 C C . ARG A 1 338 ? 28.342 37.263 49.116 1.00 19.76 335 ARG A C 1
ATOM 2599 O O . ARG A 1 338 ? 27.708 37.180 48.052 1.00 19.17 335 ARG A O 1
ATOM 2607 N N . PRO A 1 339 ? 29.530 37.834 49.188 1.00 19.51 336 PRO A N 1
ATOM 2608 C CA . PRO A 1 339 ? 30.088 38.392 47.994 1.00 20.62 336 PRO A CA 1
ATOM 2609 C C . PRO A 1 339 ? 30.475 37.349 46.964 1.00 21.56 336 PRO A C 1
ATOM 2610 O O . PRO A 1 339 ? 30.891 36.250 47.311 1.00 23.08 336 PRO A O 1
ATOM 2614 N N . GLY A 1 340 ? 30.341 37.717 45.723 1.00 21.09 337 GLY A N 1
ATOM 2615 C CA . GLY A 1 340 ? 30.783 36.895 44.614 1.00 23.13 337 GLY A CA 1
ATOM 2616 C C . GLY A 1 340 ? 32.275 37.062 44.380 1.00 25.44 337 GLY A C 1
ATOM 2617 O O . GLY A 1 340 ? 32.949 37.827 45.070 1.00 23.71 337 GLY A O 1
ATOM 2618 N N . PRO A 1 341 ? 32.811 36.301 43.438 1.00 27.43 338 PRO A N 1
ATOM 2619 C CA . PRO A 1 341 ? 34.257 36.194 43.231 1.00 32.16 338 PRO A CA 1
ATOM 2620 C C . PRO A 1 341 ? 35.060 37.485 43.070 1.00 33.66 338 PRO A C 1
ATOM 2621 O O . PRO A 1 341 ? 36.203 37.549 43.542 1.00 44.84 338 PRO A O 1
ATOM 2625 N N . GLY A 1 342 ? 34.541 38.484 42.383 1.00 32.67 339 GLY A N 1
ATOM 2626 C CA . GLY A 1 342 ? 35.396 39.702 42.193 1.00 34.11 339 GLY A CA 1
ATOM 2627 C C . GLY A 1 342 ? 35.320 40.798 43.253 1.00 32.87 339 GLY A C 1
ATOM 2628 O O . GLY A 1 342 ? 35.538 41.984 42.917 1.00 28.91 339 GLY A O 1
ATOM 2629 N N . LEU A 1 343 ? 35.065 40.403 44.525 1.00 31.47 340 LEU A N 1
ATOM 2630 C CA . LEU A 1 343 ? 34.762 41.349 45.592 1.00 28.04 340 LEU A CA 1
ATOM 2631 C C . LEU A 1 343 ? 35.117 40.844 46.969 1.00 25.94 340 LEU A C 1
ATOM 2632 O O . LEU A 1 343 ? 34.867 39.706 47.285 1.00 24.81 340 LEU A O 1
ATOM 2637 N N . THR A 1 344 ? 35.623 41.721 47.824 1.00 24.84 341 THR A N 1
ATOM 2638 C CA . THR A 1 344 ? 35.680 41.427 49.241 1.00 24.54 341 THR A CA 1
ATOM 2639 C C . THR A 1 344 ? 35.008 42.605 49.957 1.00 24.08 341 THR A C 1
ATOM 2640 O O . THR A 1 344 ? 35.107 43.770 49.489 1.00 22.17 341 THR A O 1
ATOM 2644 N N . VAL A 1 345 ? 34.317 42.300 51.047 1.00 22.96 342 VAL A N 1
ATOM 2645 C CA . VAL A 1 345 ? 33.470 43.274 51.741 1.00 24.37 342 VAL A CA 1
ATOM 2646 C C . VAL A 1 345 ? 33.846 43.347 53.189 1.00 25.24 342 VAL A C 1
ATOM 2647 O O . VAL A 1 345 ? 34.027 42.312 53.822 1.00 24.44 342 VAL A O 1
ATOM 2651 N N . ARG A 1 346 ? 33.946 44.576 53.709 1.00 25.11 343 ARG A N 1
ATOM 2652 C CA . ARG A 1 346 ? 34.036 44.755 55.149 1.00 26.26 343 ARG A CA 1
ATOM 2653 C C . ARG A 1 346 ? 33.000 45.757 55.603 1.00 26.24 343 ARG A C 1
ATOM 2654 O O . ARG A 1 346 ? 32.644 46.678 54.853 1.00 25.31 343 ARG A O 1
ATOM 2662 N N . VAL A 1 347 ? 32.507 45.538 56.812 1.00 22.17 344 VAL A N 1
ATOM 2663 C CA . VAL A 1 347 ? 31.594 46.485 57.453 1.00 23.26 344 VAL A CA 1
ATOM 2664 C C . VAL A 1 347 ? 32.425 47.338 58.424 1.00 24.29 344 VAL A C 1
ATOM 2665 O O . VAL A 1 347 ? 33.032 46.770 59.346 1.00 23.07 344 VAL A O 1
ATOM 2669 N N . LEU A 1 348 ? 32.487 48.652 58.172 1.00 23.90 345 LEU A N 1
ATOM 2670 C CA . LEU A 1 348 ? 33.389 49.557 58.890 1.00 26.47 345 LEU A CA 1
ATOM 2671 C C . LEU A 1 348 ? 32.617 50.586 59.690 1.00 29.63 345 LEU A C 1
ATOM 2672 O O . LEU A 1 348 ? 31.633 51.147 59.192 1.00 29.71 345 LEU A O 1
ATOM 2677 N N . ASP A 1 349 ? 33.077 50.858 60.914 1.00 31.34 346 ASP A N 1
ATOM 2678 C CA . ASP A 1 349 ? 32.403 51.852 61.766 1.00 33.61 346 ASP A CA 1
ATOM 2679 C C . ASP A 1 349 ? 32.846 53.228 61.324 1.00 36.96 346 ASP A C 1
ATOM 2680 O O . ASP A 1 349 ? 33.637 53.374 60.369 1.00 32.02 346 ASP A O 1
ATOM 2685 N N . THR A 1 350 ? 32.360 54.255 62.019 1.00 40.57 347 THR A N 1
ATOM 2686 C CA A THR A 1 350 ? 32.605 55.638 61.621 0.60 42.96 347 THR A CA 1
ATOM 2687 C CA B THR A 1 350 ? 32.611 55.624 61.581 0.40 43.05 347 THR A CA 1
ATOM 2688 C C . THR A 1 350 ? 34.102 55.979 61.647 1.00 44.61 347 THR A C 1
ATOM 2689 O O . THR A 1 350 ? 34.578 56.812 60.864 1.00 46.80 347 THR A O 1
ATOM 2696 N N . ALA A 1 351 ? 34.845 55.303 62.523 1.00 43.49 348 ALA A N 1
ATOM 2697 C CA . ALA A 1 351 ? 36.296 55.489 62.629 1.00 45.66 348 ALA A CA 1
ATOM 2698 C C . ALA A 1 351 ? 37.102 54.673 61.607 1.00 47.03 348 ALA A C 1
ATOM 2699 O O . ALA A 1 351 ? 38.332 54.709 61.610 1.00 47.13 348 ALA A O 1
ATOM 2701 N N . GLY A 1 352 ? 36.429 53.935 60.728 1.00 39.78 349 GLY A N 1
ATOM 2702 C CA . GLY A 1 352 ? 37.128 53.101 59.773 1.00 37.44 349 GLY A CA 1
ATOM 2703 C C . GLY A 1 352 ? 37.627 51.782 60.335 1.00 34.36 349 GLY A C 1
ATOM 2704 O O . GLY A 1 352 ? 38.362 51.067 59.664 1.00 37.17 349 GLY A O 1
ATOM 2705 N N . ARG A 1 353 ? 37.230 51.414 61.541 1.00 31.81 350 ARG A N 1
ATOM 2706 C CA . ARG A 1 353 ? 37.582 50.085 62.045 1.00 34.43 350 ARG A CA 1
ATOM 2707 C C . ARG A 1 353 ? 36.491 49.062 61.755 1.00 30.23 350 ARG A C 1
ATOM 2708 O O . ARG A 1 353 ? 35.293 49.396 61.769 1.00 29.27 350 ARG A O 1
ATOM 2716 N N . GLU A 1 354 ? 36.897 47.821 61.548 1.00 27.23 351 GLU A N 1
ATOM 2717 C CA . GLU A 1 354 ? 35.967 46.760 61.203 1.00 29.28 351 GLU A CA 1
ATOM 2718 C C . GLU A 1 354 ? 34.969 46.481 62.316 1.00 29.55 351 GLU A C 1
ATOM 2719 O O . GLU A 1 354 ? 35.359 46.297 63.465 1.00 27.15 351 GLU A O 1
ATOM 2725 N N . CYS A 1 355 ? 33.685 46.392 61.973 1.00 26.55 352 CYS A N 1
ATOM 2726 C CA . CYS A 1 355 ? 32.668 46.166 62.995 1.00 27.26 352 CYS A CA 1
ATOM 2727 C C . CYS A 1 355 ? 32.691 44.734 63.448 1.00 28.19 352 CYS A C 1
ATOM 2728 O O . CYS A 1 355 ? 32.983 43.818 62.664 1.00 25.72 352 CYS A O 1
ATOM 2731 N N . ALA A 1 356 ? 32.284 44.531 64.697 1.00 28.55 353 ALA A N 1
ATOM 2732 C CA . ALA A 1 356 ? 32.033 43.212 65.240 1.00 29.03 353 ALA A CA 1
ATOM 2733 C C . ALA A 1 356 ? 30.848 42.548 64.503 1.00 28.09 353 ALA A C 1
ATOM 2734 O O . ALA A 1 356 ? 29.987 43.221 63.917 1.00 26.26 353 ALA A O 1
ATOM 2736 N N . VAL A 1 357 ? 30.779 41.236 64.562 1.00 28.95 354 VAL A N 1
ATOM 2737 C CA . VAL A 1 357 ? 29.595 40.498 64.085 1.00 31.75 354 VAL A CA 1
ATOM 2738 C C . VAL A 1 357 ? 28.331 41.071 64.739 1.00 31.62 354 VAL A C 1
ATOM 2739 O O . VAL A 1 357 ? 28.318 41.340 65.943 1.00 29.74 354 VAL A O 1
ATOM 2743 N N . GLY A 1 358 ? 27.287 41.323 63.944 1.00 27.65 355 GLY A N 1
ATOM 2744 C CA . GLY A 1 358 ? 26.056 41.914 64.449 1.00 29.47 355 GLY A CA 1
ATOM 2745 C C . GLY A 1 358 ? 26.008 43.434 64.560 1.00 29.45 355 GLY A C 1
ATOM 2746 O O . GLY A 1 358 ? 24.921 43.994 64.686 1.00 28.85 355 GLY A O 1
ATOM 2747 N N . GLU A 1 359 ? 27.145 44.118 64.469 1.00 25.53 356 GLU A N 1
ATOM 2748 C CA . GLU A 1 359 ? 27.172 45.566 64.571 1.00 25.67 356 GLU A CA 1
ATOM 2749 C C . GLU A 1 359 ? 27.005 46.216 63.195 1.00 26.28 356 GLU A C 1
ATOM 2750 O O . GLU A 1 359 ? 27.723 45.870 62.258 1.00 26.24 356 GLU A O 1
ATOM 2756 N N . ALA A 1 360 ? 26.107 47.188 63.108 1.00 23.61 357 ALA A N 1
ATOM 2757 C CA . ALA A 1 360 ? 25.806 47.888 61.861 1.00 23.32 357 ALA A CA 1
ATOM 2758 C C . ALA A 1 360 ? 26.928 48.849 61.512 1.00 24.13 357 ALA A C 1
ATOM 2759 O O . ALA A 1 360 ? 27.419 49.572 62.381 1.00 25.19 357 ALA A O 1
ATOM 2761 N N . GLY A 1 361 ? 27.328 48.904 60.245 1.00 20.67 358 GLY A N 1
ATOM 2762 C CA . GLY A 1 361 ? 28.293 49.855 59.808 1.00 19.89 358 GLY A CA 1
ATOM 2763 C C . GLY A 1 361 ? 28.240 50.025 58.300 1.00 20.86 358 GLY A C 1
ATOM 2764 O O . GLY A 1 361 ? 27.387 49.453 57.651 1.00 21.50 358 GLY A O 1
ATOM 2765 N N . GLU A 1 362 ? 29.146 50.792 57.730 1.00 19.81 359 GLU A N 1
ATOM 2766 C CA . GLU A 1 362 ? 29.076 51.068 56.299 1.00 21.64 359 GLU A CA 1
ATOM 2767 C C . GLU A 1 362 ? 29.678 49.877 55.535 1.00 22.48 359 GLU A C 1
ATOM 2768 O O . GLU A 1 362 ? 30.778 49.413 55.860 1.00 24.08 359 GLU A O 1
ATOM 2774 N N . ILE A 1 363 ? 28.952 49.390 54.539 1.00 20.71 360 ILE A N 1
ATOM 2775 C CA . ILE A 1 363 ? 29.435 48.335 53.641 1.00 20.89 360 ILE A CA 1
ATOM 2776 C C . ILE A 1 363 ? 30.561 48.933 52.772 1.00 21.02 360 ILE A C 1
ATOM 2777 O O . ILE A 1 363 ? 30.346 49.933 52.023 1.00 22.13 360 ILE A O 1
ATOM 2782 N N . CYS A 1 364 ? 31.751 48.368 52.883 1.00 19.62 361 CYS A N 1
ATOM 2783 C CA . CYS A 1 364 ? 32.874 48.810 52.077 1.00 21.64 361 CYS A CA 1
ATOM 2784 C C . CYS A 1 364 ? 33.440 47.642 51.263 1.00 21.25 361 CYS A C 1
ATOM 2785 O O . CYS A 1 364 ? 33.373 46.492 51.691 1.00 21.72 361 CYS A O 1
ATOM 2788 N N . ALA A 1 365 ? 34.020 47.970 50.115 1.00 21.21 362 ALA A N 1
ATOM 2789 C CA . ALA A 1 365 ? 34.447 46.957 49.152 1.00 20.98 362 ALA A CA 1
ATOM 2790 C C . ALA A 1 365 ? 35.815 47.199 48.498 1.00 20.38 362 ALA A C 1
ATOM 2791 O O . ALA A 1 365 ? 36.208 48.334 48.244 1.00 19.90 362 ALA A O 1
ATOM 2793 N N . ARG A 1 366 ? 36.476 46.108 48.155 1.00 21.51 363 ARG A N 1
ATOM 2794 C CA . ARG A 1 366 ? 37.656 46.107 47.264 1.00 23.93 363 ARG A CA 1
ATOM 2795 C C . ARG A 1 366 ? 37.487 44.983 46.251 1.00 23.02 363 ARG A C 1
ATOM 2796 O O . ARG A 1 366 ? 36.859 43.979 46.540 1.00 22.28 363 ARG A O 1
ATOM 2804 N N . GLY A 1 367 ? 38.067 45.135 45.075 1.00 21.06 364 GLY A N 1
ATOM 2805 C CA . GLY A 1 367 ? 38.046 44.020 44.151 1.00 22.25 364 GLY A CA 1
ATOM 2806 C C . GLY A 1 367 ? 37.782 44.474 42.728 1.00 22.89 364 GLY A C 1
ATOM 2807 O O . GLY A 1 367 ? 37.565 45.650 42.445 1.00 20.46 364 GLY A O 1
ATOM 2808 N N . THR A 1 368 ? 37.810 43.500 41.844 1.00 21.41 365 THR A N 1
ATOM 2809 C CA . THR A 1 368 ? 37.717 43.733 40.407 1.00 22.09 365 THR A CA 1
ATOM 2810 C C . THR A 1 368 ? 36.409 44.368 39.965 1.00 23.01 365 THR A C 1
ATOM 2811 O O . THR A 1 368 ? 36.409 45.115 39.011 1.00 21.97 365 THR A O 1
ATOM 2815 N N . VAL A 1 369 ? 35.293 44.133 40.682 1.00 22.28 366 VAL A N 1
ATOM 2816 C CA . VAL A 1 369 ? 34.018 44.731 40.276 1.00 23.48 366 VAL A CA 1
ATOM 2817 C C . VAL A 1 369 ? 33.783 46.172 40.772 1.00 20.02 366 VAL A C 1
ATOM 2818 O O . VAL A 1 369 ? 32.781 46.794 40.404 1.00 19.46 366 VAL A O 1
ATOM 2822 N N . VAL A 1 370 ? 34.691 46.706 41.590 1.00 18.82 367 VAL A N 1
ATOM 2823 C CA . VAL A 1 370 ? 34.550 48.058 42.079 1.00 17.91 367 VAL A CA 1
ATOM 2824 C C . VAL A 1 370 ? 34.841 49.042 40.941 1.00 18.79 367 VAL A C 1
ATOM 2825 O O . VAL A 1 370 ? 35.851 48.922 40.240 1.00 20.03 367 VAL A O 1
ATOM 2829 N N . HIS A 1 371 ? 33.967 50.028 40.797 1.00 18.38 368 HIS A N 1
ATOM 2830 C CA . HIS A 1 371 ? 34.058 51.026 39.714 1.00 19.20 368 HIS A CA 1
ATOM 2831 C C . HIS A 1 371 ? 35.328 51.890 39.845 1.00 18.94 368 HIS A C 1
ATOM 2832 O O . HIS A 1 371 ? 36.105 51.769 40.795 1.00 18.93 368 HIS A O 1
ATOM 2839 N N . ARG A 1 372 ? 35.596 52.694 38.847 1.00 19.21 369 ARG A N 1
ATOM 2840 C CA . ARG A 1 372 ? 36.828 53.483 38.824 1.00 20.59 369 ARG A CA 1
ATOM 2841 C C . ARG A 1 372 ? 36.621 54.828 39.537 1.00 21.17 369 ARG A C 1
ATOM 2842 O O . ARG A 1 372 ? 37.525 55.610 39.565 1.00 22.46 369 ARG A O 1
ATOM 2850 N N . GLY A 1 373 ? 35.454 55.080 40.106 1.00 19.70 370 GLY A N 1
ATOM 2851 C CA . GLY A 1 373 ? 35.159 56.388 40.683 1.00 20.56 370 GLY A CA 1
ATOM 2852 C C . GLY A 1 373 ? 34.069 57.083 39.884 1.00 21.27 370 GLY A C 1
ATOM 2853 O O . GLY A 1 373 ? 33.625 56.566 38.855 1.00 20.76 370 GLY A O 1
ATOM 2854 N N . TYR A 1 374 ? 33.610 58.240 40.374 1.00 19.20 371 TYR A N 1
ATOM 2855 C CA . TYR A 1 374 ? 32.717 59.083 39.623 1.00 19.81 371 TYR A CA 1
ATOM 2856 C C . TYR A 1 374 ? 33.492 60.013 38.700 1.00 19.44 371 TYR A C 1
ATOM 2857 O O . TYR A 1 374 ? 34.606 60.468 38.999 1.00 21.76 371 TYR A O 1
ATOM 2866 N N . TRP A 1 375 ? 32.853 60.364 37.607 1.00 19.55 372 TRP A N 1
ATOM 2867 C CA . TRP A 1 375 ? 33.401 61.337 36.671 1.00 19.64 372 TRP A CA 1
ATOM 2868 C C . TRP A 1 375 ? 33.383 62.717 37.329 1.00 20.06 372 TRP A C 1
ATOM 2869 O O . TRP A 1 375 ? 32.375 63.077 37.953 1.00 20.35 372 TRP A O 1
ATOM 2880 N N . ASN A 1 376 ? 34.525 63.430 37.289 1.00 21.29 373 ASN A N 1
ATOM 2881 C CA . ASN A 1 376 ? 34.581 64.819 37.731 1.00 22.53 373 ASN A CA 1
ATOM 2882 C C . ASN A 1 376 ? 34.084 65.018 39.166 1.00 22.86 373 ASN A C 1
ATOM 2883 O O . ASN A 1 376 ? 33.286 65.907 39.430 1.00 22.66 373 ASN A O 1
ATOM 2888 N N . ARG A 1 377 ? 34.569 64.185 40.081 1.00 22.57 374 ARG A N 1
ATOM 2889 C CA . ARG A 1 377 ? 34.227 64.278 41.503 1.00 23.64 374 ARG A CA 1
ATOM 2890 C C . ARG A 1 377 ? 35.487 64.050 42.355 1.00 26.10 374 ARG A C 1
ATOM 2891 O O . ARG A 1 377 ? 35.515 63.149 43.177 1.00 23.86 374 ARG A O 1
ATOM 2899 N N . ASP A 1 378 ? 36.524 64.866 42.137 1.00 26.34 375 ASP A N 1
ATOM 2900 C CA . ASP A 1 378 ? 37.813 64.635 42.786 1.00 30.24 375 ASP A CA 1
ATOM 2901 C C . ASP A 1 378 ? 37.691 64.543 44.312 1.00 28.18 375 ASP A C 1
ATOM 2902 O O . ASP A 1 378 ? 38.239 63.616 44.921 1.00 29.03 375 ASP A O 1
ATOM 2907 N N . GLU A 1 379 ? 36.952 65.437 44.930 1.00 29.00 376 GLU A N 1
ATOM 2908 C CA . GLU A 1 379 ? 36.875 65.409 46.399 1.00 33.73 376 GLU A CA 1
ATOM 2909 C C . GLU A 1 379 ? 36.031 64.243 46.890 1.00 30.92 376 GLU A C 1
ATOM 2910 O O . GLU A 1 379 ? 36.395 63.567 47.858 1.00 28.52 376 GLU A O 1
ATOM 2916 N N . VAL A 1 380 ? 34.928 63.976 46.198 1.00 27.88 377 VAL A N 1
ATOM 2917 C CA . VAL A 1 380 ? 34.046 62.862 46.615 1.00 28.33 377 VAL A CA 1
ATOM 2918 C C . VAL A 1 380 ? 34.815 61.547 46.475 1.00 25.15 377 VAL A C 1
ATOM 2919 O O . VAL A 1 380 ? 34.807 60.707 47.401 1.00 24.90 377 VAL A O 1
ATOM 2923 N N . ASN A 1 381 ? 35.490 61.349 45.324 1.00 23.99 378 ASN A N 1
ATOM 2924 C CA . ASN A 1 381 ? 36.262 60.143 45.125 1.00 22.68 378 ASN A CA 1
ATOM 2925 C C . ASN A 1 381 ? 37.348 59.948 46.194 1.00 26.62 378 ASN A C 1
ATOM 2926 O O . ASN A 1 381 ? 37.538 58.842 46.666 1.00 24.31 378 ASN A O 1
ATOM 2931 N N . ALA A 1 382 ? 38.098 61.005 46.516 1.00 27.62 379 ALA A N 1
ATOM 2932 C CA . ALA A 1 382 ? 39.127 60.932 47.560 1.00 26.97 379 ALA A CA 1
ATOM 2933 C C . ALA A 1 382 ? 38.522 60.465 48.869 1.00 27.46 379 ALA A C 1
ATOM 2934 O O . ALA A 1 382 ? 39.065 59.572 49.530 1.00 31.07 379 ALA A O 1
ATOM 2936 N N . HIS A 1 383 ? 37.388 61.029 49.227 1.00 26.63 380 HIS A N 1
ATOM 2937 C CA . HIS A 1 383 ? 36.714 60.649 50.453 1.00 27.37 380 HIS A CA 1
ATOM 2938 C C . HIS A 1 383 ? 36.155 59.226 50.414 1.00 28.10 380 HIS A C 1
ATOM 2939 O O . HIS A 1 383 ? 36.343 58.440 51.368 1.00 26.01 380 HIS A O 1
ATOM 2946 N N . ARG A 1 384 ? 35.482 58.873 49.319 1.00 25.33 381 ARG A N 1
ATOM 2947 C CA . ARG A 1 384 ? 34.828 57.568 49.238 1.00 25.26 381 ARG A CA 1
ATOM 2948 C C . ARG A 1 384 ? 35.740 56.379 48.988 1.00 23.57 381 ARG A C 1
ATOM 2949 O O . ARG A 1 384 ? 35.316 55.243 49.187 1.00 25.34 381 ARG A O 1
ATOM 2957 N N . PHE A 1 385 ? 36.959 56.609 48.511 1.00 23.19 382 PHE A N 1
ATOM 2958 C CA . PHE A 1 385 ? 37.944 55.565 48.413 1.00 24.73 382 PHE A CA 1
ATOM 2959 C C . PHE A 1 385 ? 38.975 55.629 49.587 1.00 27.26 382 PHE A C 1
ATOM 2960 O O . PHE A 1 385 ? 40.040 55.023 49.502 1.00 28.70 382 PHE A O 1
ATOM 2968 N N . ARG A 1 386 ? 38.671 56.368 50.630 1.00 30.63 383 ARG A N 1
ATOM 2969 C CA . ARG A 1 386 ? 39.646 56.531 51.732 1.00 33.23 383 ARG A CA 1
ATOM 2970 C C . ARG A 1 386 ? 40.056 55.181 52.322 1.00 34.11 383 ARG A C 1
ATOM 2971 O O . ARG A 1 386 ? 39.240 54.277 52.460 1.00 31.53 383 ARG A O 1
ATOM 2979 N N . SER A 1 387 ? 41.346 55.056 52.640 1.00 37.83 384 SER A N 1
ATOM 2980 C CA . SER A 1 387 ? 41.958 53.823 53.177 1.00 39.09 384 SER A CA 1
ATOM 2981 C C . SER A 1 387 ? 41.992 52.654 52.217 1.00 38.64 384 SER A C 1
ATOM 2982 O O . SER A 1 387 ? 42.252 51.533 52.614 1.00 38.58 384 SER A O 1
ATOM 2985 N N . GLY A 1 388 ? 41.778 52.914 50.940 1.00 34.82 385 GLY A N 1
ATOM 2986 C CA . GLY A 1 388 ? 41.826 51.840 49.948 1.00 34.80 385 GLY A CA 1
ATOM 2987 C C . GLY A 1 388 ? 40.612 50.931 49.934 1.00 30.65 385 GLY A C 1
ATOM 2988 O O . GLY A 1 388 ? 40.676 49.804 49.432 1.00 31.88 385 GLY A O 1
ATOM 2989 N N . TRP A 1 389 ? 39.501 51.423 50.465 1.00 26.60 386 TRP A N 1
ATOM 2990 C CA . TRP A 1 389 ? 38.209 50.735 50.350 1.00 25.55 386 TRP A CA 1
ATOM 2991 C C . TRP A 1 389 ? 37.240 51.677 49.684 1.00 23.22 386 TRP A C 1
ATOM 2992 O O . TRP A 1 389 ? 37.231 52.872 50.004 1.00 25.08 386 TRP A O 1
ATOM 3003 N N . TRP A 1 390 ? 36.378 51.136 48.835 1.00 21.78 387 TRP A N 1
ATOM 3004 C CA . TRP A 1 390 ? 35.284 51.895 48.304 1.00 19.65 387 TRP A CA 1
ATOM 3005 C C . TRP A 1 390 ? 34.160 51.881 49.357 1.00 19.67 387 TRP A C 1
ATOM 3006 O O . TRP A 1 390 ? 33.699 50.807 49.750 1.00 19.75 387 TRP A O 1
ATOM 3017 N N . HIS A 1 391 ? 33.695 53.061 49.738 1.00 20.07 388 HIS A N 1
ATOM 3018 C CA . HIS A 1 391 ? 32.606 53.234 50.723 1.00 21.64 388 HIS A CA 1
ATOM 3019 C C . HIS A 1 391 ? 31.287 53.394 50.009 1.00 20.44 388 HIS A C 1
ATOM 3020 O O . HIS A 1 391 ? 31.109 54.352 49.246 1.00 22.85 388 HIS A O 1
ATOM 3027 N N . THR A 1 392 ? 30.374 52.457 50.215 1.00 19.79 389 THR A N 1
ATOM 3028 C CA . THR A 1 392 ? 29.124 52.398 49.417 1.00 20.85 389 THR A CA 1
ATOM 3029 C C . THR A 1 392 ? 28.038 53.420 49.835 1.00 22.00 389 THR A C 1
ATOM 3030 O O . THR A 1 392 ? 27.106 53.688 49.078 1.00 21.56 389 THR A O 1
ATOM 3034 N N . THR A 1 393 ? 28.180 53.955 51.044 1.00 22.37 390 THR A N 1
ATOM 3035 C CA . THR A 1 393 ? 27.140 54.694 51.783 1.00 23.43 390 THR A CA 1
ATOM 3036 C C . THR A 1 393 ? 25.922 53.851 52.108 1.00 24.60 390 THR A C 1
ATOM 3037 O O . THR A 1 393 ? 24.849 54.385 52.470 1.00 26.86 390 THR A O 1
ATOM 3041 N N . ASP A 1 394 ? 26.054 52.526 52.042 1.00 22.94 391 ASP A N 1
ATOM 3042 C CA . ASP A 1 394 ? 25.001 51.643 52.483 1.00 21.98 391 ASP A CA 1
ATOM 3043 C C . ASP A 1 394 ? 25.341 51.000 53.819 1.00 21.63 391 ASP A C 1
ATOM 3044 O O . ASP A 1 394 ? 26.493 50.680 54.090 1.00 22.59 391 ASP A O 1
ATOM 3049 N N . LEU A 1 395 ? 24.334 50.854 54.661 1.00 20.47 392 LEU A N 1
ATOM 3050 C CA . LEU A 1 395 ? 24.533 50.343 56.021 1.00 21.41 392 LEU A CA 1
ATOM 3051 C C . LEU A 1 395 ? 24.246 48.842 56.006 1.00 20.55 392 LEU A C 1
ATOM 3052 O O . LEU A 1 395 ? 23.256 48.397 55.404 1.00 22.35 392 LEU A O 1
ATOM 3057 N N . GLY A 1 396 ? 25.087 48.062 56.667 1.00 19.13 393 GLY A N 1
ATOM 3058 C CA . GLY A 1 396 ? 24.912 46.625 56.751 1.00 19.52 393 GLY A CA 1
ATOM 3059 C C . GLY A 1 396 ? 25.516 46.024 57.987 1.00 20.48 393 GLY A C 1
ATOM 3060 O O . GLY A 1 396 ? 26.052 46.746 58.816 1.00 21.76 393 GLY A O 1
ATOM 3061 N N . ARG A 1 397 ? 25.404 44.711 58.131 1.00 21.48 394 ARG A N 1
ATOM 3062 C CA . ARG A 1 397 ? 26.089 44.012 59.166 1.00 23.40 394 ARG A CA 1
ATOM 3063 C C . ARG A 1 397 ? 26.408 42.615 58.726 1.00 23.79 394 ARG A C 1
ATOM 3064 O O . ARG A 1 397 ? 25.738 42.065 57.881 1.00 23.06 394 ARG A O 1
ATOM 3072 N N . ARG A 1 398 ? 27.437 42.022 59.333 1.00 23.13 395 ARG A N 1
ATOM 3073 C CA . ARG A 1 398 ? 27.682 40.603 59.181 1.00 23.80 395 ARG A CA 1
ATOM 3074 C C . ARG A 1 398 ? 26.977 39.748 60.259 1.00 25.12 395 ARG A C 1
ATOM 3075 O O . ARG A 1 398 ? 26.977 40.101 61.439 1.00 25.46 395 ARG A O 1
ATOM 3083 N N . GLU A 1 399 ? 26.372 38.649 59.835 1.00 23.85 396 GLU A N 1
ATOM 3084 C CA . GLU A 1 399 ? 25.711 37.701 60.711 1.00 25.48 396 GLU A CA 1
ATOM 3085 C C . GLU A 1 399 ? 26.725 36.672 61.224 1.00 26.82 396 GLU A C 1
ATOM 3086 O O . GLU A 1 399 ? 27.822 36.530 60.662 1.00 26.63 396 GLU A O 1
ATOM 3092 N N . PRO A 1 400 ? 26.385 35.958 62.305 1.00 30.64 397 PRO A N 1
ATOM 3093 C CA . PRO A 1 400 ? 27.333 34.958 62.805 1.00 28.47 397 PRO A CA 1
ATOM 3094 C C . PRO A 1 400 ? 27.720 33.864 61.806 1.00 28.80 397 PRO A C 1
ATOM 3095 O O . PRO A 1 400 ? 28.852 33.369 61.860 1.00 28.36 397 PRO A O 1
ATOM 3099 N N . ASP A 1 401 ? 26.826 33.487 60.891 1.00 26.09 398 ASP A N 1
ATOM 3100 C CA . ASP A 1 401 ? 27.185 32.520 59.857 1.00 26.39 398 ASP A CA 1
ATOM 3101 C C . ASP A 1 401 ? 28.111 33.078 58.746 1.00 25.75 398 ASP A C 1
ATOM 3102 O O . ASP A 1 401 ? 28.519 32.341 57.870 1.00 25.94 398 ASP A O 1
ATOM 3107 N N . GLY A 1 402 ? 28.422 34.356 58.795 1.00 24.54 399 GLY A N 1
ATOM 3108 C CA . GLY A 1 402 ? 29.305 34.986 57.836 1.00 24.53 399 GLY A CA 1
ATOM 3109 C C . GLY A 1 402 ? 28.605 35.717 56.707 1.00 25.39 399 GLY A C 1
ATOM 3110 O O . GLY A 1 402 ? 29.247 36.462 56.003 1.00 25.22 399 GLY A O 1
ATOM 3111 N N . SER A 1 403 ? 27.287 35.568 56.577 1.00 22.95 400 SER A N 1
ATOM 3112 C CA . SER A 1 403 ? 26.547 36.277 55.553 1.00 23.43 400 SER A CA 1
ATOM 3113 C C . SER A 1 403 ? 26.310 37.738 55.931 1.00 21.73 400 SER A C 1
ATOM 3114 O O . SER A 1 403 ? 26.609 38.203 57.071 1.00 21.29 400 SER A O 1
ATOM 3117 N N . LEU A 1 404 ? 25.831 38.473 54.947 1.00 19.83 401 LEU A N 1
ATOM 3118 C CA . LEU A 1 404 ? 25.580 39.888 55.061 1.00 20.32 401 LEU A CA 1
ATOM 3119 C C . LEU A 1 404 ? 24.088 40.237 55.047 1.00 20.38 401 LEU A C 1
ATOM 3120 O O . LEU A 1 404 ? 23.285 39.614 54.390 1.00 20.42 401 LEU A O 1
ATOM 3125 N N . THR A 1 405 ? 23.744 41.250 55.826 1.00 22.35 402 THR A N 1
ATOM 3126 C CA . THR A 1 405 ? 22.430 41.900 55.775 1.00 23.14 402 THR A CA 1
ATOM 3127 C C . THR A 1 405 ? 22.615 43.347 55.350 1.00 20.83 402 THR A C 1
ATOM 3128 O O . THR A 1 405 ? 23.460 44.056 55.888 1.00 23.24 402 THR A O 1
ATOM 3132 N N . PHE A 1 406 ? 21.822 43.781 54.384 1.00 21.44 403 PHE A N 1
ATOM 3133 C CA . PHE A 1 406 ? 21.742 45.151 53.942 1.00 20.86 403 PHE A CA 1
ATOM 3134 C C . PHE A 1 406 ? 20.621 45.812 54.756 1.00 22.61 403 PHE A C 1
ATOM 3135 O O . PHE A 1 406 ? 19.502 45.284 54.794 1.00 21.68 403 PHE A O 1
ATOM 3143 N N . LEU A 1 407 ? 20.928 46.900 55.444 1.00 22.30 404 LEU A N 1
ATOM 3144 C CA . LEU A 1 407 ? 19.937 47.572 56.300 1.00 22.46 404 LEU A CA 1
ATOM 3145 C C . LEU A 1 407 ? 19.311 48.809 55.671 1.00 24.09 404 LEU A C 1
ATOM 3146 O O . LEU A 1 407 ? 18.145 49.079 55.903 1.00 25.14 404 LEU A O 1
ATOM 3151 N N . GLY A 1 408 ? 20.047 49.559 54.867 1.00 24.54 405 GLY A N 1
ATOM 3152 C CA . GLY A 1 408 ? 19.541 50.837 54.344 1.00 25.31 405 GLY A CA 1
ATOM 3153 C C . GLY A 1 408 ? 20.728 51.737 54.073 1.00 25.93 405 GLY A C 1
ATOM 3154 O O . GLY A 1 408 ? 21.843 51.257 53.922 1.00 25.53 405 GLY A O 1
ATOM 3155 N N . THR A 1 409 ? 20.492 53.041 53.988 1.00 24.43 406 THR A N 1
ATOM 3156 C CA . THR A 1 409 ? 21.545 53.973 53.661 1.00 25.84 406 THR A CA 1
ATOM 3157 C C . THR A 1 409 ? 22.192 54.505 54.940 1.00 27.38 406 THR A C 1
ATOM 3158 O O . THR A 1 409 ? 21.585 54.444 56.012 1.00 28.56 406 THR A O 1
ATOM 3162 N N . THR A 1 410 ? 23.430 54.953 54.841 1.00 26.16 407 THR A N 1
ATOM 3163 C CA . THR A 1 410 ? 24.112 55.688 55.908 1.00 26.64 407 THR A CA 1
ATOM 3164 C C . THR A 1 410 ? 23.849 57.191 55.786 1.00 26.92 407 THR A C 1
ATOM 3165 O O . THR A 1 410 ? 24.211 57.917 56.673 1.00 29.75 407 THR A O 1
ATOM 3169 N N . THR A 1 411 ? 23.187 57.641 54.721 1.00 27.32 408 THR A N 1
ATOM 3170 C CA . THR A 1 411 ? 23.030 59.055 54.473 1.00 29.70 408 THR A CA 1
ATOM 3171 C C . THR A 1 411 ? 21.851 59.641 55.248 1.00 33.98 408 THR A C 1
ATOM 3172 O O . THR A 1 411 ? 21.686 60.847 55.250 1.00 36.59 408 THR A O 1
ATOM 3176 N N . ARG A 1 412 ? 21.022 58.797 55.875 1.00 30.46 409 ARG A N 1
ATOM 3177 C CA . ARG A 1 412 ? 20.086 59.266 56.871 1.00 31.07 409 ARG A CA 1
ATOM 3178 C C . ARG A 1 412 ? 20.678 58.950 58.217 1.00 29.34 409 ARG A C 1
ATOM 3179 O O . ARG A 1 412 ? 21.008 57.809 58.524 1.00 28.86 409 ARG A O 1
ATOM 3195 N N . LEU A 1 414 ? 20.522 60.332 62.503 1.00 29.30 411 LEU A N 1
ATOM 3196 C CA . LEU A 1 414 ? 20.015 61.131 63.593 1.00 32.36 411 LEU A CA 1
ATOM 3197 C C . LEU A 1 414 ? 21.213 61.411 64.476 1.00 34.68 411 LEU A C 1
ATOM 3198 O O . LEU A 1 414 ? 22.189 60.664 64.464 1.00 33.20 411 LEU A O 1
ATOM 3203 N N . 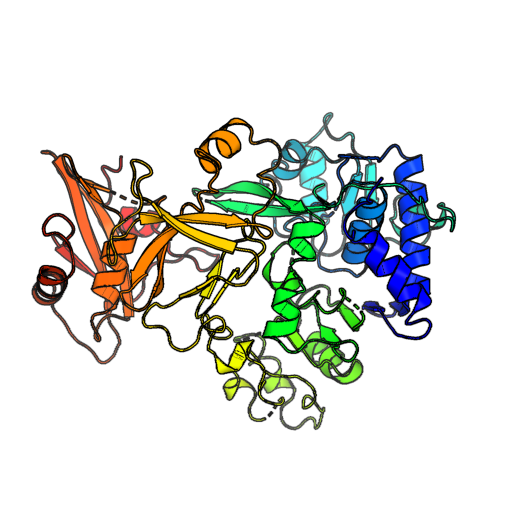LYS A 1 415 ? 21.163 62.498 65.228 1.00 35.55 412 LYS A N 1
ATOM 3204 C CA . LYS A 1 415 ? 22.149 62.624 66.268 1.00 40.21 412 LYS A CA 1
ATOM 3205 C C . LYS A 1 415 ? 21.407 63.106 67.460 1.00 38.56 412 LYS A C 1
ATOM 3206 O O . LYS A 1 415 ? 20.845 64.220 67.458 1.00 36.25 412 LYS A O 1
ATOM 3212 N N . SER A 1 416 ? 21.388 62.223 68.440 1.00 33.97 413 SER A N 1
ATOM 3213 C CA . SER A 1 416 ? 20.700 62.449 69.689 1.00 41.69 413 SER A CA 1
ATOM 3214 C C . SER A 1 416 ? 21.797 62.567 70.782 1.00 43.21 413 SER A C 1
ATOM 3215 O O . SER A 1 416 ? 22.482 61.571 71.137 1.00 39.69 413 SER A O 1
ATOM 3218 N N . ALA A 1 417 ? 22.014 63.811 71.234 1.00 43.86 414 ALA A N 1
ATOM 3219 C CA . ALA A 1 417 ? 23.122 64.124 72.133 1.00 48.10 414 ALA A CA 1
ATOM 3220 C C . ALA A 1 417 ? 24.426 63.594 71.500 1.00 50.31 414 ALA A C 1
ATOM 3221 O O . ALA A 1 417 ? 24.657 63.864 70.332 1.00 51.63 414 ALA A O 1
ATOM 3223 N N . ALA A 1 418 ? 25.245 62.816 72.230 1.00 50.30 415 ALA A N 1
ATOM 3224 C CA . ALA A 1 418 ? 26.531 62.348 71.695 1.00 52.43 415 ALA A CA 1
ATOM 3225 C C . ALA A 1 418 ? 26.393 61.238 70.644 1.00 49.21 415 ALA A C 1
ATOM 3226 O O . ALA A 1 418 ? 27.385 60.853 70.021 1.00 43.10 415 ALA A O 1
ATOM 3228 N N . GLU A 1 419 ? 25.174 60.716 70.468 1.00 45.00 416 GLU A N 1
ATOM 3229 C CA . GLU A 1 419 ? 24.993 59.436 69.792 1.00 42.22 416 GLU A CA 1
ATOM 3230 C C . GLU A 1 419 ? 24.529 59.605 68.345 1.00 41.14 416 GLU A C 1
ATOM 3231 O O . GLU A 1 419 ? 23.467 60.187 68.082 1.00 37.42 416 GLU A O 1
ATOM 3237 N N . ASN A 1 420 ? 25.343 59.120 67.417 1.00 38.47 417 ASN A N 1
ATOM 3238 C CA . ASN A 1 420 ? 24.877 58.951 66.020 1.00 41.10 417 ASN A CA 1
ATOM 3239 C C . ASN A 1 420 ? 23.949 57.761 65.932 1.00 36.52 417 ASN A C 1
ATOM 3240 O O . ASN A 1 420 ? 24.186 56.731 66.506 1.00 37.18 417 ASN A O 1
ATOM 3245 N N . ILE A 1 421 ? 22.826 57.915 65.268 1.00 32.48 418 ILE A N 1
ATOM 3246 C CA . ILE A 1 421 ? 21.882 56.807 65.188 1.00 31.53 418 ILE A CA 1
ATOM 3247 C C . ILE A 1 421 ? 21.542 56.720 63.720 1.00 28.08 418 ILE A C 1
ATOM 3248 O O . ILE A 1 421 ? 21.184 57.734 63.133 1.00 28.43 418 ILE A O 1
ATOM 3253 N N . PHE A 1 422 ? 21.651 55.513 63.152 1.00 25.78 419 PHE A N 1
ATOM 3254 C CA . PHE A 1 422 ? 21.191 55.274 61.786 1.00 26.73 419 PHE A CA 1
ATOM 3255 C C . PHE A 1 422 ? 19.740 54.768 61.793 1.00 25.02 419 PHE A C 1
ATOM 3256 O O . PHE A 1 422 ? 19.474 53.678 62.265 1.00 25.84 419 PHE A O 1
ATOM 3264 N N . PRO A 1 423 ? 18.811 55.578 61.304 1.00 25.36 420 PRO A N 1
ATOM 3265 C CA . PRO A 1 423 ? 17.431 55.108 61.294 1.00 27.88 420 PRO A CA 1
ATOM 3266 C C . PRO A 1 423 ? 17.270 53.755 60.623 1.00 25.49 420 PRO A C 1
ATOM 3267 O O . PRO A 1 423 ? 16.406 52.989 61.035 1.00 24.91 420 PRO A O 1
ATOM 3271 N N . ALA A 1 424 ? 18.091 53.448 59.607 1.00 24.97 421 ALA A N 1
ATOM 3272 C CA . ALA A 1 424 ? 17.933 52.185 58.864 1.00 25.09 421 ALA A CA 1
ATOM 3273 C C . ALA A 1 424 ? 18.095 50.997 59.803 1.00 24.07 421 ALA A C 1
ATOM 3274 O O . ALA A 1 424 ? 17.409 50.011 59.674 1.00 22.97 421 ALA A O 1
ATOM 3276 N N . GLU A 1 425 ? 19.008 51.096 60.759 1.00 22.71 422 GLU A N 1
ATOM 3277 C CA . GLU A 1 425 ? 19.180 50.044 61.742 1.00 23.13 422 GLU A CA 1
ATOM 3278 C C . GLU A 1 425 ? 17.926 49.820 62.596 1.00 21.87 422 GLU A C 1
ATOM 3279 O O . GLU A 1 425 ? 17.534 48.671 62.862 1.00 23.33 422 GLU A O 1
ATOM 3285 N N . VAL A 1 426 ? 17.352 50.915 63.062 1.00 21.12 423 VAL A N 1
ATOM 3286 C CA . VAL A 1 426 ? 16.117 50.880 63.879 1.00 21.05 423 VAL A CA 1
ATOM 3287 C C . VAL A 1 426 ? 14.924 50.365 63.042 1.00 22.08 423 VAL A C 1
ATOM 3288 O O . VAL A 1 426 ? 14.170 49.521 63.500 1.00 23.37 423 VAL A O 1
ATOM 3292 N N . GLU A 1 427 ? 14.798 50.860 61.811 1.00 22.32 424 GLU A N 1
ATOM 3293 C CA . GLU A 1 427 ? 13.758 50.398 60.904 1.00 22.91 424 GLU A CA 1
ATOM 3294 C C . GLU A 1 427 ? 13.830 48.895 60.701 1.00 22.88 424 GLU A C 1
ATOM 3295 O O . GLU A 1 427 ? 12.823 48.188 60.801 1.00 23.99 424 GLU A O 1
ATOM 3301 N N . ASN A 1 428 ? 15.022 48.375 60.457 1.00 24.36 425 ASN A N 1
ATOM 3302 C CA . ASN A 1 428 ? 15.173 46.938 60.223 1.00 24.64 425 ASN A CA 1
ATOM 3303 C C . ASN A 1 428 ? 14.806 46.160 61.464 1.00 26.61 425 ASN A C 1
ATOM 3304 O O . ASN A 1 428 ? 14.197 45.097 61.373 1.00 27.83 425 ASN A O 1
ATOM 3309 N N . CYS A 1 429 ? 15.177 46.671 62.629 1.00 25.11 426 CYS A N 1
ATOM 3310 C CA . CYS A 1 429 ? 14.807 46.023 63.873 1.00 26.58 426 CYS A CA 1
ATOM 3311 C C . CYS A 1 429 ? 13.258 45.912 64.030 1.00 27.38 426 CYS A C 1
ATOM 3312 O O . CYS A 1 429 ? 12.705 44.817 64.188 1.00 26.04 426 CYS A O 1
ATOM 3315 N N . ILE A 1 430 ? 12.570 47.034 63.848 1.00 25.62 427 ILE A N 1
ATOM 3316 C CA . ILE A 1 430 ? 11.102 47.068 63.961 1.00 25.12 427 ILE A CA 1
ATOM 3317 C C . ILE A 1 430 ? 10.461 46.145 62.932 1.00 25.32 427 ILE A C 1
ATOM 3318 O O . ILE A 1 430 ? 9.517 45.411 63.271 1.00 25.91 427 ILE A O 1
ATOM 3323 N N . GLU A 1 431 ? 10.989 46.166 61.708 1.00 26.09 428 GLU A N 1
ATOM 3324 C CA . GLU A 1 431 ? 10.436 45.342 60.629 1.00 27.65 428 GLU A CA 1
ATOM 3325 C C . GLU A 1 431 ? 10.573 43.827 60.836 1.00 31.64 428 GLU A C 1
ATOM 3326 O O . GLU A 1 431 ? 9.896 43.062 60.132 1.00 32.82 428 GLU A O 1
ATOM 3332 N N . GLN A 1 432 ? 11.385 43.386 61.798 1.00 27.34 429 GLN A N 1
ATOM 3333 C CA . GLN A 1 432 ? 11.438 41.967 62.151 1.00 31.61 429 GLN A CA 1
ATOM 3334 C C . GLN A 1 432 ? 10.210 41.548 62.939 1.00 32.82 429 GLN A C 1
ATOM 3335 O O . GLN A 1 432 ? 9.940 40.356 63.034 1.00 33.35 429 GLN A O 1
ATOM 3341 N N . HIS A 1 433 ? 9.502 42.485 63.557 1.00 29.36 430 HIS A N 1
ATOM 3342 C CA . HIS A 1 433 ? 8.294 42.112 64.316 1.00 31.09 430 HIS A CA 1
ATOM 3343 C C . HIS A 1 433 ? 7.240 41.546 63.312 1.00 32.85 430 HIS A C 1
ATOM 3344 O O . HIS A 1 433 ? 6.989 42.160 62.256 1.00 32.14 430 HIS A O 1
ATOM 3351 N N . PRO A 1 434 ? 6.658 40.370 63.607 1.00 34.58 431 PRO A N 1
ATOM 3352 C CA . PRO A 1 434 ? 5.790 39.777 62.566 1.00 34.58 431 PRO A CA 1
ATOM 3353 C C . PRO A 1 434 ? 4.504 40.611 62.227 1.00 31.76 431 PRO A C 1
ATOM 3354 O O . PRO A 1 434 ? 3.915 40.417 61.186 1.00 32.62 431 PRO A O 1
ATOM 3358 N N . ALA A 1 435 ? 4.094 41.512 63.099 1.00 31.71 432 ALA A N 1
ATOM 3359 C CA . ALA A 1 435 ? 2.958 42.393 62.836 1.00 31.35 432 ALA A CA 1
ATOM 3360 C C . ALA A 1 435 ? 3.258 43.550 61.898 1.00 30.31 432 ALA A C 1
ATOM 3361 O O . ALA A 1 435 ? 2.340 44.191 61.439 1.00 28.47 432 ALA A O 1
ATOM 3363 N N . VAL A 1 436 ? 4.536 43.857 61.691 1.00 26.97 433 VAL A N 1
ATOM 3364 C CA . VAL A 1 436 ? 4.941 45.046 60.984 1.00 26.69 433 VAL A CA 1
ATOM 3365 C C . VAL A 1 436 ? 5.225 44.708 59.532 1.00 27.33 433 VAL A C 1
ATOM 3366 O O . VAL A 1 436 ? 6.027 43.826 59.246 1.00 29.94 433 VAL A O 1
ATOM 3370 N N . ARG A 1 437 ? 4.573 45.421 58.613 1.00 26.62 434 ARG A N 1
ATOM 3371 C CA . ARG A 1 437 ? 4.901 45.326 57.187 1.00 28.15 434 ARG A CA 1
ATOM 3372 C C . ARG A 1 437 ? 6.122 46.222 56.842 1.00 27.16 434 ARG A C 1
ATOM 3373 O O . ARG A 1 437 ? 7.062 45.769 56.231 1.00 26.29 434 ARG A O 1
ATOM 3381 N N . GLU A 1 438 ? 6.089 47.496 57.234 1.00 26.16 435 GLU A N 1
ATOM 3382 C CA . GLU A 1 438 ? 7.189 48.424 56.990 1.00 27.02 435 GLU A CA 1
ATOM 3383 C C . GLU A 1 438 ? 7.302 49.397 58.132 1.00 25.26 435 GLU A C 1
ATOM 3384 O O . GLU A 1 438 ? 6.304 49.721 58.776 1.00 27.01 435 GLU A O 1
ATOM 3390 N N . ALA A 1 439 ? 8.480 49.959 58.328 1.00 23.71 436 ALA A N 1
ATOM 3391 C CA . ALA A 1 439 ? 8.698 50.997 59.342 1.00 23.86 436 ALA A CA 1
ATOM 3392 C C . ALA A 1 439 ? 9.685 52.042 58.835 1.00 23.64 436 ALA A C 1
ATOM 3393 O O . ALA A 1 439 ? 10.701 51.696 58.209 1.00 24.02 436 ALA A O 1
ATOM 3395 N N . ALA A 1 440 ? 9.361 53.307 59.100 1.00 23.48 437 ALA A N 1
ATOM 3396 C CA . ALA A 1 440 ? 10.209 54.438 58.777 1.00 23.46 437 ALA A CA 1
ATOM 3397 C C . ALA A 1 440 ? 10.550 55.116 60.088 1.00 24.80 437 ALA A C 1
ATOM 3398 O O . ALA A 1 440 ? 9.684 55.296 60.973 1.00 26.66 437 ALA A O 1
ATOM 3400 N N . VAL A 1 441 ? 11.792 55.511 60.213 1.00 23.01 438 VAL A N 1
ATOM 3401 C CA . VAL A 1 441 ? 12.240 56.195 61.435 1.00 23.28 438 VAL A CA 1
ATOM 3402 C C . VAL A 1 441 ? 12.740 57.593 61.093 1.00 24.10 438 VAL A C 1
ATOM 3403 O O . VAL A 1 441 ? 13.464 57.824 60.109 1.00 23.05 438 VAL A O 1
ATOM 3407 N N . ILE A 1 442 ? 12.289 58.542 61.889 1.00 24.57 439 ILE A N 1
ATOM 3408 C CA . ILE A 1 442 ? 12.669 59.939 61.718 1.00 26.39 439 ILE A CA 1
ATOM 3409 C C . ILE A 1 442 ? 13.144 60.505 63.066 1.00 26.21 439 ILE A C 1
ATOM 3410 O O . ILE A 1 442 ? 13.031 59.853 64.097 1.00 25.30 439 ILE A O 1
ATOM 3415 N N . GLY A 1 443 ? 13.712 61.702 63.011 1.00 28.07 440 GLY A N 1
ATOM 3416 C CA . GLY A 1 443 ? 14.167 62.385 64.209 1.00 31.26 440 GLY A CA 1
ATOM 3417 C C . GLY A 1 443 ? 13.254 63.571 64.415 1.00 31.79 440 GLY A C 1
ATOM 3418 O O . GLY A 1 443 ? 12.897 64.250 63.443 1.00 31.17 440 GLY A O 1
ATOM 3419 N N . VAL A 1 444 ? 12.887 63.825 65.663 1.00 30.83 441 VAL A N 1
ATOM 3420 C CA . VAL A 1 444 ? 12.056 64.968 65.979 1.00 34.50 441 VAL A CA 1
ATOM 3421 C C . VAL A 1 444 ? 12.779 65.871 66.994 1.00 36.74 441 VAL A C 1
ATOM 3422 O O . VAL A 1 444 ? 13.559 65.404 67.812 1.00 33.21 441 VAL A O 1
ATOM 3426 N N . PRO A 1 445 ? 12.534 67.177 66.920 1.00 37.03 442 PRO A N 1
ATOM 3427 C CA . PRO A 1 445 ? 13.425 68.036 67.704 1.00 38.68 442 PRO A CA 1
ATOM 3428 C C . PRO A 1 445 ? 13.282 67.799 69.201 1.00 37.67 442 PRO A C 1
ATOM 3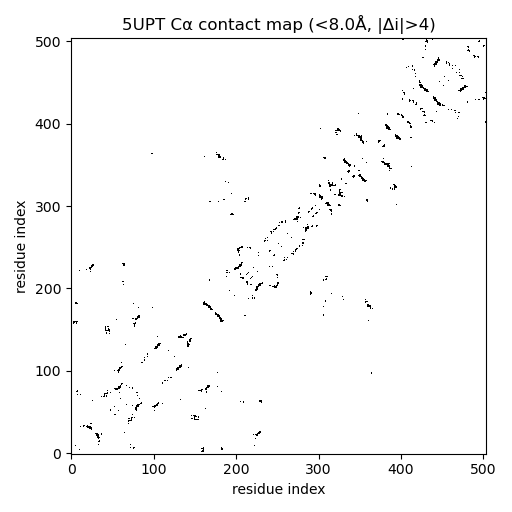429 O O . PRO A 1 445 ? 12.200 67.489 69.672 1.00 36.13 442 PRO A O 1
ATOM 3433 N N . ASN A 1 446 ? 14.396 67.929 69.910 1.00 37.33 443 ASN A N 1
ATOM 3434 C CA . ASN A 1 446 ? 14.425 67.880 71.348 1.00 41.73 443 ASN A CA 1
ATOM 3435 C C . ASN A 1 446 ? 15.328 69.045 71.758 1.00 44.63 443 ASN A C 1
ATOM 3436 O O . ASN A 1 446 ? 16.471 69.121 71.299 1.00 44.13 443 ASN A O 1
ATOM 3441 N N . THR A 1 447 ? 14.833 69.927 72.612 1.00 49.35 444 THR A N 1
ATOM 3442 C CA . THR A 1 447 ? 15.602 71.139 72.981 1.00 58.50 444 THR A CA 1
ATOM 3443 C C . THR A 1 447 ? 16.851 70.880 73.831 1.00 58.69 444 THR A C 1
ATOM 3444 O O . THR A 1 447 ? 17.714 71.744 73.916 1.00 66.97 444 THR A O 1
ATOM 3448 N N . ARG A 1 448 ? 16.939 69.721 74.476 1.00 56.07 445 ARG A N 1
ATOM 3449 C CA . ARG A 1 448 ? 18.074 69.412 75.338 1.00 56.06 445 ARG A CA 1
ATOM 3450 C C . ARG A 1 448 ? 19.164 68.610 74.640 1.00 58.56 445 ARG A C 1
ATOM 3451 O O . ARG A 1 448 ? 20.325 68.665 75.046 1.00 61.72 445 ARG A O 1
ATOM 3459 N N . TRP A 1 449 ? 18.809 67.851 73.611 1.00 49.40 446 TRP A N 1
ATOM 3460 C CA . TRP A 1 449 ? 19.802 67.001 72.960 1.00 48.55 446 TRP A CA 1
ATOM 3461 C C . TRP A 1 449 ? 19.551 66.802 71.455 1.00 45.64 446 TRP A C 1
ATOM 3462 O O . TRP A 1 449 ? 19.796 65.714 70.903 1.00 38.89 446 TRP A O 1
ATOM 3473 N N . ALA A 1 450 ? 19.094 67.887 70.831 1.00 45.96 447 ALA A N 1
ATOM 3474 C CA . ALA A 1 450 ? 18.868 67.995 69.380 1.00 46.25 447 ALA A CA 1
ATOM 3475 C C . ALA A 1 450 ? 17.672 67.165 68.886 1.00 40.52 447 ALA A C 1
ATOM 3476 O O . ALA A 1 450 ? 16.726 67.752 68.386 1.00 38.69 447 ALA A O 1
ATOM 3478 N N . GLN A 1 451 ? 17.695 65.837 69.060 1.00 37.27 448 GLN A N 1
ATOM 3479 C CA . GLN A 1 451 ? 16.653 64.949 68.450 1.00 37.46 448 GLN A CA 1
ATOM 3480 C C . GLN A 1 451 ? 16.272 63.793 69.304 1.00 33.94 448 GLN A C 1
ATOM 3481 O O . GLN A 1 451 ? 17.141 63.244 69.975 1.00 37.52 448 GLN A O 1
ATOM 3487 N N . ASP A 1 452 ? 14.987 63.410 69.230 1.00 30.66 449 ASP A N 1
ATOM 3488 C CA . ASP A 1 452 ? 14.499 62.130 69.700 1.00 29.61 449 ASP A CA 1
ATOM 3489 C C . ASP A 1 452 ? 14.130 61.245 68.501 1.00 30.59 449 ASP A C 1
ATOM 3490 O O . ASP A 1 452 ? 13.861 61.761 67.406 1.00 28.53 449 ASP A O 1
ATOM 3495 N N . VAL A 1 453 ? 14.081 59.944 68.739 1.00 27.95 450 VAL A N 1
ATOM 3496 C CA . VAL A 1 453 ? 13.755 58.969 67.683 1.00 27.09 450 VAL A CA 1
ATOM 3497 C C . VAL A 1 453 ? 12.237 58.776 67.636 1.00 27.09 450 VAL A C 1
ATOM 3498 O O . VAL A 1 453 ? 11.581 58.574 68.667 1.00 25.45 450 VAL A O 1
ATOM 3502 N N . LYS A 1 454 ? 11.679 58.812 66.430 1.00 25.89 451 LYS A N 1
ATOM 3503 C CA . LYS A 1 454 ? 10.255 58.519 66.256 1.00 25.91 451 LYS A CA 1
ATOM 3504 C C . LYS A 1 454 ? 10.063 57.493 65.114 1.00 24.75 451 LYS A C 1
ATOM 3505 O O . LYS A 1 454 ? 10.711 57.614 64.061 1.00 24.90 451 LYS A O 1
ATOM 3511 N N . ALA A 1 455 ? 9.209 56.498 65.336 1.00 22.72 452 ALA A N 1
ATOM 3512 C CA . ALA A 1 455 ? 8.910 55.497 64.336 1.00 21.84 452 ALA A CA 1
ATOM 3513 C C . ALA A 1 455 ? 7.512 55.702 63.724 1.00 24.20 452 ALA A C 1
ATOM 3514 O O . ALA A 1 455 ? 6.537 55.995 64.428 1.00 26.03 452 ALA A O 1
ATOM 3516 N N . VAL A 1 456 ? 7.433 55.554 62.406 1.00 23.07 453 VAL A N 1
ATOM 3517 C CA . VAL A 1 456 ? 6.166 55.537 61.728 1.00 23.51 453 VAL A CA 1
ATOM 3518 C C . VAL A 1 456 ? 5.994 54.131 61.199 1.00 23.12 453 VAL A C 1
ATOM 3519 O O . VAL A 1 456 ? 6.802 53.686 60.376 1.00 24.27 453 VAL A O 1
ATOM 3523 N N . VAL A 1 457 ? 4.990 53.414 61.693 1.00 21.41 454 VAL A N 1
ATOM 3524 C CA . VAL A 1 457 ? 4.876 51.989 61.483 1.00 23.10 454 VAL A CA 1
ATOM 3525 C C . VAL A 1 457 ? 3.621 51.632 60.677 1.00 22.90 454 VAL A C 1
ATOM 3526 O O . VAL A 1 457 ? 2.523 52.165 60.950 1.00 25.31 454 VAL A O 1
ATOM 3530 N N . VAL A 1 458 ? 3.803 50.726 59.723 1.00 23.06 455 VAL A N 1
ATOM 3531 C CA . VAL A 1 458 ? 2.725 50.201 58.858 1.00 23.56 455 VAL A CA 1
ATOM 3532 C C . VAL A 1 458 ? 2.544 48.730 59.212 1.00 24.56 455 VAL A C 1
ATOM 3533 O O . VAL A 1 458 ? 3.441 47.909 58.980 1.00 24.30 455 VAL A O 1
ATOM 3537 N N . LEU A 1 459 ? 1.393 48.413 59.794 1.00 24.39 456 LEU A N 1
ATOM 3538 C CA . LEU A 1 459 ? 1.044 47.037 60.168 1.00 27.55 456 LEU A CA 1
ATOM 3539 C C . LEU A 1 459 ? 0.538 46.223 59.011 1.00 28.98 456 LEU A C 1
ATOM 3540 O O . LEU A 1 459 ? 0.037 46.780 58.013 1.00 27.84 456 LEU A O 1
ATOM 3545 N N . GLU A 1 460 ? 0.759 44.909 59.118 1.00 29.52 457 GLU A N 1
ATOM 3546 C CA . GLU A 1 460 ? 0.127 43.935 58.239 1.00 30.21 457 GLU A CA 1
ATOM 3547 C C . GLU A 1 460 ? -1.386 44.047 58.514 1.00 29.94 457 GLU A C 1
ATOM 3548 O O . GLU A 1 460 ? -1.807 44.352 59.645 1.00 28.55 457 GLU A O 1
ATOM 3554 N N . PRO A 1 461 ? -2.207 43.797 57.494 1.00 30.02 458 PRO A N 1
ATOM 3555 C CA . PRO A 1 461 ? -3.648 44.022 57.717 1.00 31.54 458 PRO A CA 1
ATOM 3556 C C . PRO A 1 461 ? -4.239 43.120 58.798 1.00 32.81 458 PRO A C 1
ATOM 3557 O O . PRO A 1 461 ? -5.128 43.534 59.523 1.00 33.04 458 PRO A O 1
ATOM 3561 N N . ASP A 1 462 ? -3.707 41.908 58.933 1.00 35.07 459 ASP A N 1
ATOM 3562 C CA . ASP A 1 462 ? -4.258 40.922 59.859 1.00 39.08 459 ASP A CA 1
ATOM 3563 C C . ASP A 1 462 ? -3.575 40.898 61.235 1.00 42.59 459 ASP A C 1
ATOM 3564 O O . ASP A 1 462 ? -3.700 39.914 61.973 1.00 42.69 459 ASP A O 1
ATOM 3569 N N . ALA A 1 463 ? -2.920 41.993 61.610 1.00 41.14 460 ALA A N 1
ATOM 3570 C CA . ALA A 1 463 ? -2.136 42.031 62.852 1.00 43.54 460 ALA A CA 1
ATOM 3571 C C . ALA A 1 463 ? -2.405 43.286 63.625 1.00 45.08 460 ALA A C 1
ATOM 3572 O O . ALA A 1 463 ? -2.868 44.286 63.066 1.00 48.17 460 ALA A O 1
ATOM 3574 N N . GLY A 1 464 ? -2.100 43.217 64.918 1.00 42.52 461 GLY A N 1
ATOM 3575 C CA . GLY A 1 464 ? -2.238 44.335 65.827 1.00 42.89 461 GLY A CA 1
ATOM 3576 C C . GLY A 1 464 ? -1.081 44.364 66.801 1.00 44.70 461 GLY A C 1
ATOM 3577 O O . GLY A 1 464 ? -0.630 43.316 67.255 1.00 50.99 461 GLY A O 1
ATOM 3578 N N . VAL A 1 465 ? -0.574 45.556 67.109 1.00 43.99 462 VAL A N 1
ATOM 3579 C CA . VAL A 1 465 ? 0.502 45.719 68.089 1.00 43.07 462 VAL A CA 1
ATOM 3580 C C . VAL A 1 465 ? 0.516 47.172 68.544 1.00 44.29 462 VAL A C 1
ATOM 3581 O O . VAL A 1 465 ? 0.205 48.084 67.765 1.00 43.46 462 VAL A O 1
ATOM 3585 N N . SER A 1 466 ? 0.875 47.400 69.802 1.00 38.69 463 SER A N 1
ATOM 3586 C CA . SER A 1 466 ? 0.810 48.734 70.356 1.00 35.48 463 SER A CA 1
ATOM 3587 C C . SER A 1 466 ? 2.140 49.434 70.273 1.00 35.49 463 SER A C 1
ATOM 3588 O O . SER A 1 466 ? 3.164 48.801 70.031 1.00 34.66 463 SER A O 1
ATOM 3591 N N . GLU A 1 467 ? 2.117 50.742 70.541 1.00 35.62 464 GLU A N 1
ATOM 3592 C CA . GLU A 1 467 ? 3.322 51.533 70.710 1.00 37.50 464 GLU A CA 1
ATOM 3593 C C . GLU A 1 467 ? 4.305 50.893 71.683 1.00 37.60 464 GLU A C 1
ATOM 3594 O O . GLU A 1 467 ? 5.484 50.653 71.337 1.00 34.35 464 GLU A O 1
ATOM 3600 N N . GLN A 1 468 ? 3.831 50.593 72.889 1.00 33.70 465 GLN A N 1
ATOM 3601 C CA . GLN A 1 468 ? 4.688 50.005 73.907 1.00 37.49 465 GLN A CA 1
ATOM 3602 C C . GLN A 1 468 ? 5.289 48.691 73.483 1.00 35.37 465 GLN A C 1
ATOM 3603 O O . GLN A 1 468 ? 6.433 48.402 73.812 1.00 36.62 465 GLN A O 1
ATOM 3609 N N . GLU A 1 469 ? 4.534 47.877 72.770 1.00 35.47 466 GLU A N 1
ATOM 3610 C CA . GLU A 1 469 ? 5.022 46.572 72.369 1.00 38.32 466 GLU A CA 1
ATOM 3611 C C . GLU A 1 469 ? 6.128 46.681 71.288 1.00 37.24 466 GLU A C 1
ATOM 3612 O O . GLU A 1 469 ? 7.018 45.840 71.214 1.00 35.36 466 GLU A O 1
ATOM 3618 N N . ILE A 1 470 ? 6.030 47.698 70.438 1.00 35.32 467 ILE A N 1
ATOM 3619 C CA . ILE A 1 470 ? 7.074 47.995 69.458 1.00 36.08 467 ILE A CA 1
ATOM 3620 C C . ILE A 1 470 ? 8.340 48.418 70.205 1.00 34.94 467 ILE A C 1
ATOM 3621 O O . ILE A 1 470 ? 9.407 47.904 69.925 1.00 32.91 467 ILE A O 1
ATOM 3626 N N . ILE A 1 471 ? 8.195 49.306 71.191 1.00 33.48 468 ILE A N 1
ATOM 3627 C CA . ILE A 1 471 ? 9.334 49.787 71.947 1.00 35.44 468 ILE A CA 1
ATOM 3628 C C . ILE A 1 471 ? 10.031 48.639 72.681 1.00 35.41 468 ILE A C 1
ATOM 3629 O O . ILE A 1 471 ? 11.249 48.558 72.646 1.00 36.67 468 ILE A O 1
ATOM 3634 N N . ASP A 1 472 ? 9.258 47.746 73.292 1.00 37.45 469 ASP A N 1
ATOM 3635 C CA . ASP A 1 472 ? 9.802 46.603 74.050 1.00 39.93 469 ASP A CA 1
ATOM 3636 C C . ASP A 1 472 ? 10.421 45.567 73.146 1.00 37.67 469 ASP A C 1
ATOM 3637 O O . ASP A 1 472 ? 11.418 44.940 73.506 1.00 35.04 469 ASP A O 1
ATOM 3642 N N . HIS A 1 473 ? 9.864 45.405 71.947 1.00 35.68 470 HIS A N 1
ATOM 3643 C CA . HIS A 1 473 ? 10.494 44.569 70.924 1.00 32.65 470 HIS A CA 1
ATOM 3644 C C . HIS A 1 473 ? 11.944 45.008 70.651 1.00 31.14 470 HIS A C 1
ATOM 3645 O O . HIS A 1 473 ? 12.838 44.185 70.503 1.00 32.78 470 HIS A O 1
ATOM 3652 N N . CYS A 1 474 ? 12.154 46.311 70.562 1.00 31.61 471 CYS A N 1
ATOM 3653 C CA . CYS A 1 474 ? 13.483 46.866 70.313 1.00 33.03 471 CYS A CA 1
ATOM 3654 C C . CYS A 1 474 ? 14.499 46.639 71.456 1.00 31.69 471 CYS A C 1
ATOM 3655 O O . CYS A 1 474 ? 15.683 46.505 71.185 1.00 30.13 471 CYS A O 1
ATOM 3658 N N . ARG A 1 475 ? 14.035 46.582 72.700 1.00 35.91 472 ARG A N 1
ATOM 3659 C CA . ARG A 1 475 ? 14.939 46.464 73.897 1.00 39.31 472 ARG A CA 1
ATOM 3660 C C . ARG A 1 475 ? 16.065 45.470 73.822 1.00 40.50 472 ARG A C 1
ATOM 3661 O O . ARG A 1 475 ? 17.201 45.830 74.024 1.00 44.24 472 ARG A O 1
ATOM 3669 N N . PRO A 1 476 ? 15.761 44.201 73.547 1.00 43.40 473 PRO A N 1
ATOM 3670 C CA . PRO A 1 476 ? 16.862 43.242 73.480 1.00 42.20 473 PRO A CA 1
ATOM 3671 C C . PRO A 1 476 ? 17.609 43.247 72.156 1.00 45.34 473 PRO A C 1
ATOM 3672 O O . PRO A 1 476 ? 18.566 42.502 71.992 1.00 46.85 473 PRO A O 1
ATOM 3676 N N . ARG A 1 477 ? 17.180 44.049 71.189 1.00 38.10 474 ARG A N 1
ATOM 3677 C CA . ARG A 1 477 ? 17.769 43.933 69.877 1.00 35.96 474 ARG A CA 1
ATOM 3678 C C . ARG A 1 477 ? 18.682 45.053 69.525 1.00 32.45 474 ARG A C 1
ATOM 3679 O O . ARG A 1 477 ? 19.557 44.869 68.687 1.00 37.52 474 ARG A O 1
ATOM 3687 N N . ILE A 1 478 ? 18.458 46.243 70.081 1.00 29.28 475 ILE A N 1
ATOM 3688 C CA . ILE A 1 478 ? 19.291 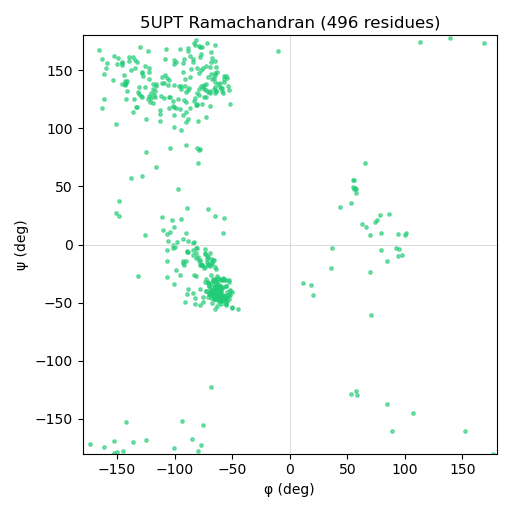47.388 69.733 1.00 28.83 475 ILE A CA 1
ATOM 3689 C C . ILE A 1 478 ? 19.596 48.214 70.992 1.00 27.90 475 ILE A C 1
ATOM 3690 O O . ILE A 1 478 ? 18.888 48.138 71.963 1.00 24.20 475 ILE A O 1
ATOM 3695 N N . ALA A 1 479 ? 20.624 49.033 70.912 1.00 28.30 476 ALA A N 1
ATOM 3696 C CA . ALA A 1 479 ? 21.005 49.896 72.031 1.00 29.63 476 ALA A CA 1
ATOM 3697 C C . ALA A 1 479 ? 19.831 50.760 72.520 1.00 29.18 476 ALA A C 1
ATOM 3698 O O . ALA A 1 479 ? 18.994 51.261 71.725 1.00 26.27 476 ALA A O 1
ATOM 3700 N N . SER A 1 480 ? 19.765 50.962 73.843 1.00 28.77 477 SER A N 1
ATOM 3701 C CA A SER A 1 480 ? 18.618 51.644 74.429 0.60 29.25 477 SER A CA 1
ATOM 3702 C CA B SER A 1 480 ? 18.653 51.676 74.483 0.40 28.86 477 SER A CA 1
ATOM 3703 C C . SER A 1 480 ? 18.370 53.023 73.846 1.00 28.74 477 SER A C 1
ATOM 3704 O O . SER A 1 480 ? 17.225 53.386 73.600 1.00 28.54 477 SER A O 1
ATOM 3709 N N . TYR A 1 481 ? 19.423 53.779 73.573 1.00 27.71 478 TYR A N 1
ATOM 3710 C CA . TYR A 1 481 ? 19.238 55.124 73.062 1.00 27.26 478 TYR A CA 1
ATOM 3711 C C . TYR A 1 481 ? 18.737 55.155 71.588 1.00 27.50 478 TYR A C 1
ATOM 3712 O O . TYR A 1 481 ? 18.426 56.230 71.046 1.00 25.75 478 TYR A O 1
ATOM 3721 N N . LYS A 1 482 ? 18.731 54.002 70.926 1.00 24.90 479 LYS A N 1
ATOM 3722 C CA . LYS A 1 482 ? 18.232 53.909 69.544 1.00 26.34 479 LYS A CA 1
ATOM 3723 C C . LYS A 1 482 ? 16.743 53.607 69.433 1.00 27.30 479 LYS A C 1
ATOM 3724 O O . LYS A 1 482 ? 16.158 53.760 68.353 1.00 27.21 479 LYS A O 1
ATOM 3730 N N . LYS A 1 483 ? 16.123 53.182 70.524 1.00 28.60 480 LYS A N 1
ATOM 3731 C CA . LYS A 1 483 ? 14.686 52.833 70.505 1.00 30.35 480 LYS A CA 1
ATOM 3732 C C . LYS A 1 483 ? 13.832 54.060 70.224 1.00 28.77 480 LYS A C 1
ATOM 3733 O O . LYS A 1 483 ? 14.182 55.167 70.625 1.00 26.81 480 LYS A O 1
ATOM 3739 N N . PRO A 1 484 ? 12.694 53.873 69.541 1.00 27.59 481 PRO A N 1
ATOM 3740 C CA . PRO A 1 484 ? 11.798 54.991 69.366 1.00 27.94 481 PRO A CA 1
ATOM 3741 C C . PRO A 1 484 ? 11.289 55.497 70.711 1.00 28.32 481 PRO A C 1
ATOM 3742 O O . PRO A 1 484 ? 10.966 54.694 71.598 1.00 26.49 481 PRO A O 1
ATOM 3746 N N . LYS A 1 485 ? 11.245 56.806 70.842 1.00 30.37 482 LYS A N 1
ATOM 3747 C CA . LYS A 1 485 ? 10.520 57.424 71.974 1.00 34.68 482 LYS A CA 1
ATOM 3748 C C . LYS A 1 485 ? 9.004 57.336 71.780 1.00 33.76 482 LYS A C 1
ATOM 3749 O O . LYS A 1 485 ? 8.228 57.224 72.745 1.00 30.96 482 LYS A O 1
ATOM 3755 N N . SER A 1 486 ? 8.566 57.378 70.527 1.00 30.45 483 SER A N 1
ATOM 3756 C CA . SER A 1 486 ? 7.144 57.213 70.238 1.00 29.62 483 SER A CA 1
ATOM 3757 C C . SER A 1 486 ? 6.972 56.561 68.867 1.00 30.60 483 SER A C 1
ATOM 3758 O O . SER A 1 486 ? 7.896 56.604 68.041 1.00 26.09 483 SER A O 1
ATOM 3761 N N . VAL A 1 487 ? 5.780 55.985 68.669 1.00 30.50 484 VAL A N 1
ATOM 3762 C CA . VAL A 1 487 ? 5.394 55.270 67.473 1.00 31.25 484 VAL A CA 1
ATOM 3763 C C . VAL A 1 487 ? 4.069 55.803 66.946 1.00 32.19 484 VAL A C 1
ATOM 3764 O O . VAL A 1 487 ? 3.098 55.875 67.681 1.00 30.76 484 VAL A O 1
ATOM 3768 N N . ALA A 1 488 ? 4.033 56.177 65.670 1.00 30.43 485 ALA A N 1
ATOM 3769 C CA . ALA A 1 488 ? 2.781 56.538 65.031 1.00 30.80 485 ALA A CA 1
ATOM 3770 C C . ALA A 1 488 ? 2.464 55.389 64.074 1.00 31.09 485 ALA A C 1
ATOM 3771 O O . ALA A 1 488 ? 3.382 54.772 63.526 1.00 29.61 485 ALA A O 1
ATOM 3773 N N . PHE A 1 489 ? 1.189 55.078 63.892 1.00 27.86 486 PHE A N 1
ATOM 3774 C CA . PHE A 1 489 ? 0.795 54.045 62.942 1.00 29.54 486 PHE A CA 1
ATOM 3775 C C . PHE A 1 489 ? 0.182 54.690 61.711 1.00 30.56 486 PHE A C 1
ATOM 3776 O O . PHE A 1 489 ? -0.488 55.725 61.816 1.00 30.43 486 PHE A O 1
ATOM 3784 N N . ALA A 1 490 ? 0.449 54.104 60.540 1.00 27.20 487 ALA A N 1
ATOM 3785 C CA . ALA A 1 490 ? -0.088 54.661 59.289 1.00 27.82 487 ALA A CA 1
ATOM 3786 C C . ALA A 1 490 ? -0.540 53.528 58.409 1.00 25.93 487 ALA A C 1
ATOM 3787 O O . ALA A 1 490 ? -0.054 52.394 58.547 1.00 24.50 487 ALA A O 1
ATOM 3789 N N . ALA A 1 491 ? -1.442 53.826 57.483 1.00 25.51 488 ALA A N 1
ATOM 3790 C CA . ALA A 1 491 ? -1.966 52.821 56.576 1.00 24.89 488 ALA A CA 1
ATOM 3791 C C . ALA A 1 491 ? -0.943 52.386 55.556 1.00 25.17 488 ALA A C 1
ATOM 3792 O O . ALA A 1 491 ? -0.942 51.234 55.113 1.00 25.22 488 ALA A O 1
ATOM 3794 N N . ALA A 1 492 ? -0.088 53.319 55.149 1.00 25.38 489 ALA A N 1
ATOM 3795 C CA . ALA A 1 492 ? 1.031 53.031 54.245 1.00 25.41 489 ALA A CA 1
ATOM 3796 C C . ALA A 1 492 ? 1.991 54.223 54.377 1.00 26.46 489 ALA A C 1
ATOM 3797 O O . ALA A 1 492 ? 1.610 55.282 54.881 1.00 25.96 489 ALA A O 1
ATOM 3799 N N . LEU A 1 493 ? 3.242 54.042 53.994 1.00 28.18 490 LEU A N 1
ATOM 3800 C CA . LEU A 1 493 ? 4.159 55.180 53.982 1.00 29.19 490 LEU A CA 1
ATOM 3801 C C . LEU A 1 493 ? 3.915 56.067 52.767 1.00 30.94 490 LEU A C 1
ATOM 3802 O O . LEU A 1 493 ? 3.547 55.555 51.684 1.00 29.77 490 LEU A O 1
ATOM 3807 N N . PRO A 1 494 ? 4.187 57.374 52.912 1.00 31.38 491 PRO A N 1
ATOM 3808 C CA . PRO A 1 494 ? 4.225 58.225 51.726 1.00 33.36 491 PRO A CA 1
ATOM 3809 C C . PRO A 1 494 ? 5.387 57.895 50.813 1.00 32.59 491 PRO A C 1
ATOM 3810 O O . PRO A 1 494 ? 6.464 57.496 51.266 1.00 29.29 491 PRO A O 1
ATOM 3814 N N . ARG A 1 495 ? 5.131 57.977 49.509 1.00 31.09 492 ARG A N 1
ATOM 3815 C CA . ARG A 1 495 ? 6.119 57.646 48.504 1.00 34.12 492 ARG A CA 1
ATOM 3816 C C . ARG A 1 495 ? 6.194 58.712 47.410 1.00 36.69 492 ARG A C 1
ATOM 3817 O O . ARG A 1 495 ? 5.263 59.505 47.222 1.00 38.10 492 ARG A O 1
ATOM 3825 N N . THR A 1 496 ? 7.323 58.766 46.735 1.00 35.73 493 THR A N 1
ATOM 3826 C CA . THR A 1 496 ? 7.515 59.782 45.713 1.00 39.97 493 THR A CA 1
ATOM 3827 C C . THR A 1 496 ? 6.863 59.286 44.420 1.00 43.15 493 THR A C 1
ATOM 3828 O O . THR A 1 496 ? 6.426 58.118 44.314 1.00 37.25 493 THR A O 1
ATOM 3832 N N . VAL A 1 497 ? 6.821 60.155 43.418 1.00 49.43 494 VAL A N 1
ATOM 3833 C CA . VAL A 1 497 ? 6.333 59.724 42.097 1.00 55.00 494 VAL A CA 1
ATOM 3834 C C . VAL A 1 497 ? 7.123 58.521 41.582 1.00 53.92 494 VAL A C 1
ATOM 3835 O O . VAL A 1 497 ? 6.576 57.675 40.885 1.00 54.15 494 VAL A O 1
ATOM 3839 N N . SER A 1 498 ? 8.395 58.421 41.965 1.00 53.12 495 SER A N 1
ATOM 3840 C CA . SER A 1 498 ? 9.227 57.303 41.541 1.00 52.23 495 SER A CA 1
ATOM 3841 C C . SER A 1 498 ? 9.034 56.006 42.348 1.00 52.06 495 SER A C 1
ATOM 3842 O O . SER A 1 498 ? 9.673 55.006 42.034 1.00 49.74 495 SER A O 1
ATOM 3845 N N . GLY A 1 499 ? 8.187 56.026 43.385 1.00 49.48 496 GLY A N 1
ATOM 3846 C CA . GLY A 1 499 ? 7.940 54.846 44.216 1.00 47.51 496 GLY A CA 1
ATOM 3847 C C . GLY A 1 499 ? 8.832 54.714 45.457 1.00 45.72 496 GLY A C 1
ATOM 3848 O O . GLY A 1 499 ? 8.656 53.783 46.239 1.00 40.11 496 GLY A O 1
ATOM 3849 N N . ALA A 1 500 ? 9.779 55.628 45.654 1.00 43.49 497 ALA A N 1
ATOM 3850 C CA . ALA A 1 500 ? 10.654 55.561 46.859 1.00 40.17 497 ALA A CA 1
ATOM 3851 C C . ALA A 1 500 ? 10.005 56.200 48.077 1.00 35.87 497 ALA A C 1
ATOM 3852 O O . ALA A 1 500 ? 9.122 57.055 47.952 1.00 35.02 497 ALA A O 1
ATOM 3854 N N . ARG A 1 501 ? 10.481 55.832 49.267 1.00 34.76 498 ARG A N 1
ATOM 3855 C CA . ARG A 1 501 ? 9.930 56.401 50.503 1.00 32.34 498 ARG A CA 1
ATOM 3856 C C . ARG A 1 501 ? 10.117 57.891 50.502 1.00 35.24 498 ARG A C 1
ATOM 3857 O O . ARG A 1 501 ? 11.178 58.373 50.142 1.00 43.00 498 ARG A O 1
ATOM 3865 N N . ASP A 1 502 ? 9.116 58.626 50.950 1.00 33.41 499 ASP A N 1
ATOM 3866 C CA . ASP A 1 502 ? 9.164 60.080 50.979 1.00 33.80 499 ASP A CA 1
ATOM 3867 C C . ASP A 1 502 ? 9.410 60.583 52.395 1.00 30.85 499 ASP A C 1
ATOM 3868 O O . ASP A 1 502 ? 8.491 60.954 53.104 1.00 30.13 499 ASP A O 1
ATOM 3873 N N . TYR A 1 503 ? 10.672 60.602 52.790 1.00 31.89 500 TYR A N 1
ATOM 3874 C CA . TYR A 1 503 ? 11.054 61.072 54.139 1.00 33.05 500 TYR A CA 1
ATOM 3875 C C . TYR A 1 503 ? 10.784 62.557 54.379 1.00 32.51 500 TYR A C 1
ATOM 3876 O O . TYR A 1 503 ? 10.472 62.969 55.495 1.00 32.39 500 TYR A O 1
ATOM 3885 N N . ASP A 1 504 ? 10.855 63.374 53.330 1.00 34.34 501 ASP A N 1
ATOM 3886 C CA . ASP A 1 504 ? 10.459 64.791 53.453 1.00 36.30 501 ASP A CA 1
ATOM 3887 C C . ASP A 1 504 ? 9.012 64.895 53.844 1.00 35.83 501 ASP A C 1
ATOM 3888 O O . ASP A 1 504 ? 8.639 65.660 54.723 1.00 34.19 501 ASP A O 1
ATOM 3893 N N . ALA A 1 505 ? 8.182 64.082 53.205 1.00 35.81 502 ALA A N 1
ATOM 3894 C CA . ALA A 1 505 ? 6.781 64.048 53.569 1.00 35.24 502 ALA A CA 1
ATOM 3895 C C . ALA A 1 505 ? 6.567 63.509 54.993 1.00 33.78 502 ALA A C 1
ATOM 3896 O O . ALA A 1 505 ? 5.710 63.998 55.711 1.00 32.49 502 ALA A O 1
ATOM 3898 N N . LEU A 1 506 ? 7.322 62.498 55.414 1.00 35.81 503 LEU A N 1
ATOM 3899 C CA . LEU A 1 506 ? 7.173 62.023 56.803 1.00 34.83 503 LEU A CA 1
ATOM 3900 C C . LEU A 1 506 ? 7.577 63.081 57.787 1.00 32.70 503 LEU A C 1
ATOM 3901 O O . LEU A 1 506 ? 6.907 63.311 58.785 1.00 35.84 503 LEU A O 1
ATOM 3906 N N . ASP A 1 507 ? 8.688 63.733 57.507 1.00 32.71 504 ASP A N 1
ATOM 3907 C CA . ASP A 1 507 ? 9.140 64.832 58.360 1.00 34.96 504 ASP A CA 1
ATOM 3908 C C . ASP A 1 507 ? 8.085 65.927 58.454 1.00 36.36 504 ASP A C 1
ATOM 3909 O O . ASP A 1 507 ? 7.765 66.394 59.528 1.00 34.00 504 ASP A O 1
ATOM 3914 N N . LYS A 1 508 ? 7.501 66.302 57.323 1.00 39.63 505 LYS A N 1
ATOM 3915 C CA . LYS A 1 508 ? 6.475 67.351 57.351 1.00 41.50 505 LYS A CA 1
ATOM 3916 C C . LYS A 1 508 ? 5.253 66.927 58.161 1.00 40.89 505 LYS A C 1
ATOM 3917 O O . LYS A 1 508 ? 4.753 67.672 58.965 1.00 37.78 505 LYS A O 1
ATOM 3923 N N . GLU A 1 509 ? 4.766 65.722 57.953 1.00 41.32 506 GLU A N 1
ATOM 3924 C CA . GLU A 1 509 ? 3.596 65.270 58.688 1.00 41.51 506 GLU A CA 1
ATOM 3925 C C . GLU A 1 509 ? 3.811 65.051 60.183 1.00 42.91 506 GLU A C 1
ATOM 3926 O O . GLU A 1 509 ? 2.923 65.355 60.967 1.00 41.41 506 GLU A O 1
ATOM 3932 N N . TYR A 1 510 ? 4.959 64.495 60.586 1.00 42.82 507 TYR A N 1
ATOM 3933 C CA . TYR A 1 510 ? 5.093 63.984 61.948 1.00 42.74 507 TYR A CA 1
ATOM 3934 C C . TYR A 1 510 ? 6.003 64.784 62.840 1.00 44.18 507 TYR A C 1
ATOM 3935 O O . TYR A 1 510 ? 6.345 64.333 63.922 1.00 49.93 507 TYR A O 1
ATOM 3944 N N . GLY A 1 511 ? 6.392 65.977 62.418 1.00 43.14 508 GLY A N 1
ATOM 3945 C CA . GLY A 1 511 ? 7.155 66.849 63.300 1.00 43.90 508 GLY A CA 1
ATOM 3946 C C . GLY A 1 511 ? 8.645 66.606 63.276 1.00 41.45 508 GLY A C 1
ATOM 3947 O O . GLY A 1 511 ? 9.333 66.902 64.249 1.00 41.74 508 GLY A O 1
ATOM 3948 N N . GLY A 1 512 ? 9.152 66.089 62.158 1.00 38.71 509 GLY A N 1
ATOM 3949 C CA . GLY A 1 512 ? 10.561 65.826 62.022 1.00 38.78 509 GLY A CA 1
ATOM 3950 C C . GLY A 1 512 ? 11.417 67.076 61.910 1.00 39.11 509 GLY A C 1
ATOM 3951 O O . GLY A 1 512 ? 11.022 68.063 61.325 1.00 43.12 509 GLY A O 1
ATOM 3952 N N . GLY A 1 513 ? 12.606 67.025 62.483 1.00 37.81 510 GLY A N 1
ATOM 3953 C CA . GLY A 1 513 ? 13.509 68.157 62.511 1.00 38.62 510 GLY A CA 1
ATOM 3954 C C . GLY A 1 513 ? 14.666 67.890 63.455 1.00 36.90 510 GLY A C 1
ATOM 3955 O O . GLY A 1 513 ? 14.709 66.843 64.149 1.00 31.65 510 GLY A O 1
ATOM 3956 N N . GLY A 1 514 ? 15.616 68.822 63.448 1.00 37.63 511 GLY A N 1
ATOM 3957 C CA . GLY A 1 514 ? 16.806 68.778 64.305 1.00 36.98 511 GLY A CA 1
ATOM 3958 C C . GLY A 1 514 ? 17.903 67.848 63.839 1.00 35.91 511 GLY A C 1
ATOM 3959 O O . GLY A 1 514 ? 18.692 67.367 64.654 1.00 36.44 511 GLY A O 1
ATOM 3960 N N . TYR A 1 515 ? 17.950 67.578 62.537 1.00 35.09 512 TYR A N 1
ATOM 3961 C CA . TYR A 1 515 ? 18.907 66.623 61.972 1.00 37.40 512 TYR A CA 1
ATOM 3962 C C . TYR A 1 515 ? 20.337 67.212 61.964 1.00 41.77 512 TYR A C 1
ATOM 3963 O O . TYR A 1 515 ? 20.484 68.424 61.955 1.00 42.28 512 TYR A O 1
ATOM 3972 N N . PRO A 1 516 ? 21.388 66.360 62.006 1.00 43.91 513 PRO A N 1
ATOM 3973 C CA . PRO A 1 516 ? 22.772 66.869 62.076 1.00 47.81 513 PRO A CA 1
ATOM 3974 C C . PRO A 1 516 ? 23.169 67.719 60.867 1.00 52.83 513 PRO A C 1
ATOM 3975 O O . PRO A 1 516 ? 22.672 67.462 59.774 1.00 54.09 513 PRO A O 1
#